Protein AF-A0A518CUM6-F1 (afdb_monomer_lite)

Secondary structure (DSSP, 8-state):
----------------------PPPPPP--PPPP---TTS---SSPPP--SB-TTT-SBP--GGG-EEEE-SS-EEEESSHHHHHHHHH-GGGTHHHHHHHHHHHHGGG---SB-TTT-PBTBBTBSPEEEEETTEEEEESSGGGHHHHHHSHHHHHHHHHHHHHHHHSTT---SB-TTT-PBTTSTT-S-EEEEETTEEEEESSHHHHHHHHHSHHHHHHHHHHTS-----------S---------SSPPP--SB-TTT-PBP--GGG-EEEE-SS-EEEESSHHHHHHHTT-HHHHHHHHHHHHHHHHHTT---SB-TTT-PBTTBTBS-EEEEETTEEEEESSHHHHHHHTTSHHHHHHHHHHHHHHHHHTT-S-SB-TTT-PBTTSTT-SPEEEEETTEEEEESSGGGHHHHHHSHHHHHHHHHHHHHHHTS------------------

Foldseek 3Di:
DDDDDDDDDDDDDDDDDDDDPDDPDDDDDDPDFDFDALPDDPQPAFAQQDQALQQQLAGAAFLNQWGWGDDPSATHIHNDPVSVVVCVVPVPVRVVVSQVVLCLVQVVLQQDQAQLQPRHGACPLHHWDFDQDRSETGTHNDPVRVVVCVVPVVVSVVSRFVSLCVRPVVQFLDQAALQQRHGACPPLHHWDWTDHSSHIHTHSDPVVVSVCSSPVLLSVLSRVVSHDDPPDDPDDDDDPDPPPPDPQPAFAQDDQAQLQPRHGADRLSQWDWDDDPSATHTHNDVVSVVVCVVPVPVSVVSSQVVLCVVLVVLQLDQAALQPRHGACPQHHWDWDQDRSEIHTHNDPVSVVVCVVPVPVSVVVRLVSLCVRCVVVQLDQAQLRNRHGACPSLHHWDWDAHSSDTHTHNDSSRVVVCRSPVPVSVVSSVVSSVVVPDDPDPPPPPDPPDDDDDDD

Structure (mmCIF, N/CA/C/O backbone):
data_AF-A0A518CUM6-F1
#
_entry.id   AF-A0A518CUM6-F1
#
loop_
_atom_site.group_PDB
_atom_site.id
_atom_site.type_symbol
_atom_site.label_atom_id
_atom_site.label_alt_id
_atom_site.label_comp_id
_atom_site.label_asym_id
_atom_site.label_entity_id
_atom_site.label_seq_id
_atom_site.pdbx_PDB_ins_code
_atom_site.Cartn_x
_atom_site.Cartn_y
_atom_site.Cartn_z
_atom_site.occupancy
_atom_site.B_iso_or_equiv
_atom_site.auth_seq_id
_atom_site.auth_comp_id
_atom_site.auth_asym_id
_atom_site.auth_atom_id
_atom_site.pdbx_PDB_model_num
ATOM 1 N N . MET A 1 1 ? 99.581 9.881 2.588 1.00 33.56 1 MET A N 1
ATOM 2 C CA . MET A 1 1 ? 100.756 10.270 1.779 1.00 33.56 1 MET A CA 1
ATOM 3 C C . MET A 1 1 ? 100.470 9.899 0.330 1.00 33.56 1 MET A C 1
ATOM 5 O O . MET A 1 1 ? 100.157 8.742 0.107 1.00 33.56 1 MET A O 1
ATOM 9 N N . ASN A 1 2 ? 100.574 10.889 -0.572 1.00 34.94 2 ASN A N 1
ATOM 10 C CA . ASN A 1 2 ? 100.560 10.837 -2.051 1.00 34.94 2 ASN A CA 1
ATOM 11 C C . ASN A 1 2 ? 99.260 10.374 -2.753 1.00 34.94 2 ASN A C 1
ATOM 13 O O . ASN A 1 2 ? 98.702 9.355 -2.388 1.00 34.94 2 ASN A O 1
ATOM 17 N N . THR A 1 3 ? 98.708 11.031 -3.783 1.00 35.94 3 THR A N 1
ATOM 18 C CA . THR A 1 3 ? 99.075 12.246 -4.546 1.00 35.94 3 THR A CA 1
ATOM 19 C C . THR A 1 3 ? 97.871 12.686 -5.399 1.00 35.94 3 THR A C 1
ATOM 21 O O . THR A 1 3 ? 97.056 11.859 -5.796 1.00 35.94 3 THR A O 1
ATOM 24 N N . LEU A 1 4 ? 97.795 13.989 -5.688 1.00 41.69 4 LEU A N 1
ATOM 25 C CA . LEU A 1 4 ? 96.841 14.663 -6.578 1.00 41.69 4 LEU A CA 1
ATOM 26 C C . LEU A 1 4 ? 96.954 14.230 -8.053 1.00 41.69 4 LEU A C 1
ATOM 28 O O . LEU A 1 4 ? 98.053 13.959 -8.531 1.00 41.69 4 LEU A O 1
ATOM 32 N N . THR A 1 5 ? 95.875 14.412 -8.826 1.00 43.34 5 THR A N 1
ATOM 33 C CA . THR A 1 5 ? 95.959 15.110 -10.130 1.00 43.34 5 THR A CA 1
ATOM 34 C C . THR A 1 5 ? 94.618 15.742 -10.536 1.00 43.34 5 THR A C 1
ATOM 36 O O . THR A 1 5 ? 93.559 15.133 -10.431 1.00 43.34 5 THR A O 1
ATOM 39 N N . ARG A 1 6 ? 94.693 17.013 -10.954 1.00 39.66 6 ARG A N 1
ATOM 40 C CA . ARG A 1 6 ? 93.638 17.901 -11.479 1.00 39.66 6 ARG A CA 1
ATOM 41 C C . ARG A 1 6 ? 93.691 17.906 -13.016 1.00 39.66 6 ARG A C 1
ATOM 43 O O . ARG A 1 6 ? 94.793 17.909 -13.555 1.00 39.66 6 ARG A O 1
ATOM 50 N N . SER A 1 7 ? 92.551 18.072 -13.692 1.00 35.91 7 SER A N 1
ATOM 51 C CA . SER A 1 7 ? 92.380 18.807 -14.974 1.00 35.91 7 SER A CA 1
ATOM 52 C C . SER A 1 7 ? 90.872 18.983 -15.223 1.00 35.91 7 SER A C 1
ATOM 54 O O . SER A 1 7 ? 90.158 17.993 -15.272 1.00 35.91 7 SER A O 1
ATOM 56 N N . VAL A 1 8 ? 90.288 20.158 -14.968 1.00 35.25 8 VAL A N 1
ATOM 57 C CA . VAL A 1 8 ? 90.122 21.364 -15.819 1.00 35.25 8 VAL A CA 1
ATOM 58 C C . VAL A 1 8 ? 89.070 21.204 -16.930 1.00 35.25 8 VAL A C 1
ATOM 60 O O . VAL A 1 8 ? 89.139 20.327 -17.779 1.00 35.25 8 VAL A O 1
ATOM 63 N N . ALA A 1 9 ? 88.104 22.121 -16.837 1.00 32.56 9 ALA A N 1
ATOM 64 C CA . ALA A 1 9 ? 86.878 22.343 -17.587 1.00 32.56 9 ALA A CA 1
ATOM 65 C C . ALA A 1 9 ? 87.000 22.473 -19.115 1.00 32.56 9 ALA A C 1
ATOM 67 O O . ALA A 1 9 ? 87.948 23.062 -19.628 1.00 32.56 9 ALA A O 1
ATOM 68 N N . ALA A 1 10 ? 85.916 22.098 -19.800 1.00 33.38 10 ALA A N 1
ATOM 69 C CA . ALA A 1 10 ? 85.483 22.731 -21.041 1.00 33.38 10 ALA A CA 1
ATOM 70 C C . ALA A 1 10 ? 83.974 23.019 -20.955 1.00 33.38 10 ALA A C 1
ATOM 72 O O . ALA A 1 10 ? 83.153 22.110 -20.849 1.00 33.38 10 ALA A O 1
ATOM 73 N N . PHE A 1 11 ? 83.640 24.309 -20.945 1.00 32.03 11 PHE A N 1
ATOM 74 C CA . PHE A 1 11 ? 82.291 24.846 -21.101 1.00 32.03 11 PHE A CA 1
ATOM 75 C C . PHE A 1 11 ? 81.843 24.670 -22.557 1.00 32.03 11 PHE A C 1
ATOM 77 O O . PHE A 1 11 ? 82.545 25.113 -23.464 1.00 32.03 11 PHE A O 1
ATOM 84 N N . LEU A 1 12 ? 80.650 24.116 -22.773 1.00 31.05 12 LEU A N 1
ATOM 85 C CA . LEU A 1 12 ? 79.896 24.318 -24.007 1.00 31.05 12 LEU A CA 1
ATOM 86 C C . LEU A 1 12 ? 78.444 24.630 -23.632 1.00 31.05 12 LEU A C 1
ATOM 88 O O . LEU A 1 12 ? 77.731 23.791 -23.085 1.00 31.05 12 LEU A O 1
ATOM 92 N N . SER A 1 13 ? 78.044 25.877 -23.868 1.00 36.25 13 SER A N 1
ATOM 93 C CA . SER A 1 13 ? 76.684 26.369 -23.670 1.00 36.25 13 SER A CA 1
ATOM 94 C C . SER A 1 13 ? 75.734 25.726 -24.676 1.00 36.25 13 SER A C 1
ATOM 96 O O . SER A 1 13 ? 75.938 25.859 -25.881 1.00 36.25 13 SER A O 1
ATOM 98 N N . LEU A 1 14 ? 74.660 25.107 -24.187 1.00 28.66 14 LEU A N 1
ATOM 99 C CA . LEU A 1 14 ? 73.474 24.818 -24.987 1.00 28.66 14 LEU A CA 1
ATOM 100 C C . LEU A 1 14 ? 72.227 25.086 -24.138 1.00 28.66 14 LEU A C 1
ATOM 102 O O . LEU A 1 14 ? 71.845 24.307 -23.270 1.00 28.66 14 LEU A O 1
ATOM 106 N N . THR A 1 15 ? 71.621 26.246 -24.365 1.00 36.28 15 THR A N 1
ATOM 107 C CA . THR A 1 15 ? 70.231 26.539 -24.017 1.00 36.28 15 THR A CA 1
ATOM 108 C C . THR A 1 15 ? 69.317 25.635 -24.840 1.00 36.28 15 THR A C 1
ATOM 110 O O . THR A 1 15 ? 69.527 25.568 -26.046 1.00 36.28 15 THR A O 1
ATOM 113 N N . ILE A 1 16 ? 68.319 24.986 -24.219 1.00 29.75 16 ILE A N 1
ATOM 114 C CA . ILE A 1 16 ? 66.934 24.803 -24.719 1.00 29.75 16 ILE A CA 1
ATOM 115 C C . ILE A 1 16 ? 66.117 23.873 -23.787 1.00 29.75 16 ILE A C 1
ATOM 117 O O . ILE A 1 16 ? 66.546 22.782 -23.430 1.00 29.75 16 ILE A O 1
ATOM 121 N N . ALA A 1 17 ? 64.908 24.359 -23.474 1.00 29.73 17 ALA A N 1
ATOM 122 C CA . ALA A 1 17 ? 63.667 23.683 -23.068 1.00 29.73 17 ALA A CA 1
ATOM 123 C C . ALA A 1 17 ? 63.620 22.842 -21.773 1.00 29.73 17 ALA A C 1
ATOM 125 O O . ALA A 1 17 ? 63.829 21.629 -21.772 1.00 29.73 17 ALA A O 1
ATOM 126 N N . LEU A 1 18 ? 63.129 23.482 -20.701 1.00 28.69 18 LEU A N 1
ATOM 127 C CA . LEU A 1 18 ? 62.376 22.809 -19.640 1.00 28.69 18 LEU A CA 1
ATOM 128 C C . LEU A 1 18 ? 61.160 22.099 -20.259 1.00 28.69 18 LEU A C 1
ATOM 130 O O . LEU A 1 18 ? 60.240 22.749 -20.754 1.00 28.69 18 LEU A O 1
ATOM 134 N N . HIS A 1 19 ? 61.176 20.768 -20.233 1.00 31.14 19 HIS A N 1
ATOM 135 C CA . HIS A 1 19 ? 60.011 19.944 -20.521 1.00 31.14 19 HIS A CA 1
ATOM 136 C C . HIS A 1 19 ? 59.064 19.976 -19.321 1.00 31.14 19 HIS A C 1
ATOM 138 O O . HIS A 1 19 ? 59.415 19.570 -18.214 1.00 31.14 19 HIS A O 1
ATOM 144 N N . SER A 1 20 ? 57.866 20.492 -19.582 1.00 30.02 20 SER A N 1
ATOM 145 C CA . SER A 1 20 ? 56.700 20.457 -18.709 1.00 30.02 20 SER A CA 1
ATOM 146 C C . SER A 1 20 ? 56.337 19.006 -18.376 1.00 30.02 20 SER A C 1
ATOM 148 O O . SER A 1 20 ? 56.121 18.196 -19.278 1.00 30.02 20 SER A O 1
ATOM 150 N N . HIS A 1 21 ? 56.266 18.672 -17.086 1.00 32.28 21 HIS A N 1
ATOM 151 C CA . HIS A 1 21 ? 55.616 17.450 -16.625 1.00 32.28 21 HIS A CA 1
ATOM 152 C C . HIS A 1 21 ? 54.105 17.629 -16.789 1.00 32.28 21 HIS A C 1
ATOM 154 O O . HIS A 1 21 ? 53.441 18.253 -15.964 1.00 32.28 21 HIS A O 1
ATOM 160 N N . GLN A 1 22 ? 53.579 17.097 -17.887 1.00 30.45 22 GLN A N 1
ATOM 161 C CA . GLN A 1 22 ? 52.153 17.047 -18.171 1.00 30.45 22 GLN A CA 1
ATOM 162 C C . GLN A 1 22 ? 51.511 15.991 -17.261 1.00 30.45 22 GLN A C 1
ATOM 164 O O . GLN A 1 22 ? 51.801 14.798 -17.369 1.00 30.45 22 GLN A O 1
ATOM 169 N N . GLN A 1 23 ? 50.686 16.446 -16.317 1.00 33.94 23 GLN A N 1
ATOM 170 C CA . GLN A 1 23 ? 49.747 15.593 -15.591 1.00 33.94 23 GLN A CA 1
ATOM 171 C C . GLN A 1 23 ? 48.727 15.018 -16.593 1.00 33.94 23 GLN A C 1
ATOM 173 O O . GLN A 1 23 ? 48.354 15.729 -17.528 1.00 33.94 23 GLN A O 1
ATOM 178 N N . PRO A 1 24 ? 48.274 13.762 -16.436 1.00 30.59 24 PRO A N 1
ATOM 179 C CA . PRO A 1 24 ? 47.204 13.230 -17.268 1.00 30.59 24 PRO A CA 1
ATOM 180 C C . PRO A 1 24 ? 45.914 14.003 -16.977 1.00 30.59 24 PRO A C 1
ATOM 182 O O . PRO A 1 24 ? 45.533 14.184 -15.819 1.00 30.59 24 PRO A O 1
ATOM 185 N N . GLU A 1 25 ? 45.295 14.499 -18.045 1.00 28.86 25 GLU A N 1
ATOM 186 C CA . GLU A 1 25 ? 44.104 15.335 -17.995 1.00 28.86 25 GLU A CA 1
ATOM 187 C C . GLU A 1 25 ? 42.932 14.601 -17.341 1.00 28.86 25 GLU A C 1
ATOM 189 O O . GLU A 1 25 ? 42.660 13.430 -17.615 1.00 28.86 25 GLU A O 1
ATOM 194 N N . ALA A 1 26 ? 42.252 15.322 -16.451 1.00 28.94 26 ALA A N 1
ATOM 195 C CA . ALA A 1 26 ? 40.986 14.925 -15.874 1.00 28.94 26 ALA A CA 1
ATOM 196 C C . ALA A 1 26 ? 39.970 14.680 -17.000 1.00 28.94 26 ALA A C 1
ATOM 198 O O . ALA A 1 26 ? 39.732 15.551 -17.837 1.00 28.94 26 ALA A O 1
ATOM 199 N N . GLY A 1 27 ? 39.382 13.481 -17.013 1.00 33.06 27 GLY A N 1
ATOM 200 C CA . GLY A 1 27 ? 38.214 13.169 -17.835 1.00 33.06 27 GLY A CA 1
ATOM 201 C C . GLY A 1 27 ? 37.030 14.081 -17.490 1.00 33.06 27 GLY A C 1
ATOM 202 O O . GLY A 1 27 ? 37.047 14.742 -16.448 1.00 33.06 27 GLY A O 1
ATOM 203 N N . PRO A 1 28 ? 36.010 14.150 -18.361 1.00 30.55 28 PRO A N 1
ATOM 204 C CA . PRO A 1 28 ? 34.969 15.160 -18.269 1.00 30.55 28 PRO A CA 1
ATOM 205 C C . PRO A 1 28 ? 34.254 15.050 -16.923 1.00 30.55 28 PRO A C 1
ATOM 207 O O . PRO A 1 28 ? 33.709 14.004 -16.570 1.00 30.55 28 PRO A O 1
ATOM 210 N N . HIS A 1 29 ? 34.279 16.148 -16.169 1.00 30.78 29 HIS A N 1
ATOM 211 C CA . HIS A 1 29 ? 33.391 16.348 -15.038 1.00 30.78 29 HIS A CA 1
ATOM 212 C C . HIS A 1 29 ? 31.957 16.168 -15.542 1.00 30.78 29 HIS A C 1
ATOM 214 O O . HIS A 1 29 ? 31.506 16.939 -16.387 1.00 30.78 29 HIS A O 1
ATOM 220 N N . LEU A 1 30 ? 31.272 15.130 -15.049 1.00 32.81 30 LEU A N 1
ATOM 221 C CA . LEU A 1 30 ? 29.829 14.986 -15.194 1.00 32.81 30 LEU A CA 1
ATOM 222 C C . LEU A 1 30 ? 29.184 16.282 -14.701 1.00 32.81 30 LEU A C 1
ATOM 224 O O . LEU A 1 30 ? 29.289 16.637 -13.525 1.00 32.81 30 LEU A O 1
ATOM 228 N N . GLU A 1 31 ? 28.584 17.011 -15.634 1.00 34.22 31 GLU A N 1
ATOM 229 C CA . GLU A 1 31 ? 27.822 18.212 -15.347 1.00 34.22 31 GLU A CA 1
ATOM 230 C C . GLU A 1 31 ? 26.678 17.869 -14.388 1.00 34.22 31 GLU A C 1
ATOM 232 O O . GLU A 1 31 ? 26.035 16.822 -14.488 1.00 34.22 31 GLU A O 1
ATOM 237 N N . ALA A 1 32 ? 26.454 18.761 -13.425 1.00 37.34 32 ALA A N 1
ATOM 238 C CA . ALA A 1 32 ? 25.375 18.664 -12.461 1.00 37.34 32 ALA A CA 1
ATOM 239 C C . ALA A 1 32 ? 24.030 18.516 -13.190 1.00 37.34 32 ALA A C 1
ATOM 241 O O . ALA A 1 32 ? 23.612 19.407 -13.929 1.00 37.34 32 ALA A O 1
ATOM 242 N N . THR A 1 33 ? 23.351 17.393 -12.962 1.00 38.41 33 THR A N 1
ATOM 243 C CA . THR A 1 33 ? 22.000 17.127 -13.465 1.00 38.41 33 THR A CA 1
ATOM 244 C C . THR A 1 33 ? 21.058 18.243 -13.014 1.00 38.41 33 THR A C 1
ATOM 246 O O . THR A 1 33 ? 20.891 18.472 -11.812 1.00 38.41 33 THR A O 1
ATOM 249 N N . ALA A 1 34 ? 20.473 18.950 -13.980 1.00 40.16 34 ALA A N 1
ATOM 250 C CA . ALA A 1 34 ? 19.552 20.054 -13.754 1.00 40.16 34 ALA A CA 1
ATOM 251 C C . ALA A 1 34 ? 18.313 19.614 -12.949 1.00 40.16 34 ALA A C 1
ATOM 253 O O . ALA A 1 34 ? 17.784 18.522 -13.145 1.00 40.16 34 ALA A O 1
ATOM 254 N N . ASN A 1 35 ? 17.823 20.493 -12.068 1.00 42.03 35 ASN A N 1
ATOM 255 C CA . ASN A 1 35 ? 16.491 20.367 -11.477 1.00 42.03 35 ASN A CA 1
ATOM 256 C C . ASN A 1 35 ? 15.451 20.558 -12.589 1.00 42.03 35 ASN A C 1
ATOM 258 O O . ASN A 1 35 ? 15.349 21.642 -13.163 1.00 42.03 35 ASN A O 1
ATOM 262 N N . LEU A 1 36 ? 14.682 19.515 -12.880 1.00 41.59 36 LEU A N 1
ATOM 263 C CA . LEU A 1 36 ? 13.611 19.535 -13.868 1.00 41.59 36 LEU A CA 1
ATOM 264 C C . LEU A 1 36 ? 12.267 19.388 -13.143 1.00 41.59 36 LEU A C 1
ATOM 266 O O . LEU A 1 36 ? 12.110 18.559 -12.248 1.00 41.59 36 LEU A O 1
ATOM 270 N N . THR A 1 37 ? 11.290 20.219 -13.505 1.00 39.72 37 THR A N 1
ATOM 271 C CA . THR A 1 37 ? 9.925 20.145 -12.968 1.00 39.72 37 THR A CA 1
ATOM 272 C C . THR A 1 37 ? 9.205 18.897 -13.501 1.00 39.72 37 THR A C 1
ATOM 274 O O . THR A 1 37 ? 9.513 18.397 -14.586 1.00 39.72 37 THR A O 1
ATOM 277 N N . SER A 1 38 ? 8.229 18.374 -12.747 1.00 47.16 38 SER A N 1
ATOM 278 C CA . SER A 1 38 ? 7.562 17.084 -13.019 1.00 47.16 38 SER A CA 1
ATOM 279 C C . SER A 1 38 ? 6.710 17.030 -14.302 1.00 47.16 38 SER A C 1
ATOM 281 O O . SER A 1 38 ? 6.136 15.988 -14.615 1.00 47.16 38 SER A O 1
ATOM 283 N N . ALA A 1 39 ? 6.613 18.128 -15.057 1.00 38.81 39 ALA A N 1
ATOM 284 C CA . ALA A 1 39 ? 5.683 18.266 -16.175 1.00 38.81 39 ALA A CA 1
ATOM 285 C C . ALA A 1 39 ? 6.262 17.912 -17.563 1.00 38.81 39 ALA A C 1
ATOM 287 O O . ALA A 1 39 ? 5.473 17.701 -18.481 1.00 38.81 39 ALA A O 1
ATOM 288 N N . GLU A 1 40 ? 7.589 17.819 -17.745 1.00 41.75 40 GLU A N 1
ATOM 289 C CA . GLU A 1 40 ? 8.190 17.750 -19.099 1.00 41.75 40 GLU A CA 1
ATOM 290 C C . GLU A 1 40 ? 9.200 16.614 -19.353 1.00 41.75 40 GLU A C 1
ATOM 292 O O . GLU A 1 40 ? 9.656 16.450 -20.483 1.00 41.75 40 GLU A O 1
ATOM 297 N N . GLN A 1 41 ? 9.536 15.774 -18.371 1.00 52.44 41 GLN A N 1
ATOM 298 C CA . GLN A 1 41 ? 10.514 14.700 -18.590 1.00 52.44 41 GLN A CA 1
ATOM 299 C C . GLN A 1 41 ? 9.872 13.471 -19.250 1.00 52.44 41 GLN A C 1
ATOM 301 O O . GLN A 1 41 ? 9.232 12.649 -18.593 1.00 52.44 41 GLN A O 1
ATOM 306 N N . THR A 1 42 ? 10.059 13.301 -20.563 1.00 55.72 42 THR A N 1
ATOM 307 C CA . THR A 1 42 ? 9.892 11.991 -21.206 1.00 55.72 42 THR A CA 1
ATOM 308 C C . THR A 1 42 ? 11.095 11.132 -20.847 1.00 55.72 42 THR A C 1
ATOM 310 O O . THR A 1 42 ? 12.084 11.088 -21.572 1.00 55.72 42 THR A O 1
ATOM 313 N N . PHE A 1 43 ? 11.015 10.483 -19.695 1.00 69.50 43 PHE A N 1
ATOM 314 C CA . PHE A 1 43 ? 12.027 9.543 -19.259 1.00 69.50 43 PHE A CA 1
ATOM 315 C C . PHE A 1 43 ? 11.996 8.276 -20.136 1.00 69.50 43 PHE A C 1
ATOM 317 O O . PHE A 1 43 ? 10.936 7.662 -20.352 1.00 69.50 43 PHE A O 1
ATOM 324 N N . ASP A 1 44 ? 13.159 7.925 -20.686 1.00 77.81 44 ASP A N 1
ATOM 325 C CA . ASP A 1 44 ? 13.360 6.755 -21.537 1.00 77.81 44 ASP A CA 1
ATOM 326 C C . ASP A 1 44 ? 13.625 5.524 -20.662 1.00 77.81 44 ASP A C 1
ATOM 328 O O . ASP A 1 44 ? 14.762 5.110 -20.475 1.00 77.81 44 ASP A O 1
ATOM 332 N N . GLY A 1 45 ? 12.564 4.990 -20.055 1.00 86.56 45 GLY A N 1
ATOM 333 C CA . GLY A 1 45 ? 12.577 3.821 -19.176 1.00 86.56 45 GLY A CA 1
ATOM 334 C C . GLY A 1 45 ? 11.264 3.681 -18.404 1.00 86.56 45 GLY A C 1
ATOM 335 O O . GLY A 1 45 ? 10.288 4.386 -18.691 1.00 86.56 45 GLY A O 1
ATOM 336 N N . ASP A 1 46 ? 11.236 2.785 -17.419 1.00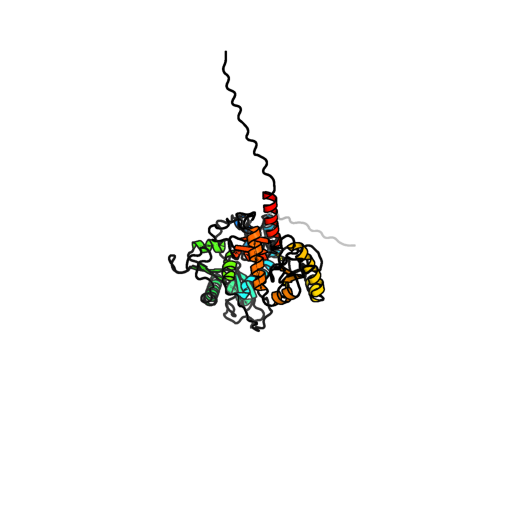 93.38 46 ASP A N 1
ATOM 337 C CA . ASP A 1 46 ? 10.094 2.665 -16.514 1.00 93.38 46 ASP A CA 1
ATOM 338 C C . ASP A 1 46 ? 10.112 3.781 -15.455 1.00 93.38 46 ASP A C 1
ATOM 340 O O . ASP A 1 46 ? 11.180 4.141 -14.942 1.00 93.38 46 ASP A O 1
ATOM 344 N N . PRO A 1 47 ? 8.940 4.324 -15.077 1.00 93.31 47 PRO A N 1
ATOM 345 C CA . PRO A 1 47 ? 8.869 5.320 -14.016 1.00 93.31 47 PRO A CA 1
ATOM 346 C C . PRO A 1 47 ? 9.305 4.714 -12.676 1.00 93.31 47 PRO A C 1
ATOM 348 O O . PRO A 1 47 ? 9.347 3.493 -12.502 1.00 93.31 47 PRO A O 1
ATOM 351 N N . TYR A 1 48 ? 9.606 5.566 -11.700 1.00 92.19 48 TYR A N 1
ATOM 352 C CA . TYR A 1 48 ? 9.916 5.100 -10.351 1.00 92.19 48 TYR A CA 1
ATOM 353 C C . TYR A 1 48 ? 8.682 4.429 -9.722 1.00 92.19 48 TYR A C 1
ATOM 355 O O . TYR A 1 48 ? 7.644 5.068 -9.544 1.00 92.19 48 TYR A O 1
ATOM 363 N N . LEU A 1 49 ? 8.782 3.130 -9.418 1.00 91.81 49 LEU A N 1
ATOM 364 C CA . LEU A 1 49 ? 7.641 2.318 -8.958 1.00 91.81 49 LEU A CA 1
ATOM 365 C C . LEU A 1 49 ? 7.506 2.224 -7.445 1.00 91.81 49 LEU A C 1
ATOM 367 O O . LEU A 1 49 ? 6.458 1.807 -6.955 1.00 91.81 49 LEU A O 1
ATOM 371 N N . LEU A 1 50 ? 8.555 2.582 -6.708 1.00 89.94 50 LEU A N 1
ATOM 372 C CA . LEU A 1 50 ? 8.492 2.580 -5.256 1.00 89.94 50 LEU A CA 1
ATOM 373 C C . LEU A 1 50 ? 7.666 3.781 -4.799 1.00 89.94 50 LEU A C 1
ATOM 375 O O . LEU A 1 50 ? 7.765 4.878 -5.345 1.00 89.94 50 LEU A O 1
ATOM 379 N N . ASP A 1 51 ? 6.872 3.585 -3.759 1.00 86.62 51 ASP A N 1
ATOM 380 C CA . ASP A 1 51 ? 6.089 4.645 -3.128 1.00 86.62 51 ASP A CA 1
ATOM 381 C C . ASP A 1 51 ? 6.756 5.193 -1.866 1.00 86.62 51 ASP A C 1
ATOM 383 O O . ASP A 1 51 ? 6.101 5.829 -1.043 1.00 86.62 51 ASP A O 1
ATOM 387 N N . ILE A 1 52 ? 8.067 4.986 -1.749 1.00 89.31 52 ILE A N 1
ATOM 388 C CA . ILE A 1 52 ? 8.922 5.538 -0.703 1.00 89.31 52 ILE A CA 1
ATOM 389 C C . ILE A 1 52 ? 10.017 6.413 -1.307 1.00 89.31 52 ILE A C 1
ATOM 391 O O . ILE A 1 52 ? 10.582 6.115 -2.364 1.00 89.31 52 ILE A O 1
ATOM 395 N N . ASP A 1 53 ? 10.354 7.475 -0.591 1.00 93.00 53 ASP A N 1
ATOM 396 C CA . ASP A 1 53 ? 11.617 8.180 -0.770 1.00 93.00 53 ASP A CA 1
ATOM 397 C C . ASP A 1 53 ? 12.711 7.328 -0.121 1.00 93.00 53 ASP A C 1
ATOM 399 O O . ASP A 1 53 ? 12.707 7.130 1.091 1.00 93.00 53 ASP A O 1
ATOM 403 N N . ILE A 1 54 ? 13.644 6.803 -0.915 1.00 90.94 54 ILE A N 1
ATOM 404 C CA . ILE A 1 54 ? 14.650 5.858 -0.411 1.00 90.94 54 ILE A CA 1
ATOM 405 C C . ILE A 1 54 ? 15.609 6.479 0.616 1.00 90.94 54 ILE A C 1
ATOM 407 O O . ILE A 1 54 ? 16.148 5.776 1.468 1.00 90.94 54 ILE A O 1
ATOM 411 N N . VAL A 1 55 ? 15.819 7.797 0.559 1.00 93.69 55 VAL A N 1
ATOM 412 C CA . VAL A 1 55 ? 16.715 8.496 1.483 1.00 93.69 55 VAL A CA 1
ATOM 413 C C . VAL A 1 55 ? 16.002 8.690 2.808 1.00 93.69 55 VAL A C 1
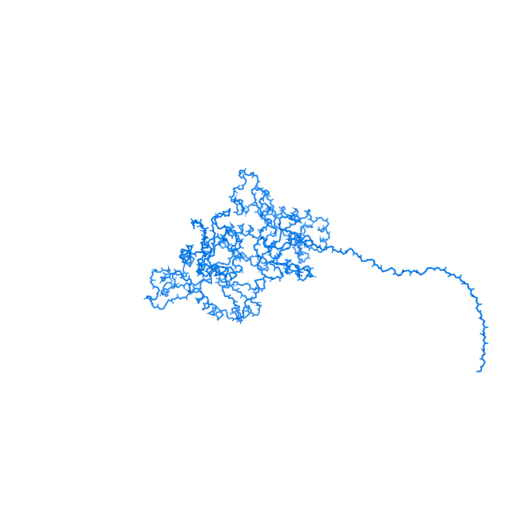ATOM 415 O O . VAL A 1 55 ? 16.505 8.294 3.862 1.00 93.69 55 VAL A O 1
ATOM 418 N N . SER A 1 56 ? 14.802 9.275 2.759 1.00 91.50 56 SER A N 1
ATOM 419 C CA . SER A 1 56 ? 14.041 9.548 3.975 1.00 91.50 56 SER A CA 1
ATOM 420 C C . SER A 1 56 ? 13.320 8.326 4.523 1.00 91.50 56 SER A C 1
ATOM 422 O O . SER A 1 56 ? 13.003 8.351 5.698 1.00 91.50 56 SER A O 1
ATOM 424 N N . GLY A 1 57 ? 13.136 7.239 3.771 1.00 88.25 57 GLY A N 1
ATOM 425 C CA . GLY A 1 57 ? 12.426 6.024 4.203 1.00 88.25 57 GLY A CA 1
ATOM 426 C C . GLY A 1 57 ? 10.923 6.226 4.439 1.00 88.25 57 GLY A C 1
ATOM 427 O O . GLY A 1 57 ? 10.239 5.316 4.911 1.00 88.25 57 GLY A O 1
ATOM 428 N N . GLU A 1 58 ? 10.421 7.420 4.127 1.00 88.56 58 GLU A N 1
ATOM 429 C CA . GLU A 1 58 ? 9.032 7.833 4.284 1.00 88.56 58 GLU A CA 1
ATOM 430 C C . GLU A 1 58 ? 8.260 7.629 2.977 1.00 88.56 58 GLU A C 1
ATOM 432 O O . GLU A 1 58 ? 8.831 7.677 1.883 1.00 88.56 58 GLU A O 1
ATOM 437 N N . LEU A 1 59 ? 6.937 7.464 3.077 1.00 87.06 59 LEU A N 1
ATOM 438 C CA . LEU A 1 59 ? 6.065 7.408 1.902 1.00 87.06 59 LEU A CA 1
ATOM 439 C C . LEU A 1 59 ? 6.174 8.673 1.055 1.00 87.06 59 LEU A C 1
ATOM 441 O O . LEU A 1 59 ? 6.220 9.781 1.603 1.00 87.06 59 LEU A O 1
ATOM 445 N N . LEU A 1 60 ? 6.107 8.502 -0.265 1.00 88.62 60 LEU A N 1
ATOM 446 C CA . LEU A 1 60 ? 6.091 9.609 -1.202 1.00 88.62 60 LEU A CA 1
ATOM 447 C C . LEU A 1 60 ? 4.922 10.577 -0.925 1.00 88.62 60 LEU A C 1
ATOM 449 O O . LEU A 1 60 ? 3.809 10.155 -0.596 1.00 88.62 60 LEU A O 1
ATOM 453 N N . VAL A 1 61 ? 5.184 11.879 -1.039 1.00 84.62 61 VAL A N 1
ATOM 454 C CA . VAL A 1 61 ? 4.190 12.967 -0.956 1.00 84.62 61 VAL A CA 1
ATOM 455 C C . VAL A 1 61 ? 3.269 12.979 -2.185 1.00 84.62 61 VAL A C 1
ATOM 457 O O . VAL A 1 61 ? 3.410 12.136 -3.076 1.00 84.62 61 VAL A O 1
ATOM 460 N N . SER A 1 62 ? 2.309 13.908 -2.253 1.00 82.50 62 SER A N 1
ATOM 461 C CA . SER A 1 62 ? 1.490 14.083 -3.461 1.00 82.50 62 SER A CA 1
ATOM 462 C C . SER A 1 62 ? 2.378 14.351 -4.678 1.00 82.50 62 SER A C 1
ATOM 464 O O . SER A 1 62 ? 3.478 14.894 -4.561 1.00 82.50 62 SER A O 1
ATOM 466 N N . ILE A 1 63 ? 1.939 13.917 -5.860 1.00 84.25 63 ILE A N 1
ATOM 467 C CA . ILE A 1 63 ? 2.799 13.865 -7.052 1.00 84.25 63 ILE A CA 1
ATOM 468 C C . ILE A 1 63 ? 3.333 15.256 -7.426 1.00 84.25 63 ILE A C 1
ATOM 470 O O . ILE A 1 63 ? 4.456 15.396 -7.900 1.00 84.25 63 ILE A O 1
ATOM 474 N N . GLU A 1 64 ? 2.546 16.295 -7.171 1.00 83.00 64 GLU A N 1
ATOM 475 C CA . GLU A 1 64 ? 2.859 17.702 -7.413 1.00 83.00 64 GLU A CA 1
ATOM 476 C C . GLU A 1 64 ? 3.997 18.214 -6.521 1.00 83.00 64 GLU A C 1
ATOM 478 O O . GLU A 1 64 ? 4.677 19.173 -6.882 1.00 83.00 64 GLU A O 1
ATOM 483 N N . GLN A 1 65 ? 4.205 17.580 -5.366 1.00 88.00 65 GLN A N 1
ATOM 484 C CA . GLN A 1 65 ? 5.238 17.924 -4.389 1.00 88.00 65 GLN A CA 1
ATOM 485 C C . GLN A 1 65 ? 6.497 17.058 -4.532 1.00 88.00 65 GLN A C 1
ATOM 487 O O . GLN A 1 65 ? 7.523 17.369 -3.927 1.00 88.00 65 GLN A O 1
ATOM 492 N N . GLN A 1 66 ? 6.434 15.974 -5.312 1.00 91.19 66 GLN A N 1
ATOM 493 C CA . GLN A 1 66 ? 7.569 15.078 -5.511 1.00 91.19 66 GLN A CA 1
ATOM 494 C C . GLN A 1 66 ? 8.658 15.747 -6.352 1.00 91.19 66 GLN A C 1
ATOM 496 O O . GLN A 1 66 ? 8.391 16.401 -7.362 1.00 91.19 66 GLN A O 1
ATOM 501 N N . ILE A 1 67 ? 9.910 15.513 -5.968 1.00 92.44 67 ILE A N 1
ATOM 502 C CA . ILE A 1 67 ? 11.079 15.889 -6.763 1.00 92.44 67 ILE A CA 1
ATOM 503 C C . ILE A 1 67 ? 11.502 14.684 -7.585 1.00 92.44 67 ILE A C 1
ATOM 505 O O . ILE A 1 67 ? 11.719 13.608 -7.032 1.00 92.44 67 ILE A O 1
ATOM 509 N N . VAL A 1 68 ? 11.633 14.882 -8.894 1.00 91.56 68 VAL A N 1
ATOM 510 C CA . VAL A 1 68 ? 12.040 13.852 -9.850 1.00 91.56 68 VAL A CA 1
ATOM 511 C C . VAL A 1 68 ? 13.474 14.125 -10.288 1.00 91.56 68 VAL A C 1
ATOM 513 O O . VAL A 1 68 ? 13.792 15.226 -10.739 1.00 91.56 68 VAL A O 1
ATOM 516 N N . LEU A 1 69 ? 14.337 13.125 -10.149 1.00 91.94 69 LEU A N 1
ATOM 517 C CA . LEU A 1 69 ? 15.736 13.155 -10.556 1.00 91.94 69 LEU A CA 1
ATOM 518 C C . LEU A 1 69 ? 16.006 12.014 -11.532 1.00 91.94 69 LEU A C 1
ATOM 520 O O . LEU A 1 69 ? 15.602 10.881 -11.283 1.00 91.94 69 LEU A O 1
ATOM 524 N N . GLU A 1 70 ? 16.752 12.297 -12.593 1.00 91.12 70 GLU A N 1
ATOM 525 C CA . GLU A 1 70 ? 17.331 11.258 -13.436 1.00 91.12 70 GLU A CA 1
ATOM 526 C C . GLU A 1 70 ? 18.728 10.872 -12.928 1.00 91.12 70 GLU A C 1
ATOM 528 O O . GLU A 1 70 ? 19.578 11.734 -12.698 1.00 91.12 70 GLU A O 1
ATOM 533 N N . HIS A 1 71 ? 18.979 9.573 -12.770 1.00 92.00 71 HIS A N 1
ATOM 534 C CA . HIS A 1 71 ? 20.294 9.033 -12.434 1.00 92.00 71 HIS A CA 1
ATOM 535 C C . HIS A 1 71 ? 20.559 7.743 -13.214 1.00 92.00 71 HIS A C 1
ATOM 537 O O . HIS A 1 71 ? 19.809 6.785 -13.079 1.00 92.00 71 HIS A O 1
ATOM 543 N N . GLU A 1 72 ? 21.613 7.717 -14.035 1.00 89.81 72 GLU A N 1
ATOM 544 C CA . GLU A 1 72 ? 21.989 6.551 -14.862 1.00 89.81 72 GLU A CA 1
ATOM 545 C C . GLU A 1 72 ? 20.843 6.027 -15.744 1.00 89.81 72 GLU A C 1
ATOM 547 O O . GLU A 1 72 ? 20.629 4.821 -15.880 1.00 89.81 72 GLU A O 1
ATOM 552 N N . GLY A 1 73 ? 20.068 6.948 -16.325 1.00 88.50 73 GLY A N 1
ATOM 553 C CA . GLY A 1 73 ? 18.881 6.590 -17.088 1.00 88.50 73 GLY A CA 1
ATOM 554 C C . GLY A 1 73 ? 17.860 5.863 -16.218 1.00 88.50 73 GLY A C 1
ATOM 555 O O . GLY A 1 73 ? 17.283 4.887 -16.675 1.00 88.50 73 GLY A O 1
ATOM 556 N N . ARG A 1 74 ? 17.674 6.288 -14.960 1.00 92.50 74 ARG A N 1
ATOM 557 C CA . ARG A 1 74 ? 16.603 5.883 -14.031 1.00 92.50 74 ARG A CA 1
ATOM 558 C C . ARG A 1 74 ? 15.900 7.118 -13.502 1.00 92.50 74 ARG A C 1
ATOM 560 O O . ARG A 1 74 ? 16.558 8.057 -13.065 1.00 92.50 74 ARG A O 1
ATOM 567 N N . GLU A 1 75 ? 14.578 7.084 -13.474 1.00 93.38 75 GLU A N 1
ATOM 568 C CA . GLU A 1 75 ? 13.784 8.052 -12.729 1.00 93.38 75 GLU A CA 1
ATOM 569 C C . GLU A 1 75 ? 13.825 7.686 -11.239 1.00 93.38 75 GLU A C 1
ATOM 571 O O . GLU A 1 75 ? 13.545 6.540 -10.879 1.00 93.38 75 GLU A O 1
ATOM 576 N N . ILE A 1 76 ? 14.164 8.642 -10.376 1.00 93.94 76 ILE A N 1
ATOM 577 C CA . ILE A 1 76 ? 14.151 8.503 -8.916 1.00 93.94 76 ILE A CA 1
ATOM 578 C C . ILE A 1 76 ? 13.337 9.650 -8.330 1.00 93.94 76 ILE A C 1
ATOM 580 O O . ILE A 1 76 ? 13.469 10.799 -8.757 1.00 93.94 76 ILE A O 1
ATOM 584 N N . ARG A 1 77 ? 12.476 9.340 -7.356 1.00 94.19 77 ARG A N 1
ATOM 585 C CA . ARG A 1 77 ? 11.578 10.322 -6.742 1.00 94.19 77 ARG A CA 1
ATOM 586 C C . ARG A 1 77 ? 11.851 10.519 -5.261 1.00 94.19 77 ARG A C 1
ATOM 588 O O . ARG A 1 77 ? 12.165 9.571 -4.545 1.00 94.19 77 ARG A O 1
ATOM 595 N N . PHE A 1 78 ? 11.671 11.756 -4.811 1.00 94.88 78 PHE A N 1
ATOM 596 C CA . PHE A 1 78 ? 11.932 12.179 -3.439 1.00 94.88 78 PHE A CA 1
ATOM 597 C C . PHE A 1 78 ? 10.806 13.037 -2.874 1.00 94.88 78 PHE A C 1
ATOM 599 O O . PHE A 1 78 ? 10.098 13.728 -3.608 1.00 94.88 78 PHE A O 1
ATOM 606 N N . ASN A 1 79 ? 10.722 13.062 -1.544 1.00 91.75 79 ASN A N 1
ATOM 607 C CA . ASN A 1 79 ? 9.785 13.907 -0.804 1.00 91.75 79 ASN A CA 1
ATOM 608 C C . ASN A 1 79 ? 10.252 15.342 -0.616 1.00 91.75 79 ASN A C 1
ATOM 610 O O . ASN A 1 79 ? 9.460 16.209 -0.254 1.00 91.75 79 ASN A O 1
ATOM 614 N N . SER A 1 80 ? 11.553 15.583 -0.757 1.00 93.75 80 SER A N 1
ATOM 615 C CA . SER A 1 80 ? 12.144 16.867 -0.411 1.00 93.75 80 SER A CA 1
ATOM 616 C C . SER A 1 80 ? 13.448 17.112 -1.154 1.00 93.75 80 SER A C 1
ATOM 618 O O . SER A 1 80 ? 14.143 16.175 -1.557 1.00 93.75 80 SER A O 1
ATOM 620 N N . GLU A 1 81 ? 13.810 18.390 -1.293 1.00 94.69 81 GLU A N 1
ATOM 621 C CA . GLU A 1 81 ? 15.090 18.775 -1.898 1.00 94.69 81 GLU A CA 1
ATOM 622 C C . GLU A 1 81 ? 16.258 18.290 -1.036 1.00 94.69 81 GLU A C 1
ATOM 624 O O . GLU A 1 81 ? 17.300 17.936 -1.569 1.00 94.69 81 GLU A O 1
ATOM 629 N N . ALA A 1 82 ? 16.071 18.192 0.284 1.00 95.62 82 ALA A N 1
ATOM 630 C CA . ALA A 1 82 ? 17.072 17.629 1.181 1.00 95.62 82 ALA A CA 1
ATOM 631 C C . ALA A 1 82 ? 17.380 16.166 0.828 1.00 95.62 82 ALA A C 1
ATOM 633 O O . ALA A 1 82 ? 18.546 15.822 0.658 1.00 95.62 82 ALA A O 1
ATOM 634 N N . SER A 1 83 ? 16.351 15.332 0.644 1.00 95.94 83 SER A N 1
ATOM 635 C CA . SER A 1 83 ? 16.524 13.935 0.227 1.00 95.94 83 SER A CA 1
ATOM 636 C C . SER A 1 83 ? 17.227 13.836 -1.128 1.00 95.94 83 SER A C 1
ATOM 638 O O . SER A 1 83 ? 18.202 13.101 -1.267 1.00 95.94 83 SER A O 1
ATOM 640 N N . SER A 1 84 ? 16.780 14.625 -2.110 1.00 96.06 84 SER A N 1
ATOM 641 C CA . SER A 1 84 ? 17.387 14.646 -3.445 1.00 96.06 84 SER A CA 1
ATOM 642 C C . SER A 1 84 ? 18.855 15.094 -3.400 1.00 96.06 84 SER A C 1
ATOM 644 O O . SER A 1 84 ? 19.727 14.473 -4.007 1.00 96.06 84 SER A O 1
ATOM 646 N N . ALA A 1 85 ? 19.170 16.132 -2.621 1.00 96.12 85 ALA A N 1
ATOM 647 C CA . ALA A 1 85 ? 20.535 16.608 -2.420 1.00 96.12 85 ALA A CA 1
ATOM 648 C C . ALA A 1 85 ? 21.423 15.554 -1.742 1.00 96.12 85 ALA A C 1
ATOM 650 O O . ALA A 1 85 ? 22.550 15.343 -2.184 1.00 96.12 85 ALA A O 1
ATOM 651 N N . THR A 1 86 ? 20.920 14.858 -0.719 1.00 96.75 86 THR A N 1
ATOM 652 C CA . THR A 1 86 ? 21.634 13.745 -0.080 1.00 96.75 86 THR A CA 1
ATOM 653 C C . THR A 1 86 ? 21.907 12.615 -1.069 1.00 96.75 86 THR A C 1
ATOM 655 O O . THR A 1 86 ? 23.040 12.143 -1.139 1.00 96.75 86 THR A O 1
ATOM 658 N N . PHE A 1 87 ? 20.919 12.228 -1.881 1.00 96.81 87 PHE A N 1
ATOM 659 C CA . PHE A 1 87 ? 21.111 11.208 -2.909 1.00 96.81 87 PHE A CA 1
ATOM 660 C C . PHE A 1 87 ? 22.193 11.612 -3.915 1.00 96.81 87 PHE A C 1
ATOM 662 O O . PHE A 1 87 ? 23.066 10.810 -4.216 1.00 96.81 87 PHE A O 1
ATOM 669 N N . ARG A 1 88 ? 22.196 12.863 -4.397 1.00 95.12 88 ARG A N 1
ATOM 670 C CA . ARG A 1 88 ? 23.200 13.352 -5.364 1.00 95.12 88 ARG A CA 1
ATOM 671 C C . ARG A 1 88 ? 24.637 13.303 -4.840 1.00 95.12 88 ARG A C 1
ATOM 673 O O . ARG A 1 88 ? 25.557 13.201 -5.647 1.00 95.12 88 ARG A O 1
ATOM 680 N N . VAL A 1 89 ? 24.839 13.398 -3.525 1.00 96.94 89 VAL A N 1
ATOM 681 C CA . VAL A 1 89 ? 26.174 13.328 -2.910 1.00 96.94 89 VAL A CA 1
ATOM 682 C C . VAL A 1 89 ? 26.712 11.899 -2.903 1.00 96.94 89 VAL A C 1
ATOM 684 O O . VAL A 1 89 ? 27.895 11.699 -3.167 1.00 96.94 89 VAL A O 1
ATOM 687 N N . GLU A 1 90 ? 25.864 10.912 -2.617 1.00 94.44 90 GLU A N 1
ATOM 688 C CA . GLU A 1 90 ? 26.284 9.512 -2.510 1.00 94.44 90 GLU A CA 1
ATOM 689 C C . GLU A 1 90 ? 25.218 8.543 -3.065 1.00 94.44 90 GLU A C 1
ATOM 691 O O . GLU A 1 90 ? 24.614 7.787 -2.308 1.00 94.44 90 GLU A O 1
ATOM 696 N N . PRO A 1 91 ? 24.976 8.503 -4.391 1.00 95.31 91 PRO A N 1
ATOM 697 C CA . PRO A 1 91 ? 23.946 7.627 -4.963 1.00 95.31 91 PRO A CA 1
ATOM 698 C C . PRO A 1 91 ? 24.182 6.145 -4.642 1.00 95.31 91 PRO A C 1
ATOM 700 O O . PRO A 1 91 ? 23.249 5.394 -4.351 1.00 95.31 91 PRO A O 1
ATOM 703 N N . SER A 1 92 ? 25.450 5.724 -4.636 1.00 95.00 92 SER A N 1
ATOM 704 C CA . SER A 1 92 ? 25.863 4.334 -4.434 1.00 95.00 92 SER A CA 1
ATOM 705 C C . SER A 1 92 ? 25.458 3.744 -3.083 1.00 95.00 92 SER A C 1
ATOM 707 O O . SER A 1 92 ? 25.362 2.523 -2.982 1.00 95.00 92 SER A O 1
ATOM 709 N N . SER A 1 93 ? 25.218 4.564 -2.052 1.00 94.56 93 SER A N 1
ATOM 710 C CA . SER A 1 93 ? 24.744 4.063 -0.754 1.00 94.56 93 SER A CA 1
ATOM 711 C C . SER A 1 93 ? 23.246 3.736 -0.755 1.00 94.56 93 SER A C 1
ATOM 713 O O . SER A 1 93 ? 22.801 2.945 0.076 1.00 94.56 93 SER A O 1
ATOM 715 N N . PHE A 1 94 ? 22.481 4.255 -1.724 1.00 95.31 94 PHE A N 1
ATOM 716 C CA . PHE A 1 94 ? 21.035 4.041 -1.839 1.00 95.31 94 PHE A CA 1
ATOM 717 C C . PHE A 1 94 ? 20.647 3.064 -2.956 1.00 95.31 94 PHE A C 1
ATOM 719 O O . PHE A 1 94 ? 19.694 2.304 -2.784 1.00 95.31 94 PHE A O 1
ATOM 726 N N . LEU A 1 95 ? 21.379 3.040 -4.079 1.00 94.94 95 LEU A N 1
ATOM 727 C CA . LEU A 1 95 ? 21.043 2.214 -5.251 1.00 94.94 95 LEU A CA 1
ATOM 728 C C . LEU A 1 95 ? 20.804 0.722 -4.932 1.00 94.94 95 LEU A C 1
ATOM 730 O O . LEU A 1 95 ? 19.789 0.204 -5.395 1.00 94.94 95 LEU A O 1
ATOM 734 N N . PRO A 1 96 ? 21.615 0.032 -4.100 1.00 94.50 96 PRO A N 1
ATOM 735 C CA . PRO A 1 96 ? 21.360 -1.374 -3.775 1.00 94.50 96 PRO A CA 1
ATOM 736 C C . PRO A 1 96 ? 20.009 -1.611 -3.085 1.00 94.50 96 PRO A C 1
ATOM 738 O O . PRO A 1 96 ? 19.356 -2.624 -3.331 1.00 94.50 96 PRO A O 1
ATOM 741 N N . ALA A 1 97 ? 19.572 -0.675 -2.236 1.00 91.25 97 ALA A N 1
ATOM 742 C CA . ALA A 1 97 ? 18.280 -0.763 -1.562 1.00 91.25 97 ALA A CA 1
ATOM 743 C C . ALA A 1 97 ? 17.119 -0.511 -2.537 1.00 91.25 97 ALA A C 1
ATOM 745 O O . ALA A 1 97 ? 16.110 -1.214 -2.474 1.00 91.25 97 ALA A O 1
ATOM 746 N N . ILE A 1 98 ? 17.278 0.437 -3.473 1.00 94.50 98 ILE A N 1
ATOM 747 C CA . ILE A 1 98 ? 16.305 0.649 -4.557 1.00 94.50 98 ILE A CA 1
ATOM 748 C C . ILE A 1 98 ? 16.192 -0.618 -5.406 1.00 94.50 98 ILE A C 1
ATOM 750 O O . ILE A 1 98 ? 15.084 -1.062 -5.700 1.00 94.50 98 ILE A O 1
ATOM 754 N N . ASP A 1 99 ? 17.322 -1.212 -5.787 1.00 96.00 99 ASP A N 1
ATOM 755 C CA . ASP A 1 99 ? 17.341 -2.380 -6.663 1.00 96.00 99 ASP A CA 1
ATOM 756 C C . ASP A 1 99 ? 16.683 -3.583 -5.999 1.00 96.00 99 ASP A C 1
ATOM 758 O O . ASP A 1 99 ? 15.790 -4.181 -6.590 1.00 96.00 99 ASP A O 1
ATOM 762 N N . ALA A 1 100 ? 17.024 -3.875 -4.742 1.00 93.25 100 ALA A N 1
ATOM 763 C CA . ALA A 1 100 ? 16.377 -4.939 -3.978 1.00 93.25 100 ALA A CA 1
ATOM 764 C C . ALA A 1 100 ? 14.855 -4.728 -3.852 1.00 93.25 100 ALA A C 1
ATOM 766 O O . ALA A 1 100 ? 14.079 -5.676 -3.986 1.00 93.25 100 ALA A O 1
ATOM 767 N N . ALA A 1 101 ? 14.409 -3.486 -3.635 1.00 91.44 101 ALA A N 1
ATOM 768 C CA . ALA A 1 101 ? 12.987 -3.162 -3.558 1.00 91.44 101 ALA A CA 1
ATOM 769 C C . ALA A 1 101 ? 12.275 -3.325 -4.914 1.00 91.44 101 ALA A C 1
ATOM 771 O O . ALA A 1 101 ? 11.177 -3.879 -4.968 1.00 91.44 101 ALA A O 1
ATOM 772 N N . LEU A 1 102 ? 12.899 -2.898 -6.017 1.00 95.06 102 LEU A N 1
ATOM 773 C CA . LEU A 1 102 ? 12.355 -3.066 -7.368 1.00 95.06 102 LEU A CA 1
ATOM 774 C C . LEU A 1 102 ? 12.335 -4.533 -7.806 1.00 95.06 102 LEU A C 1
ATOM 776 O O . LEU A 1 102 ? 11.355 -4.954 -8.416 1.00 95.06 102 LEU A O 1
ATOM 780 N N . VAL A 1 103 ? 13.364 -5.317 -7.465 1.00 95.94 103 VAL A N 1
ATOM 781 C CA . VAL A 1 103 ? 13.377 -6.773 -7.662 1.00 95.94 103 VAL A CA 1
ATOM 782 C C . VAL A 1 103 ? 12.174 -7.382 -6.958 1.00 95.94 103 VAL A C 1
ATOM 784 O O . VAL A 1 103 ? 11.350 -8.017 -7.609 1.00 95.94 103 VAL A O 1
ATOM 787 N N . ARG A 1 104 ? 12.017 -7.131 -5.652 1.00 90.69 104 ARG A N 1
ATOM 788 C CA . ARG A 1 104 ? 10.903 -7.674 -4.862 1.00 90.69 104 ARG A CA 1
ATOM 789 C C . ARG A 1 104 ? 9.543 -7.303 -5.454 1.00 90.69 104 ARG A C 1
ATOM 791 O O . ARG A 1 104 ? 8.643 -8.135 -5.469 1.00 90.69 104 ARG A O 1
ATOM 798 N N . LEU A 1 105 ? 9.395 -6.069 -5.934 1.00 90.31 105 LEU A N 1
ATOM 799 C CA . LEU A 1 105 ? 8.148 -5.583 -6.522 1.00 90.31 105 LEU A CA 1
ATOM 800 C C . LEU A 1 105 ? 7.819 -6.254 -7.866 1.00 90.31 105 LEU A C 1
ATOM 802 O O . LEU A 1 105 ? 6.649 -6.462 -8.174 1.00 90.31 105 LEU A O 1
ATOM 806 N N . GLN A 1 106 ? 8.832 -6.556 -8.681 1.00 96.00 106 GLN A N 1
ATOM 807 C CA . GLN A 1 106 ? 8.644 -6.987 -10.071 1.00 96.00 106 GLN A CA 1
ATOM 808 C C . GLN A 1 106 ? 8.808 -8.493 -10.285 1.00 96.00 106 GLN A C 1
ATOM 810 O O . GLN A 1 106 ? 8.307 -9.014 -11.280 1.00 96.00 106 GLN A O 1
ATOM 815 N N . LEU A 1 107 ? 9.512 -9.195 -9.393 1.00 94.69 107 LEU A N 1
ATOM 816 C CA . LEU A 1 107 ? 9.821 -10.618 -9.533 1.00 94.69 107 LEU A CA 1
ATOM 817 C C . LEU A 1 107 ? 8.570 -11.515 -9.624 1.00 94.69 107 LEU A C 1
ATOM 819 O O . LEU A 1 107 ? 8.574 -12.377 -10.504 1.00 94.69 107 LEU A O 1
ATOM 823 N N . PRO A 1 108 ? 7.486 -11.302 -8.842 1.00 92.88 108 PRO A N 1
ATOM 824 C CA . PRO A 1 108 ? 6.253 -12.091 -8.978 1.00 92.88 108 PRO A CA 1
ATOM 825 C C . PRO A 1 108 ? 5.596 -11.982 -10.361 1.00 92.88 108 PRO A C 1
ATOM 827 O O . PRO A 1 108 ? 4.905 -12.891 -10.806 1.00 92.88 108 PRO A O 1
ATOM 830 N N . TYR A 1 109 ? 5.850 -10.879 -11.070 1.00 93.25 109 TYR A N 1
ATOM 831 C CA . TYR A 1 109 ? 5.288 -10.598 -12.390 1.00 93.25 109 TYR A CA 1
ATOM 832 C C . TYR A 1 109 ? 6.255 -10.923 -13.537 1.00 93.25 109 TYR A C 1
ATOM 834 O O . TYR A 1 109 ? 5.969 -10.611 -14.694 1.00 93.25 109 TYR A O 1
ATOM 842 N N . TYR A 1 110 ? 7.413 -11.527 -13.246 1.00 95.75 110 TYR A N 1
ATOM 843 C CA . TYR A 1 110 ? 8.410 -11.834 -14.266 1.00 95.75 110 TYR A CA 1
ATOM 844 C C . TYR A 1 110 ? 7.909 -12.963 -15.191 1.00 95.75 110 TYR A C 1
ATOM 846 O O . TYR A 1 110 ? 7.646 -14.066 -14.715 1.00 95.75 110 TYR A O 1
ATOM 854 N N . PRO A 1 111 ? 7.778 -12.738 -16.513 1.00 95.88 111 PRO A N 1
ATOM 855 C CA . PRO A 1 111 ? 6.928 -13.576 -17.369 1.00 95.88 111 PRO A CA 1
ATOM 856 C C . PRO A 1 111 ? 7.577 -14.873 -17.870 1.00 95.88 111 PRO A C 1
ATOM 858 O O . PRO A 1 111 ? 6.890 -15.699 -18.466 1.00 95.88 111 PRO A O 1
ATOM 861 N N . ILE A 1 112 ? 8.895 -15.034 -17.717 1.00 95.44 112 ILE A N 1
ATOM 862 C CA . ILE A 1 112 ? 9.660 -16.142 -18.308 1.00 95.44 112 ILE A CA 1
ATOM 863 C C . ILE A 1 112 ? 10.650 -16.739 -17.308 1.00 95.44 112 ILE A C 1
ATOM 865 O O . ILE A 1 112 ? 11.295 -16.023 -16.544 1.00 95.44 112 ILE A O 1
ATOM 869 N N . ASP A 1 113 ? 10.830 -18.058 -17.358 1.00 96.00 113 ASP A N 1
ATOM 870 C CA . ASP A 1 113 ? 11.839 -18.800 -16.590 1.00 96.00 113 ASP A CA 1
ATOM 871 C C . ASP A 1 113 ? 13.160 -18.980 -17.366 1.00 96.00 113 ASP A C 1
ATOM 873 O O . ASP A 1 113 ? 14.061 -19.704 -16.939 1.00 96.00 113 ASP A O 1
ATOM 877 N N . SER A 1 114 ? 13.299 -18.290 -18.499 1.00 96.75 114 SER A N 1
ATOM 878 C CA . SER A 1 114 ? 14.484 -18.273 -19.355 1.00 96.75 114 SER A CA 1
ATOM 879 C C . SER A 1 114 ? 15.182 -16.913 -19.341 1.00 96.75 114 SER A C 1
ATOM 881 O O . SER A 1 114 ? 14.542 -15.867 -19.268 1.00 96.75 114 SER A O 1
ATOM 883 N N . CYS A 1 115 ? 16.504 -16.915 -19.489 1.00 97.25 115 CYS A N 1
ATOM 884 C CA . CYS A 1 115 ? 17.311 -15.717 -19.690 1.00 97.25 115 CYS A CA 1
ATOM 885 C C . CYS A 1 115 ? 16.853 -14.964 -20.941 1.00 97.25 115 CYS A C 1
ATOM 887 O O . CYS A 1 115 ? 16.901 -15.520 -22.038 1.00 97.25 115 CYS A O 1
ATOM 889 N N . VAL A 1 116 ? 16.510 -13.680 -20.799 1.00 96.62 116 VAL A N 1
ATOM 890 C CA . VAL A 1 116 ? 16.034 -12.857 -21.928 1.00 96.62 116 VAL A CA 1
ATOM 891 C C . VAL A 1 116 ? 17.064 -12.744 -23.062 1.00 96.62 116 VAL A C 1
ATOM 893 O O . VAL A 1 116 ? 16.702 -12.546 -24.215 1.00 96.62 116 VAL A O 1
ATOM 896 N N . VAL A 1 117 ? 18.357 -12.896 -22.745 1.00 97.31 117 VAL A N 1
ATOM 897 C CA . VAL A 1 117 ? 19.455 -12.751 -23.712 1.00 97.31 117 VAL A CA 1
ATOM 898 C C . VAL A 1 117 ? 19.777 -14.050 -24.440 1.00 97.31 117 VAL A C 1
ATOM 900 O O . VAL A 1 117 ? 19.984 -14.051 -25.650 1.00 97.31 117 VAL A O 1
ATOM 903 N N . SER A 1 118 ? 19.924 -15.152 -23.703 1.00 95.62 118 SER A N 1
ATOM 904 C CA . SER A 1 118 ? 20.404 -16.422 -24.262 1.00 95.62 118 SER A CA 1
ATOM 905 C C . SER A 1 118 ? 19.291 -17.426 -24.547 1.00 95.62 118 SER A C 1
ATOM 907 O O . SER A 1 118 ? 19.551 -18.408 -25.237 1.00 95.62 118 SER A O 1
ATOM 909 N N . GLY A 1 119 ? 18.095 -17.232 -23.982 1.00 94.81 119 GLY A N 1
ATOM 910 C CA . GLY A 1 119 ? 17.013 -18.220 -23.971 1.00 94.81 119 GLY A CA 1
ATOM 911 C C . GLY A 1 119 ? 17.283 -19.443 -23.084 1.00 94.81 119 GLY A C 1
ATOM 912 O O . GLY A 1 119 ? 16.427 -20.314 -22.976 1.00 94.81 119 GLY A O 1
ATOM 913 N N . GLY A 1 120 ? 18.456 -19.532 -22.445 1.00 94.00 120 GLY A N 1
ATOM 914 C CA . GLY A 1 120 ? 18.787 -20.620 -21.525 1.00 94.00 120 GLY A CA 1
ATOM 915 C C . GLY A 1 120 ? 17.976 -20.528 -20.235 1.00 94.00 120 GLY A C 1
ATOM 916 O O . GLY A 1 120 ? 17.661 -19.426 -19.781 1.00 94.00 120 GLY A O 1
ATOM 917 N N . ARG A 1 121 ? 17.654 -21.670 -19.631 1.00 95.81 121 ARG A N 1
ATOM 918 C CA . ARG A 1 121 ? 16.830 -21.726 -18.422 1.00 95.81 121 ARG A CA 1
ATOM 919 C C . ARG A 1 121 ? 17.531 -21.053 -17.237 1.00 95.81 121 ARG A C 1
ATOM 921 O O . ARG A 1 121 ? 18.728 -21.242 -17.009 1.00 95.81 121 ARG A O 1
ATOM 928 N N . LEU A 1 122 ? 16.791 -20.241 -16.488 1.00 94.94 122 LEU A N 1
ATOM 929 C CA . LEU A 1 122 ? 17.279 -19.598 -15.270 1.00 94.94 122 LEU A CA 1
ATOM 930 C C . LEU A 1 122 ? 17.489 -20.658 -14.176 1.00 94.94 122 LEU A C 1
ATOM 932 O O . LEU A 1 122 ? 16.697 -21.586 -14.045 1.00 94.94 122 LEU A O 1
ATOM 936 N N . GLY A 1 123 ? 18.575 -20.534 -13.407 1.00 92.00 123 GLY A N 1
ATOM 937 C CA . GLY A 1 123 ? 18.956 -21.494 -12.362 1.00 92.00 123 GLY A CA 1
ATOM 938 C C . GLY A 1 123 ? 19.922 -22.599 -12.815 1.00 92.00 123 GLY A C 1
ATOM 939 O O . GLY A 1 123 ? 20.654 -23.139 -11.992 1.00 92.00 123 GLY A O 1
ATOM 940 N N . GLU A 1 124 ? 20.012 -22.910 -14.115 1.00 92.69 124 GLU A N 1
ATOM 941 C CA . GLU A 1 124 ? 20.934 -23.956 -14.608 1.00 92.69 124 GLU A CA 1
ATOM 942 C C . GLU A 1 124 ? 22.415 -23.549 -14.531 1.00 92.69 124 GLU A C 1
ATOM 944 O O . GLU A 1 124 ? 23.300 -24.399 -14.463 1.00 92.69 124 GLU A O 1
ATOM 949 N N . MET A 1 125 ? 22.688 -22.244 -14.517 1.00 90.12 125 MET A N 1
ATOM 950 C CA . MET A 1 125 ? 24.035 -21.664 -14.462 1.00 90.12 125 MET A CA 1
ATOM 951 C C . MET A 1 125 ? 24.344 -21.051 -13.084 1.00 90.12 125 MET A C 1
ATOM 953 O O . MET A 1 125 ? 25.216 -20.188 -12.976 1.00 90.12 125 MET A O 1
ATOM 957 N N . GLY A 1 126 ? 23.634 -21.503 -12.043 1.00 91.56 126 GLY A N 1
ATOM 958 C CA . GLY A 1 126 ? 23.624 -20.904 -10.708 1.00 91.56 126 GLY A CA 1
ATOM 959 C C . GLY A 1 126 ? 22.507 -19.875 -10.541 1.00 91.56 126 GLY A C 1
ATOM 960 O O . GLY A 1 126 ? 21.593 -19.796 -11.370 1.00 91.56 126 GLY A O 1
ATOM 961 N N . ASP A 1 127 ? 22.592 -19.091 -9.466 1.00 93.25 127 ASP A N 1
ATOM 962 C CA . ASP A 1 127 ? 21.596 -18.069 -9.152 1.00 93.25 127 ASP A CA 1
ATOM 963 C C . ASP A 1 127 ? 21.491 -17.044 -10.296 1.00 93.25 127 ASP A C 1
ATOM 965 O O . ASP A 1 127 ? 22.514 -16.509 -10.748 1.00 93.25 127 ASP A O 1
ATOM 969 N N . PRO A 1 128 ? 20.274 -16.769 -10.803 1.00 95.69 128 PRO A N 1
ATOM 970 C CA . PRO A 1 128 ? 20.070 -15.765 -11.834 1.00 95.69 128 PRO A CA 1
ATOM 971 C C . PRO A 1 128 ? 20.589 -14.396 -11.407 1.00 95.69 128 PRO A C 1
ATOM 973 O O . PRO A 1 128 ? 20.383 -13.958 -10.279 1.00 95.69 128 PRO A O 1
ATOM 976 N N . ILE A 1 129 ? 21.203 -13.680 -12.344 1.00 96.06 129 ILE A N 1
ATOM 977 C CA . ILE A 1 129 ? 21.549 -12.277 -12.136 1.00 96.06 129 ILE A CA 1
ATOM 978 C C . ILE A 1 129 ? 20.279 -11.454 -12.314 1.00 96.06 129 ILE A C 1
ATOM 980 O O . ILE A 1 129 ? 19.711 -11.417 -13.408 1.00 96.06 129 ILE A O 1
ATOM 984 N N . GLU A 1 130 ? 19.870 -10.779 -11.249 1.00 97.19 130 GLU A N 1
ATOM 985 C CA . GLU A 1 130 ? 18.757 -9.836 -11.229 1.00 97.19 130 GLU A CA 1
ATOM 986 C C . GLU A 1 130 ? 19.300 -8.425 -11.471 1.00 97.19 130 GLU A C 1
ATOM 988 O O . GLU A 1 130 ? 19.975 -7.838 -10.628 1.00 97.19 130 GLU A O 1
ATOM 993 N N . LEU A 1 131 ? 19.059 -7.904 -12.673 1.00 96.06 131 LEU A N 1
ATOM 994 C CA . LEU A 1 131 ? 19.529 -6.604 -13.136 1.00 96.06 131 LEU A CA 1
ATOM 995 C C . LEU A 1 131 ? 18.358 -5.623 -13.181 1.00 96.06 131 LEU A C 1
ATOM 997 O O . LEU A 1 131 ? 17.371 -5.876 -13.869 1.00 96.06 131 LEU A O 1
ATOM 1001 N N . ILE A 1 132 ? 18.498 -4.468 -12.534 1.00 96.56 132 ILE A N 1
ATOM 1002 C CA . ILE A 1 132 ? 17.585 -3.342 -12.736 1.00 96.56 132 ILE A CA 1
ATOM 1003 C C . ILE A 1 132 ? 18.131 -2.445 -13.847 1.00 96.56 132 ILE A C 1
ATOM 1005 O O . ILE A 1 132 ? 19.108 -1.724 -13.665 1.00 96.56 132 ILE A O 1
ATOM 1009 N N . HIS A 1 133 ? 17.484 -2.470 -15.009 1.00 95.88 133 HIS A N 1
ATOM 1010 C CA . HIS A 1 133 ? 17.799 -1.609 -16.144 1.00 95.88 133 HIS A CA 1
ATOM 1011 C C . HIS A 1 133 ? 16.694 -0.567 -16.316 1.00 95.88 133 HIS A C 1
ATOM 1013 O O . HIS A 1 133 ? 15.571 -0.916 -16.666 1.00 95.88 133 HIS A O 1
ATOM 1019 N N . ARG A 1 134 ? 16.996 0.714 -16.064 1.00 94.44 134 ARG A N 1
ATOM 1020 C CA . ARG A 1 134 ? 16.038 1.830 -16.220 1.00 94.44 134 ARG A CA 1
ATOM 1021 C C . ARG A 1 134 ? 14.712 1.582 -15.483 1.00 94.44 134 ARG A C 1
ATOM 1023 O O . ARG A 1 134 ? 13.630 1.706 -16.049 1.00 94.44 134 ARG A O 1
ATOM 1030 N N . ASN A 1 135 ? 14.841 1.164 -14.219 1.00 95.94 135 ASN A N 1
ATOM 1031 C CA . ASN A 1 135 ? 13.779 0.720 -13.303 1.00 95.94 135 ASN A CA 1
ATOM 1032 C C . ASN A 1 135 ? 13.028 -0.567 -13.688 1.00 95.94 135 ASN A C 1
ATOM 1034 O O . ASN A 1 135 ? 12.126 -0.969 -12.956 1.00 95.94 135 ASN A O 1
ATOM 1038 N N . ARG A 1 136 ? 13.424 -1.268 -14.754 1.00 96.75 136 ARG A N 1
ATOM 1039 C CA . ARG A 1 136 ? 12.872 -2.571 -15.140 1.00 96.75 136 ARG A CA 1
ATOM 1040 C C . ARG A 1 136 ? 13.759 -3.718 -14.656 1.00 96.75 136 ARG A C 1
ATOM 1042 O O . ARG A 1 136 ? 14.955 -3.738 -14.936 1.00 96.75 136 ARG A O 1
ATOM 1049 N N . LEU A 1 137 ? 13.165 -4.703 -13.986 1.00 97.81 137 LEU A N 1
ATOM 1050 C CA . LEU A 1 137 ? 13.825 -5.963 -13.652 1.00 97.81 137 LEU A CA 1
ATOM 1051 C C . LEU A 1 137 ? 14.029 -6.815 -14.907 1.00 97.81 137 LEU A C 1
ATOM 1053 O O . LEU A 1 137 ? 13.072 -7.134 -15.614 1.00 97.81 137 LEU A O 1
ATOM 1057 N N . VAL A 1 138 ? 15.271 -7.243 -15.116 1.00 97.81 138 VAL A N 1
ATOM 1058 C CA . VAL A 1 138 ? 15.722 -8.186 -16.139 1.00 97.81 138 VAL A CA 1
ATOM 1059 C C . VAL A 1 138 ? 16.503 -9.310 -15.465 1.00 97.81 138 VAL A C 1
ATOM 1061 O O . VAL A 1 138 ? 17.362 -9.053 -14.625 1.00 97.81 138 VAL A O 1
ATOM 1064 N N . ARG A 1 139 ? 16.244 -10.566 -15.843 1.00 97.81 139 ARG A N 1
ATOM 1065 C CA . ARG A 1 139 ? 16.947 -11.732 -15.296 1.00 97.81 139 ARG A CA 1
ATOM 1066 C C . ARG A 1 139 ? 17.836 -12.372 -16.351 1.00 97.81 139 ARG A C 1
ATOM 1068 O O . ARG A 1 139 ? 17.403 -12.660 -17.469 1.00 97.81 139 ARG A O 1
ATOM 1075 N N . LEU A 1 140 ? 19.093 -12.601 -15.985 1.00 97.69 140 LEU A N 1
ATOM 1076 C CA . LEU A 1 140 ? 20.111 -13.194 -16.847 1.00 97.69 140 LEU A CA 1
ATOM 1077 C C . LEU A 1 140 ? 20.639 -14.489 -16.228 1.00 97.69 140 LEU A C 1
ATOM 1079 O O . LEU A 1 140 ? 20.805 -14.583 -15.017 1.00 97.69 140 LEU A O 1
ATOM 1083 N N . CYS A 1 141 ? 20.972 -15.479 -17.056 1.00 96.00 141 CYS A N 1
ATOM 1084 C CA . CYS A 1 141 ? 21.508 -16.746 -16.551 1.00 96.00 141 CYS A CA 1
ATOM 1085 C C . CYS A 1 141 ? 22.954 -16.639 -16.040 1.00 96.00 141 CYS A C 1
ATOM 1087 O O . CYS A 1 141 ? 23.368 -17.466 -15.241 1.00 96.00 141 CYS A O 1
ATOM 1089 N N . CYS A 1 142 ? 23.762 -15.693 -16.537 1.00 95.12 142 CYS A N 1
ATOM 1090 C CA . CYS A 1 142 ? 25.171 -15.566 -16.150 1.00 95.12 142 CYS A CA 1
ATOM 1091 C C . CYS A 1 142 ? 25.778 -14.207 -16.535 1.00 95.12 142 CYS A C 1
ATOM 1093 O O . CYS A 1 142 ? 25.251 -13.487 -17.388 1.00 95.12 142 CYS A O 1
ATOM 1095 N N . ALA A 1 143 ? 26.956 -13.897 -15.978 1.00 95.75 143 ALA A N 1
ATOM 1096 C CA . ALA A 1 143 ? 27.674 -12.641 -16.223 1.00 95.75 143 ALA A CA 1
ATOM 1097 C C . ALA A 1 143 ? 28.047 -12.425 -17.703 1.00 95.75 143 ALA A C 1
ATOM 1099 O O . ALA A 1 143 ? 28.145 -11.290 -18.160 1.00 95.75 143 ALA A O 1
ATOM 1100 N N . GLY A 1 144 ? 28.193 -13.500 -18.487 1.00 95.50 144 GLY A N 1
ATOM 1101 C CA . GLY A 1 144 ? 28.462 -13.413 -19.926 1.00 95.50 144 GLY A CA 1
ATOM 1102 C C . GLY A 1 144 ? 27.299 -12.846 -20.753 1.00 95.50 144 GLY A C 1
ATOM 1103 O O . GLY A 1 144 ? 27.512 -12.410 -21.885 1.00 95.50 144 GLY A O 1
ATOM 1104 N N . CYS A 1 145 ? 26.077 -12.829 -20.209 1.00 97.00 145 CYS A N 1
ATOM 1105 C CA . CYS A 1 145 ? 24.920 -12.221 -20.866 1.00 97.00 145 CYS A CA 1
ATOM 1106 C C . CYS A 1 145 ? 24.840 -10.705 -20.646 1.00 97.00 145 CYS A C 1
ATOM 1108 O O . CYS A 1 145 ? 24.253 -10.019 -21.477 1.00 97.00 145 CYS A O 1
ATOM 1110 N N . LEU A 1 146 ? 25.469 -10.167 -19.596 1.00 96.50 146 LEU A N 1
ATOM 1111 C CA . LEU A 1 146 ? 25.389 -8.743 -19.259 1.00 96.50 146 LEU A CA 1
ATOM 1112 C C . LEU A 1 146 ? 25.972 -7.827 -20.359 1.00 96.50 146 LEU A C 1
ATOM 1114 O O . LEU A 1 146 ? 25.278 -6.902 -20.774 1.00 96.50 146 LEU A O 1
ATOM 1118 N N . PRO A 1 147 ? 27.168 -8.085 -20.935 1.00 97.62 147 PRO A N 1
ATOM 1119 C CA . PRO A 1 147 ? 27.680 -7.257 -22.031 1.00 97.62 147 PRO A CA 1
ATOM 1120 C C . PRO A 1 147 ? 26.815 -7.316 -23.294 1.00 97.62 147 PRO A C 1
ATOM 1122 O O . PRO A 1 147 ? 26.736 -6.339 -24.033 1.00 97.62 147 PRO A O 1
ATOM 1125 N N . LYS A 1 148 ? 26.174 -8.464 -23.556 1.00 97.25 148 LYS A N 1
ATOM 1126 C CA . LYS A 1 148 ? 25.255 -8.623 -24.692 1.00 97.25 148 LYS A CA 1
ATOM 1127 C C . LYS A 1 148 ? 23.978 -7.823 -24.467 1.00 97.25 148 LYS A C 1
ATOM 1129 O O . LYS A 1 148 ? 23.563 -7.123 -25.380 1.00 97.25 148 LYS A O 1
ATOM 1134 N N . PHE A 1 149 ? 23.419 -7.892 -23.257 1.00 97.50 149 PHE A N 1
ATOM 1135 C CA . PHE A 1 149 ? 22.273 -7.084 -22.862 1.00 97.50 149 PHE A CA 1
ATOM 1136 C C . PHE A 1 149 ? 22.573 -5.592 -23.020 1.00 97.50 149 PHE A C 1
ATOM 1138 O O . PHE A 1 149 ? 21.869 -4.912 -23.747 1.00 97.50 149 PHE A O 1
ATOM 1145 N N . ASN A 1 150 ? 23.671 -5.100 -22.441 1.00 94.94 150 ASN A N 1
ATOM 1146 C CA . ASN A 1 150 ? 24.025 -3.677 -22.499 1.00 94.94 150 ASN A CA 1
ATOM 1147 C C . ASN A 1 150 ? 24.263 -3.158 -23.927 1.00 94.94 150 ASN A C 1
ATOM 1149 O O . ASN A 1 150 ? 24.146 -1.962 -24.169 1.00 94.94 150 ASN A O 1
ATOM 1153 N N . LYS A 1 151 ? 24.622 -4.035 -24.871 1.00 97.31 151 LYS A N 1
ATOM 1154 C CA . LYS A 1 151 ? 24.837 -3.660 -26.273 1.00 97.31 151 LYS A CA 1
ATOM 1155 C C . LYS A 1 151 ? 23.528 -3.460 -27.049 1.00 97.31 151 LYS A C 1
ATOM 1157 O O . LYS A 1 151 ? 23.536 -2.716 -28.024 1.00 97.31 151 LYS A O 1
ATOM 1162 N N . ASP A 1 152 ? 22.457 -4.149 -26.663 1.00 96.44 152 ASP A N 1
ATOM 1163 C CA . ASP A 1 152 ? 21.182 -4.184 -27.395 1.00 96.44 152 ASP A CA 1
ATOM 1164 C C . ASP A 1 152 ? 19.989 -4.273 -26.426 1.00 96.44 152 ASP A C 1
ATOM 1166 O O . ASP A 1 152 ? 19.102 -5.119 -26.554 1.00 96.44 152 ASP A O 1
ATOM 1170 N N . SER A 1 153 ? 20.007 -3.439 -25.382 1.00 95.75 153 SER A N 1
ATOM 1171 C CA . SER A 1 153 ? 19.059 -3.539 -24.269 1.00 95.75 153 SER A CA 1
ATOM 1172 C C . SER A 1 153 ? 17.619 -3.352 -24.732 1.00 95.75 153 SER A C 1
ATOM 1174 O O . SER A 1 153 ? 16.749 -4.094 -24.290 1.00 95.75 153 SER A O 1
ATOM 1176 N N . ASP A 1 154 ? 17.365 -2.434 -25.666 1.00 95.44 154 ASP A N 1
ATOM 1177 C CA . ASP A 1 154 ? 16.016 -2.134 -26.164 1.00 95.44 154 ASP A CA 1
ATOM 1178 C C . ASP A 1 154 ? 15.356 -3.344 -26.839 1.00 95.44 154 ASP A C 1
ATOM 1180 O O . ASP A 1 154 ? 14.175 -3.611 -26.623 1.00 95.44 154 ASP A O 1
ATOM 1184 N N . SER A 1 155 ? 16.123 -4.124 -27.603 1.00 97.25 155 SER A N 1
ATOM 1185 C CA . SER A 1 155 ? 15.649 -5.351 -28.254 1.00 97.25 155 SER A CA 1
ATOM 1186 C C . SER A 1 155 ? 15.259 -6.426 -27.232 1.00 97.25 155 SER A C 1
ATOM 1188 O O . SER A 1 155 ? 14.201 -7.061 -27.335 1.00 97.25 155 SER A O 1
ATOM 1190 N N . PHE A 1 156 ? 16.070 -6.598 -26.183 1.00 97.75 156 PHE A N 1
ATOM 1191 C CA . PHE A 1 156 ? 15.760 -7.535 -25.102 1.00 97.75 156 PHE A CA 1
ATOM 1192 C C . PHE A 1 156 ? 14.594 -7.058 -24.232 1.00 97.75 156 PHE A C 1
ATOM 1194 O O . PHE A 1 156 ? 13.781 -7.882 -23.820 1.00 97.75 156 PHE A O 1
ATOM 1201 N N . ILE A 1 157 ? 14.458 -5.750 -24.000 1.00 96.94 157 ILE A N 1
ATOM 1202 C CA . ILE A 1 157 ? 13.286 -5.178 -23.326 1.00 96.94 157 ILE A CA 1
ATOM 1203 C C . ILE A 1 157 ? 12.020 -5.401 -24.163 1.00 96.94 157 ILE A C 1
ATOM 1205 O O . ILE A 1 157 ? 11.032 -5.883 -23.622 1.00 96.94 157 ILE A O 1
ATOM 1209 N N . ALA A 1 158 ? 12.051 -5.184 -25.481 1.00 96.81 158 ALA A N 1
ATOM 1210 C CA . ALA A 1 158 ? 10.906 -5.462 -26.355 1.00 96.81 158 ALA A CA 1
ATOM 1211 C C . ALA A 1 158 ? 10.515 -6.954 -26.370 1.00 96.81 158 ALA A C 1
ATOM 1213 O O . ALA A 1 158 ? 9.331 -7.307 -26.403 1.00 96.81 158 ALA A O 1
ATOM 1214 N N . THR A 1 159 ? 11.510 -7.845 -26.308 1.00 97.19 159 THR A N 1
ATOM 1215 C CA . THR A 1 159 ? 11.291 -9.293 -26.166 1.00 97.19 159 THR A CA 1
ATOM 1216 C C . THR A 1 159 ? 10.616 -9.615 -24.832 1.00 97.19 159 THR A C 1
ATOM 1218 O O . THR A 1 159 ? 9.642 -10.368 -24.798 1.00 97.19 159 THR A O 1
ATOM 1221 N N . LEU A 1 160 ? 11.094 -9.013 -23.739 1.00 97.50 160 LEU A N 1
ATOM 1222 C CA . LEU A 1 160 ? 10.509 -9.172 -22.411 1.00 97.50 160 LEU A CA 1
ATOM 1223 C C . LEU A 1 160 ? 9.072 -8.640 -22.358 1.00 97.50 160 LEU A C 1
ATOM 1225 O O . LEU A 1 160 ? 8.191 -9.338 -21.868 1.00 97.50 160 LEU A O 1
ATOM 1229 N N . ASP A 1 161 ? 8.809 -7.460 -22.919 1.00 97.62 161 ASP A N 1
ATOM 1230 C CA . ASP A 1 161 ? 7.471 -6.865 -22.968 1.00 97.62 161 ASP A CA 1
ATOM 1231 C C . ASP A 1 161 ? 6.491 -7.738 -23.762 1.00 97.62 161 ASP A C 1
ATOM 1233 O O . ASP A 1 161 ? 5.353 -7.936 -23.337 1.00 97.62 161 ASP A O 1
ATOM 1237 N N . THR A 1 162 ? 6.943 -8.340 -24.868 1.00 97.75 162 THR A N 1
ATOM 1238 C CA . THR A 1 162 ? 6.143 -9.315 -25.629 1.00 97.75 162 THR A CA 1
ATOM 1239 C C . THR A 1 162 ? 5.755 -10.513 -24.760 1.00 97.75 162 THR A C 1
ATOM 1241 O O . THR A 1 162 ? 4.605 -10.955 -24.795 1.00 97.75 162 THR A O 1
ATOM 1244 N N . ALA A 1 163 ? 6.689 -11.019 -23.950 1.00 97.88 163 ALA A N 1
ATOM 1245 C CA . ALA A 1 163 ? 6.415 -12.115 -23.029 1.00 97.88 163 ALA A CA 1
ATOM 1246 C C . ALA A 1 163 ? 5.457 -11.704 -21.897 1.00 97.88 163 ALA A C 1
ATOM 1248 O O . ALA A 1 163 ? 4.556 -12.471 -21.564 1.00 97.88 163 ALA A O 1
ATOM 1249 N N . VAL A 1 164 ? 5.587 -10.486 -21.354 1.00 98.06 164 VAL A N 1
ATOM 1250 C CA . VAL A 1 164 ? 4.644 -9.948 -20.357 1.00 98.06 164 VAL A CA 1
ATOM 1251 C C . VAL A 1 164 ? 3.231 -9.868 -20.925 1.00 98.06 164 VAL A C 1
ATOM 1253 O O . VAL A 1 164 ? 2.290 -10.354 -20.299 1.00 98.06 164 VAL A O 1
ATOM 1256 N N . VAL A 1 165 ? 3.068 -9.283 -22.116 1.00 97.25 165 VAL A N 1
ATOM 1257 C CA . VAL A 1 165 ? 1.758 -9.169 -22.775 1.00 97.25 165 VAL A CA 1
ATOM 1258 C C . VAL A 1 165 ? 1.159 -10.557 -22.996 1.00 97.25 165 VAL A C 1
ATOM 1260 O O . VAL A 1 165 ? -0.002 -10.777 -22.659 1.00 97.25 165 VAL A O 1
ATOM 1263 N N . ALA A 1 166 ? 1.946 -11.506 -23.506 1.00 96.69 166 ALA A N 1
ATOM 1264 C CA . ALA A 1 166 ? 1.485 -12.873 -23.732 1.00 96.69 166 ALA A CA 1
ATOM 1265 C C . ALA A 1 166 ? 1.036 -13.569 -22.436 1.00 96.69 166 ALA A C 1
ATOM 1267 O O . ALA A 1 166 ? 0.029 -14.270 -22.449 1.00 96.69 166 ALA A O 1
ATOM 1268 N N . ALA A 1 167 ? 1.747 -13.355 -21.326 1.00 95.19 167 ALA A N 1
ATOM 1269 C CA . ALA A 1 167 ? 1.425 -13.967 -20.040 1.00 95.19 167 ALA A CA 1
ATOM 1270 C C . ALA A 1 167 ? 0.206 -13.331 -19.349 1.00 95.19 167 ALA A C 1
ATOM 1272 O O . ALA A 1 167 ? -0.536 -14.022 -18.659 1.00 95.19 167 ALA A O 1
ATOM 1273 N N . GLN A 1 168 ? 0.000 -12.017 -19.500 1.00 96.00 168 GLN A N 1
ATOM 1274 C CA . GLN A 1 168 ? -0.942 -11.267 -18.658 1.00 96.00 168 GLN A CA 1
ATOM 1275 C C . GLN A 1 168 ? -2.215 -10.801 -19.371 1.00 96.00 168 GLN A C 1
ATOM 1277 O O . GLN A 1 168 ? -3.185 -10.469 -18.691 1.00 96.00 168 GLN A O 1
ATOM 1282 N N . ARG A 1 169 ? -2.247 -10.740 -20.710 1.00 94.56 169 ARG A N 1
ATOM 1283 C CA . ARG A 1 169 ? -3.364 -10.124 -21.453 1.00 94.56 169 ARG A CA 1
ATOM 1284 C C . ARG A 1 169 ? -4.697 -10.830 -21.235 1.00 94.56 169 ARG A C 1
ATOM 1286 O O . ARG A 1 169 ? -5.703 -10.155 -21.034 1.00 94.56 169 ARG A O 1
ATOM 1293 N N . ASP A 1 170 ? -4.697 -12.156 -21.266 1.00 92.69 170 ASP A N 1
ATOM 1294 C CA . ASP A 1 170 ? -5.935 -12.939 -21.197 1.00 92.69 170 ASP A CA 1
ATOM 1295 C C . ASP A 1 170 ? -6.507 -12.976 -19.765 1.00 92.69 170 ASP A C 1
ATOM 1297 O O . ASP A 1 170 ? -7.716 -13.088 -19.589 1.00 92.69 170 ASP A O 1
ATOM 1301 N N . ALA A 1 171 ? -5.652 -12.798 -18.749 1.00 91.94 171 ALA A N 1
ATOM 1302 C CA . ALA A 1 171 ? -6.013 -12.712 -17.330 1.00 91.94 171 ALA A CA 1
ATOM 1303 C C . ALA A 1 171 ? -6.075 -11.259 -16.808 1.00 91.94 171 ALA A C 1
ATOM 1305 O O . ALA A 1 171 ? -5.960 -11.013 -15.603 1.00 91.94 171 ALA A O 1
ATOM 1306 N N . TYR A 1 172 ? -6.187 -10.271 -17.703 1.00 93.69 172 TYR A N 1
ATOM 1307 C CA . TYR A 1 172 ? -6.234 -8.868 -17.305 1.00 93.69 172 TYR A CA 1
ATOM 1308 C C . TYR A 1 172 ? -7.571 -8.551 -16.607 1.00 93.69 172 TYR A C 1
ATOM 1310 O O . TYR A 1 172 ? -8.622 -8.813 -17.191 1.00 93.69 172 TYR A O 1
ATOM 1318 N N . PRO A 1 173 ? -7.566 -7.972 -15.392 1.00 93.38 173 PRO A N 1
ATOM 1319 C CA . PRO A 1 173 ? -8.760 -7.922 -14.541 1.00 93.38 173 PRO A CA 1
ATOM 1320 C C . PRO A 1 173 ? -9.788 -6.851 -14.929 1.00 93.38 173 PRO A C 1
ATOM 1322 O O . PRO A 1 173 ? -10.912 -6.877 -14.439 1.00 93.38 173 PRO A O 1
ATOM 1325 N N . LEU A 1 174 ? -9.418 -5.893 -15.782 1.00 93.62 174 LEU A N 1
ATOM 1326 C CA . LEU A 1 174 ? -10.266 -4.753 -16.128 1.00 93.62 174 LEU A CA 1
ATOM 1327 C C . LEU A 1 174 ? -10.760 -4.828 -17.576 1.00 93.62 174 LEU A C 1
ATOM 1329 O O . LEU A 1 174 ? -9.975 -5.029 -18.506 1.00 93.62 174 LEU A O 1
ATOM 1333 N N . THR A 1 175 ? -12.053 -4.578 -17.767 1.00 94.12 175 THR A N 1
ATOM 1334 C CA . THR A 1 175 ? -12.668 -4.299 -19.077 1.00 94.12 175 THR A CA 1
ATOM 1335 C C . THR A 1 175 ? -12.636 -2.813 -19.427 1.00 94.12 175 THR A C 1
ATOM 1337 O O . THR A 1 175 ? -12.697 -2.460 -20.602 1.00 94.12 175 THR A O 1
ATOM 1340 N N . ASP A 1 176 ? -12.469 -1.955 -18.422 1.00 93.25 176 ASP A N 1
ATOM 1341 C CA . ASP A 1 176 ? -12.461 -0.503 -18.558 1.00 93.25 176 ASP A CA 1
ATOM 1342 C C . ASP A 1 176 ? -11.057 0.076 -18.345 1.00 93.25 176 ASP A C 1
ATOM 1344 O O . ASP A 1 176 ? -10.188 -0.490 -17.676 1.00 93.25 176 ASP A O 1
ATOM 1348 N N . CYS A 1 177 ? -10.810 1.239 -18.933 1.00 93.88 177 CYS A N 1
ATOM 1349 C CA . CYS A 1 177 ? -9.565 1.970 -18.804 1.00 93.88 177 CYS A CA 1
ATOM 1350 C C . CYS A 1 177 ? -9.386 2.439 -17.358 1.00 93.88 177 CYS A C 1
ATOM 1352 O O . CYS A 1 177 ? -10.089 3.344 -16.914 1.00 93.88 177 CYS A O 1
ATOM 1354 N N . VAL A 1 178 ? -8.365 1.927 -16.664 1.00 92.38 178 VAL A N 1
ATOM 1355 C CA . VAL A 1 178 ? -8.071 2.246 -15.249 1.00 92.38 178 VAL A CA 1
ATOM 1356 C C . VAL A 1 178 ? -7.920 3.749 -14.948 1.00 92.38 178 VAL A C 1
ATOM 1358 O O . VAL A 1 178 ? -8.019 4.179 -13.805 1.00 92.38 178 VAL A O 1
ATOM 1361 N N . VAL A 1 179 ? -7.669 4.567 -15.972 1.00 91.75 179 VAL A N 1
ATOM 1362 C CA . VAL A 1 179 ? -7.497 6.019 -15.838 1.00 91.75 179 VAL A CA 1
ATOM 1363 C C . VAL A 1 179 ? -8.806 6.796 -15.980 1.00 91.75 179 VAL A C 1
ATOM 1365 O O . VAL A 1 179 ? -8.930 7.862 -15.389 1.00 91.75 179 VAL A O 1
ATOM 1368 N N . THR A 1 180 ? -9.743 6.315 -16.798 1.00 89.62 180 THR A N 1
ATOM 1369 C CA . THR A 1 180 ? -10.941 7.087 -17.206 1.00 89.62 180 THR A CA 1
ATOM 1370 C C . THR A 1 180 ? -12.258 6.398 -16.871 1.00 89.62 180 THR A C 1
ATOM 1372 O O . THR A 1 180 ? -13.290 7.053 -16.886 1.00 89.62 180 THR A O 1
ATOM 1375 N N . GLY A 1 181 ? -12.241 5.089 -16.614 1.00 88.62 181 GLY A N 1
ATOM 1376 C CA . GLY A 1 181 ? -13.441 4.264 -16.487 1.00 88.62 181 GLY A CA 1
ATOM 1377 C C . GLY A 1 181 ? -14.142 3.948 -17.814 1.00 88.62 181 GLY A C 1
ATOM 1378 O O . GLY A 1 181 ? -15.177 3.299 -17.798 1.00 88.62 181 GLY A O 1
ATOM 1379 N N . GLU A 1 182 ? -13.615 4.385 -18.964 1.00 88.94 182 GLU A N 1
ATOM 1380 C CA . GLU A 1 182 ? -14.207 4.089 -20.276 1.00 88.94 182 GLU A CA 1
ATOM 1381 C C . GLU A 1 182 ? -13.866 2.676 -20.771 1.00 88.94 182 GLU A C 1
ATOM 1383 O O . GLU A 1 182 ? -12.727 2.229 -20.628 1.0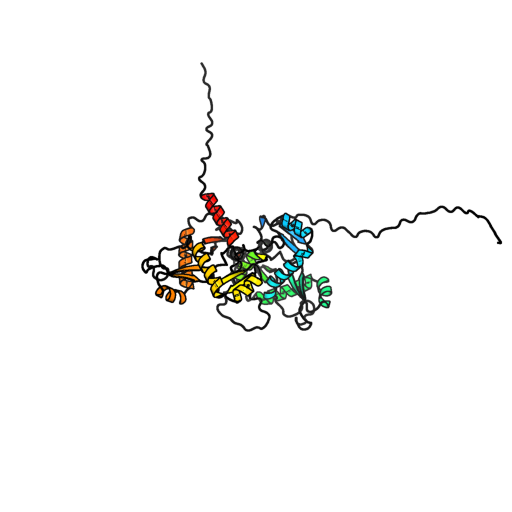0 88.94 182 GLU A O 1
ATOM 1388 N N . GLU A 1 183 ? -14.810 2.024 -21.450 1.00 91.94 183 GLU A N 1
ATOM 1389 C CA . GLU A 1 183 ? -14.655 0.671 -22.001 1.00 91.94 183 GLU A CA 1
ATOM 1390 C C . GLU A 1 183 ? -13.457 0.545 -22.965 1.00 91.94 183 GLU A C 1
ATOM 1392 O O . GLU A 1 183 ? -13.305 1.296 -23.941 1.00 91.94 183 GLU A O 1
ATOM 1397 N N . LEU A 1 184 ? -12.598 -0.449 -22.719 1.00 92.44 184 LEU A N 1
ATOM 1398 C CA . LEU A 1 184 ? -11.456 -0.761 -23.575 1.00 92.44 184 LEU A CA 1
ATOM 1399 C C . LEU A 1 184 ? -11.926 -1.409 -24.883 1.00 92.44 184 LEU A C 1
ATOM 1401 O O . LEU A 1 184 ? -12.593 -2.437 -24.876 1.00 92.44 184 LEU A O 1
ATOM 1405 N N . GLY A 1 185 ? -11.515 -0.860 -26.030 1.00 85.62 185 GLY A N 1
ATOM 1406 C CA . GLY A 1 185 ? -11.968 -1.359 -27.335 1.00 85.62 185 GLY A CA 1
ATOM 1407 C C . GLY A 1 185 ? -13.288 -0.749 -27.816 1.00 85.62 185 GLY A C 1
ATOM 1408 O O . GLY A 1 185 ? -13.748 -1.111 -28.898 1.00 85.62 185 GLY A O 1
ATOM 1409 N N . GLY A 1 186 ? -13.875 0.172 -27.042 1.00 85.50 186 GLY A N 1
ATOM 1410 C CA . GLY A 1 186 ? -15.097 0.895 -27.388 1.00 85.50 186 GLY A CA 1
ATOM 1411 C C . GLY A 1 186 ? -14.856 2.099 -28.309 1.00 85.50 186 GLY A C 1
ATOM 1412 O O . GLY A 1 186 ? -14.108 2.039 -29.287 1.00 85.50 186 GLY A O 1
ATOM 1413 N N . ALA A 1 187 ? -15.486 3.235 -27.989 1.00 80.94 187 ALA A N 1
ATOM 1414 C CA . ALA A 1 187 ? -15.485 4.442 -28.830 1.00 80.94 187 ALA A CA 1
ATOM 1415 C C . ALA A 1 187 ? -14.084 5.021 -29.119 1.00 80.94 187 ALA A C 1
ATOM 1417 O O . ALA A 1 187 ? -13.887 5.683 -30.139 1.00 80.94 187 ALA A O 1
ATOM 1418 N N . MET A 1 188 ? -13.108 4.747 -28.249 1.00 82.06 188 MET A N 1
ATOM 1419 C CA . MET A 1 188 ? -11.724 5.224 -28.364 1.00 82.06 188 MET A CA 1
ATOM 1420 C C . MET A 1 188 ? -10.823 4.312 -29.219 1.00 82.06 188 MET A C 1
ATOM 1422 O O . MET A 1 188 ? -9.656 4.636 -29.444 1.00 82.06 188 MET A O 1
ATOM 1426 N N . GLY A 1 189 ? -11.361 3.206 -29.745 1.00 85.00 189 GLY A N 1
ATOM 1427 C CA . GLY A 1 189 ? -10.645 2.262 -30.599 1.00 85.00 189 GLY A CA 1
ATOM 1428 C C . GLY A 1 189 ? -9.884 1.186 -29.823 1.00 85.00 189 GLY A C 1
ATOM 1429 O O . GLY A 1 189 ? -10.160 0.918 -28.655 1.00 85.00 189 GLY A O 1
ATOM 1430 N N . ALA A 1 190 ? -8.937 0.528 -30.502 1.00 90.38 190 ALA A N 1
ATOM 1431 C CA . ALA A 1 190 ? -8.175 -0.576 -29.924 1.00 90.38 190 ALA A 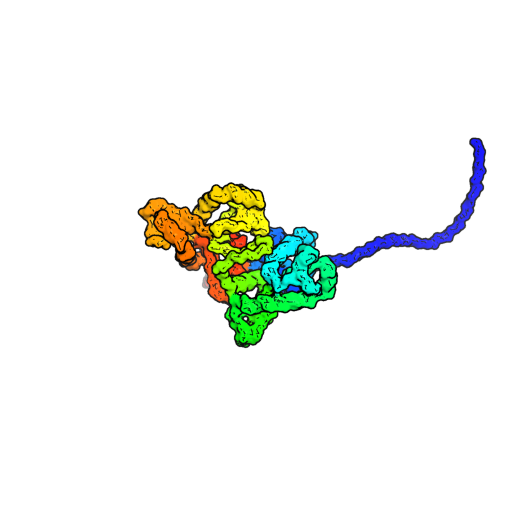CA 1
ATOM 1432 C C . ALA A 1 190 ? -7.389 -0.130 -28.671 1.00 90.38 190 ALA A C 1
ATOM 1434 O O . ALA A 1 190 ? -6.782 0.947 -28.694 1.00 90.38 190 ALA A O 1
ATOM 1435 N N . PRO A 1 191 ? -7.348 -0.950 -27.601 1.00 93.38 191 PRO A N 1
ATOM 1436 C CA . PRO A 1 191 ? -6.638 -0.602 -26.377 1.00 93.38 191 PRO A CA 1
ATOM 1437 C C . PRO A 1 191 ? -5.162 -0.298 -26.633 1.00 93.38 191 PRO A C 1
ATOM 1439 O O . PRO A 1 191 ? -4.467 -1.015 -27.351 1.00 93.38 191 PRO A O 1
ATOM 1442 N N . THR A 1 192 ? -4.671 0.765 -26.005 1.00 93.88 192 THR A N 1
ATOM 1443 C CA . THR A 1 192 ? -3.239 1.031 -25.889 1.00 93.88 192 THR A CA 1
ATOM 1444 C C . THR A 1 192 ? -2.666 0.119 -24.810 1.00 93.88 192 THR A C 1
ATOM 1446 O O . THR A 1 192 ? -2.964 0.299 -23.630 1.00 93.88 192 THR A O 1
ATOM 1449 N N . GLU A 1 193 ? -1.848 -0.846 -25.216 1.00 94.88 193 GLU A N 1
ATOM 1450 C CA . GLU A 1 193 ? -1.153 -1.772 -24.321 1.00 94.88 193 GLU A CA 1
ATOM 1451 C C . GLU A 1 193 ? 0.311 -1.357 -24.175 1.00 94.88 193 GLU A C 1
ATOM 1453 O O . GLU A 1 193 ? 0.969 -0.998 -25.153 1.00 94.88 193 GLU A O 1
ATOM 1458 N N . PHE A 1 194 ? 0.817 -1.379 -22.949 1.00 94.12 194 PHE A N 1
ATOM 1459 C CA . PHE A 1 194 ? 2.228 -1.154 -22.653 1.00 94.12 194 PHE A CA 1
ATOM 1460 C C . PHE A 1 194 ? 2.588 -1.805 -21.318 1.00 94.12 194 PHE A C 1
ATOM 1462 O O . PHE A 1 194 ? 1.705 -2.215 -20.562 1.00 94.12 194 PHE A O 1
ATOM 1469 N N . VAL A 1 195 ? 3.882 -1.913 -21.033 1.00 95.75 195 VAL A N 1
ATOM 1470 C CA . VAL A 1 195 ? 4.378 -2.612 -19.848 1.00 95.75 195 VAL A CA 1
ATOM 1471 C C . VAL A 1 195 ? 5.126 -1.643 -18.939 1.00 95.75 195 VAL A C 1
ATOM 1473 O O . VAL A 1 195 ? 5.952 -0.869 -19.416 1.00 95.75 195 VAL A O 1
ATOM 1476 N N . ILE A 1 196 ? 4.857 -1.708 -17.634 1.00 94.56 196 ILE A N 1
ATOM 1477 C CA . ILE A 1 196 ? 5.634 -1.048 -16.575 1.00 94.56 196 ILE A CA 1
ATOM 1478 C C . ILE A 1 196 ? 5.935 -2.086 -15.494 1.00 94.56 196 ILE A C 1
ATOM 1480 O O . ILE A 1 196 ? 5.023 -2.745 -15.008 1.00 94.56 196 ILE A O 1
ATOM 1484 N N . GLY A 1 197 ? 7.191 -2.219 -15.075 1.00 94.38 197 GLY A N 1
ATOM 1485 C CA . GLY A 1 197 ? 7.582 -3.074 -13.957 1.00 94.38 197 GLY A CA 1
ATOM 1486 C C . GLY A 1 197 ? 7.232 -4.547 -14.154 1.00 94.38 197 GLY A C 1
ATOM 1487 O O . GLY A 1 197 ? 6.765 -5.191 -13.221 1.00 94.38 197 GLY A O 1
ATOM 1488 N N . ASN A 1 198 ? 7.376 -5.055 -15.381 1.00 96.81 198 ASN A N 1
ATOM 1489 C CA . ASN A 1 198 ? 6.902 -6.378 -15.808 1.00 96.81 198 ASN A CA 1
ATOM 1490 C C . ASN A 1 198 ? 5.386 -6.596 -15.679 1.00 96.81 198 ASN A C 1
ATOM 1492 O O . ASN A 1 198 ? 4.921 -7.731 -15.645 1.00 96.81 198 ASN A O 1
ATOM 1496 N N . ARG A 1 199 ? 4.591 -5.524 -15.652 1.00 96.50 199 ARG A N 1
ATOM 1497 C CA . ARG A 1 199 ? 3.131 -5.592 -15.581 1.00 96.50 199 ARG A CA 1
ATOM 1498 C C . ARG A 1 199 ? 2.490 -4.933 -16.788 1.00 96.50 199 ARG A C 1
ATOM 1500 O O . ARG A 1 199 ? 2.826 -3.804 -17.148 1.00 96.50 199 ARG A O 1
ATOM 1507 N N . LEU A 1 200 ? 1.555 -5.645 -17.404 1.00 96.62 200 LEU A N 1
ATOM 1508 C CA . LEU A 1 200 ? 0.736 -5.138 -18.493 1.00 96.62 200 LEU A CA 1
ATOM 1509 C C . LEU A 1 200 ? -0.215 -4.054 -17.974 1.00 96.62 200 LEU A C 1
ATOM 1511 O O . LEU A 1 200 ? -0.889 -4.236 -16.962 1.00 96.62 200 LEU A O 1
ATOM 1515 N N . VAL A 1 201 ? -0.318 -2.951 -18.709 1.00 96.88 201 VAL A N 1
ATOM 1516 C CA . VAL A 1 201 ? -1.316 -1.900 -18.507 1.00 96.88 201 VAL A CA 1
ATOM 1517 C C . VAL A 1 201 ? -2.056 -1.673 -19.824 1.00 96.88 201 VAL A C 1
ATOM 1519 O O . VAL A 1 201 ? -1.433 -1.484 -20.871 1.00 96.88 201 VAL A O 1
ATOM 1522 N N . ARG A 1 202 ? -3.394 -1.682 -19.773 1.00 96.06 202 ARG A N 1
ATOM 1523 C CA . ARG A 1 202 ? -4.272 -1.490 -20.937 1.00 96.06 202 ARG A CA 1
ATOM 1524 C C . ARG A 1 202 ? -5.108 -0.231 -20.739 1.00 96.06 202 ARG A C 1
ATOM 1526 O O . ARG A 1 202 ? -5.735 -0.053 -19.699 1.00 96.06 202 ARG A O 1
ATOM 1533 N N . LEU A 1 203 ? -5.088 0.665 -21.722 1.00 95.50 203 LEU A N 1
ATOM 1534 C CA . LEU A 1 203 ? -5.701 1.993 -21.639 1.00 95.50 203 LEU A CA 1
ATOM 1535 C C . LEU A 1 203 ? -6.506 2.322 -22.894 1.00 95.50 203 LEU A C 1
ATOM 1537 O O . LEU A 1 203 ? -6.225 1.806 -23.971 1.00 95.50 203 LEU A O 1
ATOM 1541 N N . CYS A 1 204 ? -7.452 3.255 -22.788 1.00 91.88 204 CYS A N 1
ATOM 1542 C CA . CYS A 1 204 ? -8.231 3.712 -23.941 1.00 91.88 204 CYS A CA 1
ATOM 1543 C C . CYS A 1 204 ? -7.411 4.565 -24.929 1.00 91.88 204 CYS A C 1
ATOM 1545 O O . CYS A 1 204 ? -7.720 4.593 -26.115 1.00 91.88 204 CYS A O 1
ATOM 1547 N N . CYS A 1 205 ? -6.356 5.266 -24.480 1.00 89.75 205 CYS A N 1
ATOM 1548 C CA . CYS A 1 205 ? -5.563 6.134 -25.357 1.00 89.75 205 CYS A CA 1
ATOM 1549 C C . CYS A 1 205 ? -4.142 6.443 -24.850 1.00 89.75 205 CYS A C 1
ATOM 1551 O O . CYS A 1 205 ? -3.819 6.303 -23.668 1.00 89.75 205 CYS A O 1
ATOM 1553 N N . LYS A 1 206 ? -3.304 7.000 -25.741 1.00 87.69 206 LYS A N 1
ATOM 1554 C CA . LYS A 1 206 ? -1.940 7.478 -25.427 1.00 87.69 206 LYS A CA 1
ATOM 1555 C C . LYS A 1 206 ? -1.898 8.593 -24.374 1.00 87.69 206 LYS A C 1
ATOM 1557 O O . LYS A 1 206 ? -0.889 8.751 -23.694 1.00 87.69 206 LYS A O 1
ATOM 1562 N N . GLY A 1 207 ? -2.966 9.384 -24.237 1.00 87.62 207 GLY A N 1
ATOM 1563 C CA . GLY A 1 207 ? -3.055 10.418 -23.201 1.00 87.62 207 GLY A CA 1
ATOM 1564 C C . GLY A 1 207 ? -3.033 9.823 -21.792 1.00 87.62 207 GLY A C 1
ATOM 1565 O O . GLY A 1 207 ? -2.346 10.340 -20.912 1.00 87.62 207 GLY A O 1
ATOM 1566 N N . CYS A 1 208 ? -3.699 8.681 -21.612 1.00 91.62 208 CYS A N 1
ATOM 1567 C CA . CYS A 1 208 ? -3.738 7.961 -20.345 1.00 91.62 208 CYS A CA 1
ATOM 1568 C C . CYS A 1 208 ? -2.369 7.383 -19.957 1.00 91.62 208 CYS A C 1
ATOM 1570 O O . CYS A 1 208 ? -2.059 7.330 -18.771 1.00 91.62 208 CYS A O 1
ATOM 1572 N N . VAL A 1 209 ? -1.508 7.037 -20.926 1.00 91.75 209 VAL A N 1
ATOM 1573 C CA . VAL A 1 209 ? -0.141 6.546 -20.653 1.00 91.75 209 VAL A CA 1
ATOM 1574 C C . VAL A 1 209 ? 0.651 7.566 -19.831 1.00 91.75 209 VAL A C 1
ATOM 1576 O O . VAL A 1 209 ? 1.359 7.194 -18.898 1.00 91.75 209 VAL A O 1
ATOM 1579 N N . ARG A 1 210 ? 0.492 8.866 -20.118 1.00 89.19 210 ARG A N 1
ATOM 1580 C CA . ARG A 1 210 ? 1.146 9.932 -19.341 1.00 89.19 210 ARG A CA 1
ATOM 1581 C C . ARG A 1 210 ? 0.633 9.999 -17.905 1.00 89.19 210 ARG A C 1
ATOM 1583 O O . ARG A 1 210 ? 1.440 10.163 -16.998 1.00 89.19 210 ARG A O 1
ATOM 1590 N N . LYS A 1 211 ? -0.681 9.839 -17.694 1.00 90.06 211 LYS A N 1
ATOM 1591 C CA . LYS A 1 211 ? -1.268 9.792 -16.345 1.00 90.06 211 LYS A CA 1
ATOM 1592 C C . LYS A 1 211 ? -0.711 8.594 -15.562 1.00 90.06 211 LYS A C 1
ATOM 1594 O O . LYS A 1 211 ? -0.249 8.787 -14.443 1.00 90.06 211 LYS A O 1
ATOM 1599 N N . VAL A 1 212 ? -0.635 7.408 -16.180 1.00 92.25 212 VAL A N 1
ATOM 1600 C CA . VAL A 1 212 ? -0.046 6.219 -15.536 1.00 92.25 212 VAL A CA 1
ATOM 1601 C C . VAL A 1 212 ? 1.429 6.410 -15.209 1.00 92.25 212 VAL A C 1
ATOM 1603 O O . VAL A 1 212 ? 1.833 6.142 -14.088 1.00 92.25 212 VAL A O 1
ATOM 1606 N N . ARG A 1 213 ? 2.241 6.927 -16.136 1.00 91.12 213 ARG A N 1
ATOM 1607 C CA . ARG A 1 213 ? 3.661 7.205 -15.861 1.00 91.12 213 ARG A CA 1
ATOM 1608 C C . ARG A 1 213 ? 3.864 8.249 -14.759 1.00 91.12 213 ARG A C 1
ATOM 1610 O O . ARG A 1 213 ? 4.824 8.157 -13.999 1.00 91.12 213 ARG A O 1
ATOM 1617 N N . LYS A 1 214 ? 2.957 9.223 -14.642 1.00 89.06 214 LYS A N 1
ATOM 1618 C CA . LYS A 1 214 ? 3.001 10.237 -13.584 1.00 89.06 214 LYS A CA 1
ATOM 1619 C C . LYS A 1 214 ? 2.737 9.632 -12.199 1.00 89.06 214 LYS A C 1
ATOM 1621 O O . LYS A 1 214 ? 3.391 10.055 -11.256 1.00 89.06 214 LYS A O 1
ATOM 1626 N N . ASP A 1 215 ? 1.867 8.630 -12.064 1.00 87.94 215 ASP A N 1
ATOM 1627 C CA . ASP A 1 215 ? 1.568 7.979 -10.775 1.00 87.94 215 ASP A CA 1
ATOM 1628 C C . ASP A 1 215 ? 1.393 6.452 -10.910 1.00 87.94 215 ASP A C 1
ATOM 1630 O O . ASP A 1 215 ? 0.289 5.923 -10.745 1.00 87.94 215 ASP A O 1
ATOM 1634 N N . PRO A 1 216 ? 2.469 5.714 -11.243 1.00 90.50 216 PRO A N 1
ATOM 1635 C CA . PRO A 1 216 ? 2.364 4.310 -11.634 1.00 90.50 216 PRO A CA 1
ATOM 1636 C C . PRO A 1 216 ? 1.872 3.439 -10.483 1.00 90.50 216 PRO A C 1
ATOM 1638 O O . PRO A 1 216 ? 1.006 2.594 -10.688 1.00 90.50 216 PRO A O 1
ATOM 1641 N N . ALA A 1 217 ? 2.358 3.687 -9.263 1.00 88.38 217 ALA A N 1
ATOM 1642 C CA . ALA A 1 217 ? 1.967 2.936 -8.076 1.00 88.38 217 ALA A CA 1
ATOM 1643 C C . ALA A 1 217 ? 0.446 2.973 -7.845 1.00 88.38 217 ALA A C 1
ATOM 1645 O O . ALA A 1 217 ? -0.145 1.942 -7.532 1.00 88.38 217 ALA A O 1
ATOM 1646 N N . ARG A 1 218 ? -0.207 4.126 -8.064 1.00 87.88 218 ARG A N 1
ATOM 1647 C CA . ARG A 1 218 ? -1.661 4.264 -7.903 1.00 87.88 218 ARG A CA 1
ATOM 1648 C C . ARG A 1 218 ? -2.436 3.412 -8.904 1.00 87.88 218 ARG A C 1
ATOM 1650 O O . ARG A 1 218 ? -3.331 2.674 -8.509 1.00 87.88 218 ARG A O 1
ATOM 1657 N N . PHE A 1 219 ? -2.103 3.492 -10.191 1.00 92.06 219 PHE A N 1
ATOM 1658 C CA . PHE A 1 219 ? -2.842 2.750 -11.220 1.00 92.06 219 PHE A CA 1
ATOM 1659 C C . PHE A 1 219 ? -2.539 1.255 -11.200 1.00 92.06 219 PHE A C 1
ATOM 1661 O O . PHE A 1 219 ? -3.437 0.449 -11.422 1.00 92.06 219 PHE A O 1
ATOM 1668 N N . LEU A 1 220 ? -1.302 0.870 -10.885 1.00 92.62 220 LEU A N 1
ATOM 1669 C CA . LEU A 1 220 ? -0.954 -0.530 -10.667 1.00 92.62 220 LEU A CA 1
ATOM 1670 C C . LEU A 1 220 ? -1.729 -1.115 -9.478 1.00 92.62 220 LEU A C 1
ATOM 1672 O O . LEU A 1 220 ? -2.231 -2.230 -9.597 1.00 92.62 220 LEU A O 1
ATOM 1676 N N . ALA A 1 221 ? -1.907 -0.354 -8.393 1.00 88.69 221 ALA A N 1
ATOM 1677 C CA . ALA A 1 221 ? -2.757 -0.754 -7.274 1.00 88.69 221 ALA A CA 1
ATOM 1678 C C . ALA A 1 221 ? -4.238 -0.880 -7.666 1.00 88.69 221 ALA A C 1
ATOM 1680 O O . ALA A 1 221 ? -4.897 -1.822 -7.244 1.00 88.69 221 ALA A O 1
ATOM 1681 N N . MET A 1 222 ? -4.764 0.022 -8.504 1.00 89.81 222 MET A N 1
ATOM 1682 C CA . MET A 1 222 ? -6.137 -0.094 -9.019 1.00 89.81 222 MET A CA 1
ATOM 1683 C C . MET A 1 222 ? -6.331 -1.350 -9.881 1.00 89.81 222 MET A C 1
ATOM 1685 O O . MET A 1 222 ? -7.369 -1.994 -9.789 1.00 89.81 222 MET A O 1
ATOM 1689 N N . ILE A 1 223 ? -5.333 -1.716 -10.694 1.00 92.69 223 ILE A N 1
ATOM 1690 C CA . ILE A 1 223 ? -5.357 -2.966 -11.470 1.00 92.69 223 ILE A CA 1
ATOM 1691 C C . ILE A 1 223 ? -5.352 -4.177 -10.532 1.00 92.69 223 ILE A C 1
ATOM 1693 O O . ILE A 1 223 ? -6.101 -5.120 -10.766 1.00 92.69 223 ILE A O 1
ATOM 1697 N N . ASP A 1 224 ? -4.538 -4.162 -9.474 1.00 88.44 224 ASP A N 1
ATOM 1698 C CA . ASP A 1 224 ? -4.480 -5.274 -8.516 1.00 88.44 224 ASP A CA 1
ATOM 1699 C C . ASP A 1 224 ? -5.768 -5.414 -7.711 1.00 88.44 224 ASP A C 1
ATOM 1701 O O . ASP A 1 224 ? -6.246 -6.528 -7.532 1.00 88.44 224 ASP A O 1
ATOM 1705 N N . ALA A 1 225 ? -6.369 -4.297 -7.297 1.00 85.25 225 ALA A N 1
ATOM 1706 C CA . ALA A 1 225 ? -7.643 -4.283 -6.581 1.00 85.25 225 ALA A CA 1
ATOM 1707 C C . ALA A 1 225 ? -8.804 -4.871 -7.403 1.00 85.25 225 ALA A C 1
ATOM 1709 O O . ALA A 1 225 ? -9.792 -5.316 -6.832 1.00 85.25 225 ALA A O 1
ATOM 1710 N N . ALA A 1 226 ? -8.694 -4.876 -8.734 1.00 87.75 226 ALA A N 1
ATOM 1711 C CA . ALA A 1 226 ? -9.690 -5.473 -9.616 1.00 87.75 226 ALA A CA 1
ATOM 1712 C C . ALA A 1 226 ? -9.487 -6.978 -9.844 1.00 87.75 226 ALA A C 1
ATOM 1714 O O . ALA A 1 226 ? -10.360 -7.630 -10.419 1.00 87.75 226 ALA A O 1
ATOM 1715 N N . ARG A 1 227 ? -8.341 -7.549 -9.446 1.00 84.69 227 ARG A N 1
ATOM 1716 C CA . ARG A 1 227 ? -8.134 -8.996 -9.547 1.00 84.69 227 ARG A CA 1
ATOM 1717 C C . ARG A 1 227 ? -9.060 -9.693 -8.548 1.00 84.69 227 ARG A C 1
ATOM 1719 O O . ARG A 1 227 ? -9.177 -9.223 -7.417 1.00 84.69 227 ARG A O 1
ATOM 1726 N N . PRO A 1 228 ? -9.712 -10.802 -8.936 1.00 64.56 228 PRO A N 1
ATOM 1727 C CA . PRO A 1 228 ? -10.499 -11.576 -7.991 1.00 64.56 228 PRO A CA 1
ATOM 1728 C C . PRO A 1 228 ? -9.615 -11.986 -6.809 1.00 64.56 228 PRO A C 1
ATOM 1730 O O . PRO A 1 228 ? -8.476 -12.417 -6.985 1.00 64.56 228 PRO A O 1
ATOM 1733 N N . HIS A 1 229 ? -10.134 -11.814 -5.594 1.00 48.97 229 HIS A N 1
ATOM 1734 C CA . HIS A 1 229 ? -9.499 -12.359 -4.407 1.00 48.97 229 HIS A CA 1
ATOM 1735 C C . HIS A 1 229 ? -9.623 -13.881 -4.487 1.00 48.97 229 HIS A C 1
ATOM 1737 O O . HIS A 1 229 ? -10.720 -14.406 -4.317 1.00 48.97 229 HIS A O 1
ATOM 1743 N N . ASP A 1 230 ? -8.526 -14.589 -4.756 1.00 41.19 230 ASP A N 1
ATOM 1744 C CA . ASP A 1 230 ? -8.513 -16.045 -4.618 1.00 41.19 230 ASP A CA 1
ATOM 1745 C C . ASP A 1 230 ? -8.733 -16.398 -3.138 1.00 41.19 230 ASP A C 1
ATOM 1747 O O . ASP A 1 230 ? -7.822 -16.371 -2.295 1.00 41.19 230 ASP A O 1
ATOM 1751 N N . GLU A 1 231 ? -9.994 -16.673 -2.810 1.00 35.94 231 GLU A N 1
ATOM 1752 C CA . GLU A 1 231 ? -10.397 -17.466 -1.663 1.00 35.94 231 GLU A CA 1
ATOM 1753 C C . GLU A 1 231 ? -10.051 -18.919 -1.997 1.00 35.94 231 GLU A C 1
ATOM 1755 O O . GLU A 1 231 ? -10.735 -19.564 -2.787 1.00 35.94 231 GLU A O 1
ATOM 1760 N N . HIS A 1 232 ? -8.985 -19.415 -1.363 1.00 34.69 232 HIS A N 1
ATOM 1761 C CA . HIS A 1 232 ? -8.449 -20.778 -1.447 1.00 34.69 232 HIS A CA 1
ATOM 1762 C C . HIS A 1 232 ? -7.497 -21.064 -2.614 1.00 34.69 232 HIS A C 1
ATOM 1764 O O . HIS A 1 232 ? -7.931 -21.475 -3.677 1.00 34.69 232 HIS A O 1
ATOM 1770 N N . GLU A 1 233 ? -6.188 -21.041 -2.333 1.00 33.03 233 GLU A N 1
ATOM 1771 C CA . GLU A 1 233 ? -5.270 -22.086 -2.806 1.00 33.03 233 GLU A CA 1
ATOM 1772 C C . GLU A 1 233 ? -3.958 -22.077 -1.997 1.00 33.03 233 GLU A C 1
ATOM 1774 O O . GLU A 1 233 ? -3.112 -21.195 -2.119 1.00 33.03 233 GLU A O 1
ATOM 1779 N N . HIS A 1 234 ? -3.782 -23.093 -1.145 1.00 32.91 234 HIS A N 1
ATOM 1780 C CA . HIS A 1 234 ? -2.457 -23.531 -0.711 1.00 32.91 234 HIS A CA 1
ATOM 1781 C C . HIS A 1 234 ? -1.880 -24.398 -1.835 1.00 32.91 234 HIS A C 1
ATOM 1783 O O . HIS A 1 234 ? -2.065 -25.614 -1.846 1.00 32.91 234 HIS A O 1
ATOM 1789 N N . GLY A 1 235 ? -1.229 -23.762 -2.808 1.00 28.34 235 GLY A N 1
ATOM 1790 C CA . GLY A 1 235 ? -0.418 -24.446 -3.808 1.00 28.34 235 GLY A CA 1
ATOM 1791 C C . GLY A 1 235 ? 1.008 -24.633 -3.295 1.00 28.34 235 GLY A C 1
ATOM 1792 O O . GLY A 1 235 ? 1.748 -23.663 -3.143 1.00 28.34 235 GLY A O 1
ATOM 1793 N N . GLU A 1 236 ? 1.406 -25.877 -3.025 1.00 29.31 236 GLU A N 1
ATOM 1794 C CA . GLU A 1 236 ? 2.802 -26.251 -2.780 1.00 29.31 236 GLU A CA 1
ATOM 1795 C C . GLU A 1 236 ? 3.636 -26.038 -4.055 1.00 29.31 236 GLU A C 1
ATOM 1797 O O . GLU A 1 236 ? 3.749 -26.921 -4.906 1.00 29.31 236 GLU A O 1
ATOM 1802 N N . HIS A 1 237 ? 4.285 -24.881 -4.162 1.00 29.27 237 HIS A N 1
ATOM 1803 C CA . HIS A 1 237 ? 5.456 -24.713 -5.013 1.00 29.27 237 HIS A CA 1
ATOM 1804 C C . HIS A 1 237 ? 6.642 -24.281 -4.155 1.00 29.27 237 HIS A C 1
ATOM 1806 O O . HIS A 1 237 ? 6.709 -23.168 -3.644 1.00 29.27 237 HIS A O 1
ATOM 1812 N N . GLY A 1 238 ? 7.570 -25.224 -3.971 1.00 32.41 238 GLY A N 1
ATOM 1813 C CA . GLY A 1 238 ? 8.842 -25.008 -3.299 1.00 32.41 238 GLY A CA 1
ATOM 1814 C C . GLY A 1 238 ? 9.698 -23.993 -4.052 1.00 32.41 238 GLY A C 1
ATOM 1815 O O . GLY A 1 238 ? 10.192 -24.267 -5.144 1.00 32.41 238 GLY A O 1
ATOM 1816 N N . GLY A 1 239 ? 9.872 -22.842 -3.422 1.00 26.08 239 GLY A N 1
ATOM 1817 C CA . GLY A 1 239 ? 10.785 -21.758 -3.752 1.00 26.08 239 GLY A CA 1
ATOM 1818 C C . GLY A 1 239 ? 10.591 -20.709 -2.665 1.00 26.08 239 GLY A C 1
ATOM 1819 O O . GLY A 1 239 ? 9.450 -20.407 -2.332 1.00 26.08 239 GLY A O 1
ATOM 1820 N N . ASP A 1 240 ? 11.674 -20.262 -2.033 1.00 26.44 240 ASP A N 1
ATOM 1821 C CA . ASP A 1 240 ? 11.659 -19.457 -0.809 1.00 26.44 240 ASP A CA 1
ATOM 1822 C C . ASP A 1 240 ? 10.586 -18.356 -0.839 1.00 26.44 240 ASP A C 1
ATOM 1824 O O . ASP A 1 240 ? 10.626 -17.427 -1.648 1.00 26.44 240 ASP A O 1
ATOM 1828 N N . ALA A 1 241 ? 9.585 -18.523 0.028 1.00 28.08 241 ALA A N 1
ATOM 1829 C CA . ALA A 1 241 ? 8.360 -17.746 0.041 1.00 28.08 241 ALA A CA 1
ATOM 1830 C C . ALA A 1 241 ? 8.639 -16.280 0.397 1.00 28.08 241 ALA A C 1
ATOM 1832 O O . ALA A 1 241 ? 8.680 -15.885 1.563 1.00 28.08 241 ALA A O 1
ATOM 1833 N N . HIS A 1 242 ? 8.770 -15.439 -0.622 1.00 29.31 242 HIS A N 1
ATOM 1834 C CA . HIS A 1 242 ? 8.293 -14.069 -0.530 1.00 29.31 242 HIS A CA 1
ATOM 1835 C C . HIS A 1 242 ? 6.792 -14.095 -0.790 1.00 29.31 242 HIS A C 1
ATOM 1837 O O . HIS A 1 242 ? 6.334 -13.815 -1.893 1.00 29.31 242 HIS A O 1
ATOM 1843 N N . GLU A 1 243 ? 6.051 -14.485 0.246 1.00 30.64 243 GLU A N 1
ATOM 1844 C CA . GLU A 1 243 ? 4.607 -14.311 0.320 1.00 30.64 243 GLU A CA 1
ATOM 1845 C C . GLU A 1 243 ? 4.295 -12.855 -0.046 1.00 30.64 243 GLU A C 1
ATOM 1847 O O . GLU A 1 243 ? 4.849 -11.910 0.535 1.00 30.64 243 GLU A O 1
ATOM 1852 N N . GLU A 1 244 ? 3.520 -12.682 -1.115 1.00 35.72 244 GLU A N 1
ATOM 1853 C CA . GLU A 1 244 ? 3.086 -11.375 -1.581 1.00 35.72 244 GLU A CA 1
ATOM 1854 C C . GLU A 1 244 ? 2.488 -10.607 -0.401 1.00 35.72 244 GLU A C 1
ATOM 1856 O O . GLU A 1 244 ? 1.775 -11.177 0.425 1.00 35.72 244 GLU A O 1
ATOM 1861 N N . ALA A 1 245 ? 2.755 -9.301 -0.319 1.00 36.66 245 ALA A N 1
ATOM 1862 C CA . ALA A 1 245 ? 2.030 -8.424 0.590 1.00 36.66 245 ALA A CA 1
ATOM 1863 C C . ALA A 1 245 ? 0.585 -8.285 0.079 1.00 36.66 245 ALA A C 1
ATOM 1865 O O . ALA A 1 245 ? 0.201 -7.243 -0.452 1.00 36.66 245 ALA A O 1
ATOM 1866 N N . ARG A 1 246 ? -0.205 -9.361 0.191 1.00 41.56 246 ARG A N 1
ATOM 1867 C CA . ARG A 1 246 ? -1.659 -9.313 0.073 1.00 41.56 246 ARG A CA 1
ATOM 1868 C C . ARG A 1 246 ? -2.128 -8.242 1.062 1.00 41.56 246 ARG A C 1
ATOM 1870 O O . ARG A 1 246 ? -1.584 -8.180 2.171 1.00 41.56 246 ARG A O 1
ATOM 1877 N N . PRO A 1 247 ? -3.095 -7.380 0.702 1.00 49.19 247 PRO A N 1
ATOM 1878 C CA . PRO A 1 247 ? -3.701 -6.500 1.681 1.00 49.19 247 PRO A CA 1
ATOM 1879 C C . PRO A 1 247 ? -4.213 -7.378 2.815 1.00 49.19 247 PRO A C 1
ATOM 1881 O O . PRO A 1 247 ? -5.056 -8.254 2.624 1.00 49.19 247 PRO A O 1
ATOM 1884 N N . PHE A 1 248 ? -3.610 -7.184 3.978 1.00 60.28 248 PHE A N 1
ATOM 1885 C CA . PHE A 1 248 ? -3.938 -7.897 5.187 1.00 60.28 248 PHE A CA 1
ATOM 1886 C C . PHE A 1 248 ? -5.462 -7.807 5.427 1.00 60.28 248 PHE A C 1
ATOM 1888 O O . PHE A 1 248 ? -6.016 -6.707 5.386 1.00 60.28 248 PHE A O 1
ATOM 1895 N N . ALA A 1 249 ? -6.147 -8.941 5.641 1.00 66.69 249 ALA A N 1
ATOM 1896 C CA . ALA A 1 249 ? -7.619 -9.047 5.660 1.00 66.69 249 ALA A CA 1
ATOM 1897 C C . ALA A 1 249 ? -8.307 -8.403 6.894 1.00 66.69 249 ALA A C 1
ATOM 1899 O O . ALA A 1 249 ? -9.378 -8.836 7.320 1.00 66.69 249 ALA A O 1
ATOM 1900 N N . GLY A 1 250 ? -7.690 -7.384 7.492 1.00 83.06 250 GLY A N 1
ATOM 1901 C CA . GLY A 1 250 ? -8.214 -6.564 8.581 1.00 83.06 250 GLY A CA 1
ATOM 1902 C C . GLY A 1 250 ? -7.480 -5.229 8.674 1.00 83.06 250 GLY A C 1
ATOM 1903 O O . GLY A 1 250 ? -6.948 -4.735 7.679 1.00 83.06 250 GLY A O 1
ATOM 1904 N N . ASP A 1 251 ? -7.436 -4.631 9.861 1.00 92.50 251 ASP A N 1
ATOM 1905 C CA . ASP A 1 251 ? -6.774 -3.339 10.041 1.00 92.50 251 ASP A CA 1
ATOM 1906 C C . ASP A 1 251 ? -5.245 -3.465 10.053 1.00 92.50 251 ASP A C 1
ATOM 1908 O O . ASP A 1 251 ? -4.704 -4.430 10.612 1.00 92.50 251 ASP A O 1
ATOM 1912 N N . PRO A 1 252 ? -4.518 -2.470 9.510 1.00 94.69 252 PRO A N 1
ATOM 1913 C CA . PRO A 1 252 ? -3.074 -2.406 9.686 1.00 94.69 252 PRO A CA 1
ATOM 1914 C C . PRO A 1 252 ? -2.724 -2.218 11.168 1.00 94.69 252 PRO A C 1
ATOM 1916 O O . PRO A 1 252 ? -3.572 -1.883 11.997 1.00 94.69 252 PRO A O 1
ATOM 1919 N N . TYR A 1 253 ? -1.458 -2.413 11.527 1.00 95.00 253 TYR A N 1
ATOM 1920 C CA . TYR A 1 253 ? -1.020 -2.203 12.907 1.00 95.00 253 TYR A CA 1
ATOM 1921 C C . TYR A 1 253 ? -1.118 -0.714 13.299 1.00 95.00 253 TYR A C 1
ATOM 1923 O O . TYR A 1 253 ? -0.437 0.133 12.719 1.00 95.00 253 TYR A O 1
ATOM 1931 N N . LEU A 1 254 ? -1.963 -0.390 14.288 1.00 95.19 254 LEU A N 1
ATOM 1932 C CA . LEU A 1 254 ? -2.312 0.998 14.658 1.00 95.19 254 LEU A CA 1
ATOM 1933 C C . LEU A 1 254 ? -1.590 1.542 15.890 1.00 95.19 254 LEU A C 1
ATOM 1935 O O . LEU A 1 254 ? -1.867 2.662 16.320 1.00 95.19 254 LEU A O 1
ATOM 1939 N N . LEU A 1 255 ? -0.700 0.765 16.499 1.00 96.25 255 LEU A N 1
ATOM 1940 C CA . LEU A 1 255 ? 0.111 1.281 17.593 1.00 96.25 255 LEU A CA 1
ATOM 1941 C C . LEU A 1 255 ? 1.354 1.946 17.015 1.00 96.25 255 LEU A C 1
ATOM 1943 O O . LEU A 1 255 ? 1.954 1.480 16.051 1.00 96.25 255 LEU A O 1
ATOM 1947 N N . ASP A 1 256 ? 1.771 3.039 17.637 1.00 96.00 256 ASP A N 1
ATOM 1948 C CA . ASP A 1 256 ? 2.934 3.811 17.213 1.00 96.00 256 ASP A CA 1
ATOM 1949 C C . ASP A 1 256 ? 4.252 3.299 17.812 1.00 96.00 256 ASP A C 1
ATOM 1951 O O . ASP A 1 256 ? 5.299 3.944 17.694 1.00 96.00 256 ASP A O 1
ATOM 1955 N N . THR A 1 257 ? 4.194 2.135 18.457 1.00 97.62 257 THR A N 1
ATOM 1956 C CA . THR A 1 257 ? 5.299 1.491 19.156 1.00 97.62 257 THR A CA 1
ATOM 1957 C C . THR A 1 257 ? 5.448 0.037 18.736 1.00 97.62 257 THR A C 1
ATOM 1959 O O . THR A 1 257 ? 4.470 -0.663 18.470 1.00 97.62 257 THR A O 1
ATOM 1962 N N . ASP A 1 258 ? 6.695 -0.420 18.697 1.00 97.88 258 ASP A N 1
ATOM 1963 C CA . ASP A 1 258 ? 7.042 -1.822 18.504 1.00 97.88 258 ASP A CA 1
ATOM 1964 C C . ASP A 1 258 ? 6.454 -2.654 19.664 1.00 97.88 258 ASP A C 1
ATOM 1966 O O . ASP A 1 258 ? 6.674 -2.312 20.834 1.00 97.88 258 ASP A O 1
ATOM 1970 N N . PRO A 1 259 ? 5.720 -3.741 19.366 1.00 97.25 259 PRO A N 1
ATOM 1971 C CA . PRO A 1 259 ? 4.913 -4.465 20.349 1.00 97.25 259 PRO A CA 1
ATOM 1972 C C . PRO A 1 259 ? 5.748 -5.194 21.410 1.00 97.25 259 PRO A C 1
ATOM 1974 O O . PRO A 1 259 ? 5.228 -5.564 22.460 1.00 97.25 259 PRO A O 1
ATOM 1977 N N . VAL A 1 260 ? 7.044 -5.404 21.164 1.00 97.75 260 VAL A N 1
ATOM 1978 C CA . VAL A 1 260 ? 7.942 -6.119 22.078 1.00 97.75 260 VAL A CA 1
ATOM 1979 C C . VAL A 1 260 ? 8.797 -5.149 22.878 1.00 97.75 260 VAL A C 1
ATOM 1981 O O . VAL A 1 260 ? 8.920 -5.270 24.096 1.00 97.75 260 VAL A O 1
ATOM 1984 N N . SER A 1 261 ? 9.427 -4.195 22.199 1.00 96.25 261 SER A N 1
ATOM 1985 C CA . SER A 1 261 ? 10.360 -3.260 22.823 1.00 96.25 261 SER A CA 1
ATOM 1986 C C . SER A 1 261 ? 9.675 -2.041 23.443 1.00 96.25 261 SER A C 1
ATOM 1988 O O . SER A 1 261 ? 10.296 -1.363 24.263 1.00 96.25 261 SER A O 1
ATOM 1990 N N . GLY A 1 262 ? 8.437 -1.730 23.037 1.00 95.94 262 GLY A N 1
ATOM 1991 C CA . GLY A 1 262 ? 7.701 -0.527 23.438 1.00 95.94 262 GLY A CA 1
ATOM 1992 C C . GLY A 1 262 ? 8.306 0.780 22.913 1.00 95.94 262 GLY A C 1
ATOM 1993 O O . GLY A 1 262 ? 7.868 1.865 23.292 1.00 95.94 262 GLY A O 1
ATOM 1994 N N . LYS A 1 263 ? 9.339 0.706 22.067 1.00 97.19 263 LYS A N 1
ATOM 1995 C CA . LYS A 1 263 ? 9.959 1.880 21.446 1.00 97.19 263 LYS A CA 1
ATOM 1996 C C . LYS A 1 263 ? 9.083 2.386 20.313 1.00 97.19 263 LYS A C 1
ATOM 1998 O O . LYS A 1 263 ? 8.424 1.588 19.654 1.00 97.19 263 LYS A O 1
ATOM 2003 N N . LYS A 1 264 ? 9.139 3.693 20.043 1.00 96.94 264 LYS A N 1
ATOM 2004 C CA . LYS A 1 264 ? 8.515 4.291 18.855 1.00 96.94 264 LYS A CA 1
ATOM 2005 C C . LYS A 1 264 ? 8.927 3.510 17.602 1.00 96.94 264 LYS A C 1
ATOM 2007 O O . LYS A 1 264 ? 10.095 3.125 17.483 1.00 96.94 264 LYS A O 1
ATOM 2012 N N . LEU A 1 265 ? 7.972 3.258 16.713 1.00 95.19 265 LEU A N 1
ATOM 2013 C CA . LEU A 1 265 ? 8.259 2.660 15.414 1.00 95.19 265 LEU A CA 1
ATOM 2014 C C . LEU A 1 265 ? 9.207 3.556 14.604 1.00 95.19 265 LEU A C 1
ATOM 2016 O O . LEU A 1 265 ? 9.111 4.785 14.654 1.00 95.19 265 LEU A O 1
ATOM 2020 N N . ALA A 1 266 ? 10.139 2.919 13.902 1.00 90.81 266 ALA A N 1
ATOM 2021 C CA . ALA A 1 266 ? 11.023 3.549 12.937 1.00 90.81 266 ALA A CA 1
ATOM 2022 C C . ALA A 1 266 ? 10.247 3.986 11.681 1.00 90.81 266 ALA A C 1
ATOM 2024 O O . ALA A 1 266 ? 9.020 3.892 11.607 1.00 90.81 266 ALA A O 1
ATOM 2025 N N . ARG A 1 267 ? 10.987 4.484 10.691 1.00 86.62 267 ARG A N 1
ATOM 2026 C CA . ARG A 1 267 ? 10.451 4.922 9.399 1.00 86.62 267 ARG A CA 1
ATOM 2027 C C . ARG A 1 267 ? 9.834 3.730 8.683 1.00 86.62 267 ARG A C 1
ATOM 2029 O O . ARG A 1 267 ? 10.342 2.616 8.799 1.00 86.62 267 ARG A O 1
ATOM 2036 N N . VAL A 1 268 ? 8.778 3.973 7.913 1.00 86.81 268 VAL A N 1
ATOM 2037 C CA . VAL A 1 268 ? 7.968 2.928 7.267 1.00 86.81 268 VAL A CA 1
ATOM 2038 C C . VAL A 1 268 ? 8.819 1.918 6.489 1.00 86.81 268 VAL A C 1
ATOM 2040 O O . VAL A 1 268 ? 8.590 0.718 6.617 1.00 86.81 268 VAL A O 1
ATOM 2043 N N . ALA A 1 269 ? 9.822 2.382 5.737 1.00 83.94 269 ALA A N 1
ATOM 2044 C CA . ALA A 1 269 ? 10.697 1.518 4.941 1.00 83.94 269 ALA A CA 1
ATOM 2045 C C . ALA A 1 269 ? 11.593 0.572 5.767 1.00 83.94 269 ALA A C 1
ATOM 2047 O O . ALA A 1 269 ? 12.042 -0.445 5.244 1.00 83.94 269 ALA A O 1
ATOM 2048 N N . ASP A 1 270 ? 11.849 0.890 7.039 1.00 89.00 270 ASP A N 1
ATOM 2049 C CA . ASP A 1 270 ? 12.725 0.105 7.917 1.00 89.00 270 ASP A CA 1
ATOM 2050 C C . ASP A 1 270 ? 11.943 -0.912 8.770 1.00 89.00 270 ASP A C 1
ATOM 2052 O O . ASP A 1 270 ? 12.542 -1.725 9.478 1.00 89.00 270 ASP A O 1
ATOM 2056 N N . LEU A 1 271 ? 10.607 -0.860 8.739 1.00 91.12 271 LEU A N 1
ATOM 2057 C CA . LEU A 1 271 ? 9.764 -1.727 9.552 1.00 91.12 271 LEU A CA 1
ATOM 2058 C C . LEU A 1 271 ? 9.726 -3.145 8.995 1.00 91.12 271 LEU A C 1
ATOM 2060 O O . LEU A 1 271 ? 9.516 -3.378 7.805 1.00 91.12 271 LEU A O 1
ATOM 2064 N N . ILE A 1 272 ? 9.827 -4.115 9.898 1.00 93.50 272 ILE A N 1
ATOM 2065 C CA . ILE A 1 272 ? 9.509 -5.502 9.590 1.00 93.50 272 ILE A CA 1
ATOM 2066 C C . ILE A 1 272 ? 8.015 -5.686 9.831 1.00 93.50 272 ILE A C 1
ATOM 2068 O O . ILE A 1 272 ? 7.552 -5.639 10.973 1.00 93.50 272 ILE A O 1
ATOM 2072 N N . VAL A 1 273 ? 7.270 -5.877 8.746 1.00 92.19 273 VAL A N 1
ATOM 2073 C CA . VAL A 1 273 ? 5.842 -6.205 8.772 1.00 92.19 273 VAL A CA 1
ATOM 2074 C C . VAL A 1 273 ? 5.695 -7.722 8.753 1.00 92.19 273 VAL A C 1
ATOM 2076 O O . VAL A 1 273 ? 6.306 -8.391 7.921 1.00 92.19 273 VAL A O 1
ATOM 2079 N N . MET A 1 274 ? 4.911 -8.263 9.679 1.00 90.25 274 MET A N 1
ATOM 2080 C CA . MET A 1 274 ? 4.654 -9.697 9.801 1.00 90.25 274 MET A CA 1
ATOM 2081 C C . MET A 1 274 ? 3.164 -9.942 10.014 1.00 90.25 274 MET A C 1
ATOM 2083 O O . MET A 1 274 ? 2.516 -9.207 10.760 1.00 90.25 274 MET A O 1
ATOM 2087 N N . GLU A 1 275 ? 2.639 -10.995 9.392 1.00 89.50 275 GLU A N 1
ATOM 2088 C CA . GLU A 1 275 ? 1.307 -11.505 9.693 1.00 89.50 275 GLU A CA 1
ATOM 2089 C C . GLU A 1 275 ? 1.366 -12.535 10.830 1.00 89.50 275 GLU A C 1
ATOM 2091 O O . GLU A 1 275 ? 2.233 -13.409 10.854 1.00 89.50 275 GLU A O 1
ATOM 2096 N N . HIS A 1 276 ? 0.425 -12.459 11.771 1.00 91.56 276 HIS A N 1
ATOM 2097 C CA . HIS A 1 276 ? 0.211 -13.502 12.765 1.00 91.56 276 HIS A CA 1
ATOM 2098 C C . HIS A 1 276 ? -1.274 -13.669 13.107 1.00 91.56 276 HIS A C 1
ATOM 2100 O O . HIS A 1 276 ? -1.898 -12.744 13.620 1.00 91.56 276 HIS A O 1
ATOM 2106 N N . GLU A 1 277 ? -1.826 -14.865 12.871 1.00 88.44 277 GLU A N 1
ATOM 2107 C CA . GLU A 1 277 ? -3.243 -15.202 13.120 1.00 88.44 277 GLU A CA 1
ATOM 2108 C C . GLU A 1 277 ? -4.222 -14.273 12.394 1.00 88.44 277 GLU A C 1
ATOM 2110 O O . GLU A 1 277 ? -5.234 -13.846 12.957 1.00 88.44 277 GLU A O 1
ATOM 2115 N N . GLY A 1 278 ? -3.897 -13.908 11.153 1.00 87.12 278 GLY A N 1
ATOM 2116 C CA . GLY A 1 278 ? -4.636 -12.869 10.473 1.00 87.12 278 GLY A CA 1
ATOM 2117 C C . GLY A 1 278 ? -4.588 -11.578 11.293 1.00 87.12 278 GLY A C 1
ATOM 2118 O O . GLY A 1 278 ? -5.638 -11.049 11.627 1.00 87.12 278 GLY A O 1
ATOM 2119 N N . ARG A 1 279 ? -3.401 -11.089 11.672 1.00 91.12 279 ARG A N 1
ATOM 2120 C CA . ARG A 1 279 ? -3.141 -9.724 12.175 1.00 91.12 279 ARG A CA 1
ATOM 2121 C C . ARG A 1 279 ? -1.850 -9.205 11.574 1.00 91.12 279 ARG A C 1
ATOM 2123 O O . ARG A 1 279 ? -0.856 -9.921 11.589 1.00 91.12 279 ARG A O 1
ATOM 2130 N N . GLU A 1 280 ? -1.836 -7.954 11.129 1.00 94.19 280 GLU A N 1
ATOM 2131 C CA . GLU A 1 280 ? -0.589 -7.262 10.811 1.00 94.19 280 GLU A CA 1
ATOM 2132 C C . GLU A 1 280 ? 0.096 -6.794 12.105 1.00 94.19 280 GLU A C 1
ATOM 2134 O O . GLU A 1 280 ? -0.527 -6.146 12.951 1.00 94.19 280 GLU A O 1
ATOM 2139 N N . LEU A 1 281 ? 1.388 -7.083 12.243 1.00 95.50 281 LEU A N 1
ATOM 2140 C CA . LEU A 1 281 ? 2.262 -6.604 13.310 1.00 95.50 281 LEU A CA 1
ATOM 2141 C C . LEU A 1 281 ? 3.481 -5.906 12.701 1.00 95.50 281 LEU A C 1
ATOM 2143 O O . LEU A 1 281 ? 3.992 -6.324 11.661 1.00 95.50 281 LEU A O 1
ATOM 2147 N N . ARG A 1 282 ? 3.972 -4.852 13.363 1.00 96.50 282 ARG A N 1
ATOM 2148 C CA . ARG A 1 282 ? 5.137 -4.078 12.906 1.00 96.50 282 ARG A CA 1
ATOM 2149 C C . ARG A 1 282 ? 6.226 -4.037 13.960 1.00 96.50 282 ARG A C 1
ATOM 2151 O O . ARG A 1 282 ? 5.974 -3.670 15.105 1.00 96.50 282 ARG A O 1
ATOM 2158 N N . PHE A 1 283 ? 7.443 -4.369 13.550 1.00 97.38 283 PHE A N 1
ATOM 2159 C CA . PHE A 1 283 ? 8.611 -4.458 14.416 1.00 97.38 283 PHE A CA 1
ATOM 2160 C C . PHE A 1 283 ? 9.739 -3.576 13.895 1.00 97.38 283 PHE A C 1
ATOM 2162 O O . PHE A 1 283 ? 9.925 -3.431 12.688 1.00 97.38 283 PHE A O 1
ATOM 2169 N N . ASN A 1 284 ? 10.529 -3.028 14.813 1.00 96.69 284 ASN A N 1
ATOM 2170 C CA . ASN A 1 284 ? 11.699 -2.220 14.472 1.00 96.69 284 ASN A CA 1
ATOM 2171 C C . ASN A 1 284 ? 12.898 -3.067 14.042 1.00 96.69 284 ASN A C 1
ATOM 2173 O O . ASN A 1 284 ? 13.784 -2.576 13.349 1.00 96.69 284 ASN A O 1
ATOM 2177 N N . ASP A 1 285 ? 12.981 -4.314 14.510 1.00 96.31 285 ASP A N 1
ATOM 2178 C CA . ASP A 1 285 ? 14.139 -5.158 14.260 1.00 96.31 285 ASP A CA 1
ATOM 2179 C C . ASP A 1 285 ? 13.833 -6.657 14.406 1.00 96.31 285 ASP A C 1
ATOM 2181 O O . ASP A 1 285 ? 12.828 -7.090 14.978 1.00 96.31 285 ASP A O 1
ATOM 2185 N N . LYS A 1 286 ? 14.751 -7.479 13.884 1.00 96.69 286 LYS A N 1
ATOM 2186 C CA . LYS A 1 286 ? 14.658 -8.946 13.933 1.00 96.69 286 LYS A CA 1
ATOM 2187 C C . LYS A 1 286 ? 14.705 -9.502 15.360 1.00 96.69 286 LYS A C 1
ATOM 2189 O O . LYS A 1 286 ? 14.286 -10.633 15.586 1.00 96.69 286 LYS A O 1
ATOM 2194 N N . LYS A 1 287 ? 15.227 -8.744 16.332 1.00 97.50 287 LYS A N 1
ATOM 2195 C CA . LYS A 1 287 ? 15.275 -9.180 17.731 1.00 97.50 287 LYS A CA 1
ATOM 2196 C C . LYS A 1 287 ? 13.888 -9.089 18.360 1.00 97.50 287 LYS A C 1
ATOM 2198 O O . LYS A 1 287 ? 13.529 -10.000 19.103 1.00 97.50 287 LYS A O 1
ATOM 2203 N N . SER A 1 288 ? 13.119 -8.046 18.053 1.00 97.75 288 SER A N 1
ATOM 2204 C CA . SER A 1 288 ? 11.711 -7.960 18.433 1.00 97.75 288 SER A CA 1
ATOM 2205 C C . SER A 1 288 ? 10.907 -9.098 17.802 1.00 97.75 288 SER A C 1
ATOM 2207 O O . SER A 1 288 ? 10.187 -9.777 18.526 1.00 97.75 288 SER A O 1
ATOM 2209 N N . VAL A 1 289 ? 11.109 -9.399 16.513 1.00 97.56 289 VAL A N 1
ATOM 2210 C CA . VAL A 1 289 ? 10.472 -10.558 15.846 1.00 97.56 289 VAL A CA 1
ATOM 2211 C C . VAL A 1 289 ? 10.788 -11.867 16.580 1.00 97.56 289 VAL A C 1
ATOM 2213 O O . VAL A 1 289 ? 9.884 -12.551 17.048 1.00 97.56 289 VAL A O 1
ATOM 2216 N N . ALA A 1 290 ? 12.070 -12.166 16.810 1.00 97.38 290 ALA A N 1
ATOM 2217 C CA . ALA A 1 290 ? 12.483 -13.393 17.495 1.00 97.38 290 ALA A CA 1
ATOM 2218 C C . ALA A 1 290 ? 12.024 -13.471 18.965 1.00 97.38 290 ALA A C 1
ATOM 2220 O O . ALA A 1 290 ? 12.000 -14.545 19.566 1.00 97.38 290 ALA A O 1
ATOM 2221 N N . ALA A 1 291 ? 11.733 -12.335 19.600 1.00 96.88 291 ALA A N 1
ATOM 2222 C CA . ALA A 1 291 ? 11.172 -12.289 20.945 1.00 96.88 291 ALA A CA 1
ATOM 2223 C C . ALA A 1 291 ? 9.648 -12.469 20.938 1.00 96.88 291 ALA A C 1
ATOM 2225 O O . ALA A 1 291 ? 9.132 -13.130 21.835 1.00 96.88 291 ALA A O 1
ATOM 2226 N N . PHE A 1 292 ? 8.957 -11.946 19.923 1.00 97.50 292 PHE A N 1
ATOM 2227 C CA . PHE A 1 292 ? 7.544 -12.215 19.678 1.00 97.50 292 PHE A CA 1
ATOM 2228 C C . PHE A 1 292 ? 7.300 -13.707 19.448 1.00 97.50 292 PHE A C 1
ATOM 2230 O O . PHE A 1 292 ? 6.494 -14.298 20.154 1.00 97.50 292 PHE A O 1
ATOM 2237 N N . GLU A 1 293 ? 8.067 -14.344 18.561 1.00 96.50 293 GLU A N 1
ATOM 2238 C CA . GLU A 1 293 ? 7.934 -15.774 18.238 1.00 96.50 293 GLU A CA 1
ATOM 2239 C C . GLU A 1 293 ? 8.102 -16.702 19.455 1.00 96.50 293 GLU A C 1
ATOM 2241 O O . GLU A 1 293 ? 7.579 -17.814 19.467 1.00 96.50 293 GLU A O 1
ATOM 2246 N N . LYS A 1 294 ? 8.807 -16.258 20.504 1.00 97.50 294 LYS A N 1
ATOM 2247 C CA . LYS A 1 294 ? 8.993 -17.037 21.741 1.00 97.50 294 LYS A CA 1
ATOM 2248 C C . LYS A 1 294 ? 7.771 -17.045 22.649 1.00 97.50 294 LYS A C 1
ATOM 2250 O O . LYS A 1 294 ? 7.599 -18.002 23.399 1.00 97.50 294 LYS A O 1
ATOM 2255 N N . ASP A 1 295 ? 6.984 -15.974 22.644 1.00 96.50 295 ASP A N 1
ATOM 2256 C CA . ASP A 1 295 ? 5.784 -15.847 23.475 1.00 96.50 295 ASP A CA 1
ATOM 2257 C C . ASP A 1 295 ? 4.759 -14.901 22.816 1.00 96.50 295 ASP A C 1
ATOM 2259 O O . ASP A 1 295 ? 4.537 -13.783 23.305 1.00 96.50 295 ASP A O 1
ATOM 2263 N N . PRO A 1 296 ? 4.131 -15.321 21.695 1.00 96.75 296 PRO A N 1
ATOM 2264 C CA . PRO A 1 296 ? 3.187 -14.472 20.974 1.00 96.75 296 PRO A CA 1
ATOM 2265 C C . PRO A 1 296 ? 2.014 -14.060 21.862 1.00 96.75 296 PRO A C 1
ATOM 2267 O O . PRO A 1 296 ? 1.658 -12.887 21.912 1.00 96.75 296 PRO A O 1
ATOM 2270 N N . ALA A 1 297 ? 1.463 -14.998 22.640 1.00 96.50 297 ALA A N 1
ATOM 2271 C CA . ALA A 1 297 ? 0.295 -14.770 23.488 1.00 96.50 297 ALA A CA 1
ATOM 2272 C C . ALA A 1 297 ? 0.498 -13.613 24.479 1.00 96.50 297 ALA A C 1
ATOM 2274 O O . ALA A 1 297 ? -0.390 -12.776 24.650 1.00 96.50 297 ALA A O 1
ATOM 2275 N N . LYS A 1 298 ? 1.676 -13.524 25.108 1.00 96.06 298 LYS A N 1
ATOM 2276 C CA . LYS A 1 298 ? 1.992 -12.428 26.030 1.00 96.06 298 LYS A CA 1
ATOM 2277 C C . LYS A 1 298 ? 2.078 -11.077 25.327 1.00 96.06 298 LYS A C 1
ATOM 2279 O O . LYS A 1 298 ? 1.589 -10.084 25.867 1.00 96.06 298 LYS A O 1
ATOM 2284 N N . VAL A 1 299 ? 2.718 -11.026 24.161 1.00 97.19 299 VAL A N 1
ATOM 2285 C CA . VAL A 1 299 ? 2.864 -9.783 23.391 1.00 97.19 299 VAL A CA 1
ATOM 2286 C C . VAL A 1 299 ? 1.502 -9.323 22.877 1.00 97.19 299 VAL A C 1
ATOM 2288 O O . VAL A 1 299 ? 1.130 -8.165 23.057 1.00 97.19 299 VAL A O 1
ATOM 2291 N N . LEU A 1 300 ? 0.718 -10.247 22.324 1.00 97.12 300 LEU A N 1
ATOM 2292 C CA . LEU A 1 300 ? -0.616 -9.980 21.801 1.00 97.12 300 LEU A CA 1
ATOM 2293 C C . LEU A 1 300 ? -1.575 -9.501 22.887 1.00 97.12 300 LEU A C 1
ATOM 2295 O O . LEU A 1 300 ? -2.307 -8.554 22.648 1.00 97.12 300 LEU A O 1
ATOM 2299 N N . ALA A 1 301 ? -1.513 -10.041 24.107 1.00 96.81 301 ALA A N 1
ATOM 2300 C CA . ALA A 1 301 ? -2.328 -9.533 25.212 1.00 96.81 301 ALA A CA 1
ATOM 2301 C C . ALA A 1 301 ? -2.056 -8.044 25.522 1.00 96.81 301 ALA A C 1
ATOM 2303 O O . ALA A 1 301 ? -2.977 -7.296 25.855 1.00 96.81 301 ALA A O 1
ATOM 2304 N N . ALA A 1 302 ? -0.800 -7.596 25.404 1.00 96.00 302 ALA A N 1
ATOM 2305 C CA . ALA A 1 302 ? -0.443 -6.189 25.587 1.00 96.00 302 ALA A CA 1
ATOM 2306 C C . ALA A 1 302 ? -0.897 -5.319 24.402 1.00 96.00 302 ALA A C 1
ATOM 2308 O O . ALA A 1 302 ? -1.433 -4.229 24.617 1.00 96.00 302 ALA A O 1
ATOM 2309 N N . VAL A 1 303 ? -0.721 -5.815 23.173 1.00 97.50 303 VAL A N 1
ATOM 2310 C CA . VAL A 1 303 ? -1.197 -5.161 21.944 1.00 97.50 303 VAL A CA 1
ATOM 2311 C C . VAL A 1 303 ? -2.715 -5.004 21.973 1.00 97.50 303 VAL A C 1
ATOM 2313 O O . VAL A 1 303 ? -3.215 -3.902 21.763 1.00 97.50 303 VAL A O 1
ATOM 2316 N N . ASP A 1 304 ? -3.448 -6.061 22.318 1.00 97.81 304 ASP A N 1
ATOM 2317 C CA . ASP A 1 304 ? -4.907 -6.067 22.353 1.00 97.81 304 ASP A CA 1
ATOM 2318 C C . ASP A 1 304 ? -5.434 -5.050 23.370 1.00 97.81 304 ASP A C 1
ATOM 2320 O O . ASP A 1 304 ? -6.312 -4.248 23.055 1.00 97.81 304 ASP A O 1
ATOM 2324 N N . ALA A 1 305 ? -4.836 -4.988 24.564 1.00 96.94 305 ALA A N 1
ATOM 2325 C CA . ALA A 1 305 ? -5.187 -3.984 25.566 1.00 96.94 305 ALA A CA 1
ATOM 2326 C C . ALA A 1 305 ? -4.935 -2.542 25.084 1.00 96.94 305 ALA A C 1
ATOM 2328 O O . ALA A 1 305 ? -5.681 -1.628 25.445 1.00 96.94 305 ALA A O 1
ATOM 2329 N N . ALA A 1 306 ? -3.890 -2.313 24.284 1.00 96.94 306 ALA A N 1
ATOM 2330 C CA . ALA A 1 306 ? -3.603 -1.004 23.707 1.00 96.94 306 ALA A CA 1
ATOM 2331 C C . ALA A 1 306 ? -4.569 -0.652 22.560 1.00 96.94 306 ALA A C 1
ATOM 2333 O O . ALA A 1 306 ? -5.076 0.470 22.525 1.00 96.94 306 ALA A O 1
ATOM 2334 N N . LEU A 1 307 ? -4.891 -1.607 21.681 1.00 97.25 307 LEU A N 1
ATOM 2335 C CA . LEU A 1 307 ? -5.864 -1.428 20.600 1.00 97.25 307 LEU A CA 1
ATOM 2336 C C . LEU A 1 307 ? -7.276 -1.174 21.137 1.00 97.25 307 LEU A C 1
ATOM 2338 O O . LEU A 1 307 ? -7.952 -0.278 20.637 1.00 97.25 307 LEU A O 1
ATOM 2342 N N . VAL A 1 308 ? -7.694 -1.881 22.196 1.00 97.44 308 VAL A N 1
ATOM 2343 C CA . VAL A 1 308 ? -8.957 -1.610 22.906 1.00 97.44 308 VAL A CA 1
ATOM 2344 C C . VAL A 1 308 ? -9.016 -0.141 23.322 1.00 97.44 308 VAL A C 1
ATOM 2346 O O . VAL A 1 308 ? -9.961 0.562 22.977 1.00 97.44 308 VAL A O 1
ATOM 2349 N N . ARG A 1 309 ? -7.984 0.358 24.017 1.00 95.56 309 ARG A N 1
ATOM 2350 C CA . ARG A 1 309 ? -7.938 1.756 24.483 1.00 95.56 309 ARG A CA 1
ATOM 2351 C C . ARG A 1 309 ? -7.980 2.754 23.331 1.00 95.56 309 ARG A C 1
ATOM 2353 O O . ARG A 1 309 ? -8.652 3.773 23.450 1.00 95.56 309 ARG A O 1
ATOM 2360 N N . LEU A 1 310 ? -7.260 2.466 22.248 1.00 95.62 310 LEU A N 1
ATOM 2361 C CA . LEU A 1 310 ? -7.190 3.327 21.072 1.00 95.62 310 LEU A CA 1
ATOM 2362 C C . LEU A 1 310 ? -8.547 3.428 20.362 1.00 95.62 310 LEU A C 1
ATOM 2364 O O . LEU A 1 310 ? -8.977 4.519 19.997 1.00 95.62 310 LEU A O 1
ATOM 2368 N N . GLN A 1 311 ? -9.220 2.294 20.174 1.00 97.31 311 GLN A N 1
ATOM 2369 C CA . GLN A 1 311 ? -10.414 2.199 19.334 1.00 97.31 311 GLN A CA 1
ATOM 2370 C C . GLN A 1 311 ? -11.716 2.466 20.086 1.00 97.31 311 GLN A C 1
ATOM 2372 O O . GLN A 1 311 ? -12.701 2.852 19.464 1.00 97.31 311 GLN A O 1
ATOM 2377 N N . LEU A 1 312 ? -11.741 2.312 21.413 1.00 95.50 312 LEU A N 1
ATOM 2378 C CA . LEU A 1 312 ? -12.953 2.511 22.212 1.00 95.50 312 LEU A CA 1
ATOM 2379 C C . LEU A 1 312 ? -13.556 3.915 22.041 1.00 95.50 312 LEU A C 1
ATOM 2381 O O . LEU A 1 312 ? -14.775 4.054 22.048 1.00 95.50 312 LEU A O 1
ATOM 2385 N N . ALA A 1 313 ? -12.719 4.938 21.842 1.00 91.75 313 ALA A N 1
ATOM 2386 C CA . ALA A 1 313 ? -13.159 6.317 21.615 1.00 91.75 313 ALA A CA 1
ATOM 2387 C C . ALA A 1 313 ? -13.915 6.520 20.288 1.00 91.75 313 ALA A C 1
ATOM 2389 O O . ALA A 1 313 ? -14.666 7.483 20.162 1.00 91.75 313 ALA A O 1
ATOM 2390 N N . TYR A 1 314 ? -13.724 5.617 19.324 1.00 94.12 314 TYR A N 1
ATOM 2391 C CA . TYR A 1 314 ? -14.312 5.673 17.983 1.00 94.12 314 TYR A CA 1
ATOM 2392 C C . TYR A 1 314 ? -15.303 4.530 17.733 1.00 94.12 314 TYR A C 1
ATOM 2394 O O . TYR A 1 314 ? -15.773 4.350 16.613 1.00 94.12 314 TYR A O 1
ATOM 2402 N N . TYR A 1 315 ? -15.619 3.730 18.756 1.00 96.19 315 TYR A N 1
ATOM 2403 C CA . TYR A 1 315 ? -16.492 2.575 18.590 1.00 96.19 315 TYR A CA 1
ATOM 2404 C C . TYR A 1 315 ? -17.923 3.030 18.235 1.00 96.19 315 TYR A C 1
ATOM 2406 O O . TYR A 1 315 ? -18.498 3.836 18.968 1.00 96.19 315 TYR A O 1
ATOM 2414 N N . PRO A 1 316 ? -18.528 2.520 17.148 1.00 95.56 316 PRO A N 1
ATOM 2415 C CA . PRO A 1 316 ? -19.653 3.200 16.499 1.00 95.56 316 PRO A CA 1
ATOM 2416 C C . PRO A 1 316 ? -21.016 2.996 17.163 1.00 95.56 316 PRO A C 1
ATOM 2418 O O . PRO A 1 316 ? -21.980 3.666 16.807 1.00 95.56 316 PRO A O 1
ATOM 2421 N N . THR A 1 317 ? -21.138 2.050 18.097 1.00 95.50 317 THR A N 1
ATOM 2422 C CA . THR A 1 317 ? -22.433 1.665 18.674 1.00 95.50 317 THR A CA 1
ATOM 2423 C C . THR A 1 317 ? -22.344 1.433 20.182 1.00 95.50 317 THR A C 1
ATOM 2425 O O . THR A 1 317 ? -21.332 0.968 20.706 1.00 95.50 317 THR A O 1
ATOM 2428 N N . ASP A 1 318 ? -23.427 1.717 20.907 1.00 96.19 318 ASP A N 1
ATOM 2429 C CA . ASP A 1 318 ? -23.582 1.371 22.328 1.00 96.19 318 ASP A CA 1
ATOM 2430 C C . ASP A 1 318 ? -24.334 0.040 22.536 1.00 96.19 318 ASP A C 1
ATOM 2432 O O . ASP A 1 318 ? -24.653 -0.345 23.666 1.00 96.19 318 ASP A O 1
ATOM 2436 N N . THR A 1 319 ? -24.589 -0.691 21.448 1.00 96.88 319 THR A N 1
ATOM 2437 C CA . THR A 1 319 ? -25.275 -1.985 21.420 1.00 96.88 319 THR A CA 1
ATOM 2438 C C . THR A 1 319 ? -24.344 -3.098 20.943 1.00 96.88 319 THR A C 1
ATOM 2440 O O . THR A 1 319 ? -23.332 -2.880 20.280 1.00 96.88 319 THR A O 1
ATOM 2443 N N . CYS A 1 320 ? -24.647 -4.332 21.334 1.00 97.44 320 CYS A N 1
ATOM 2444 C CA . CYS A 1 320 ? -23.923 -5.503 20.875 1.00 97.44 320 CYS A CA 1
ATOM 2445 C C . CYS A 1 320 ? -24.238 -5.751 19.400 1.00 97.44 320 CYS A C 1
ATOM 2447 O O . CYS A 1 320 ? -25.389 -6.006 19.060 1.00 97.44 320 CYS A O 1
ATOM 2449 N N . ILE A 1 321 ? -23.214 -5.796 18.545 1.00 95.88 321 ILE A N 1
ATOM 2450 C CA . ILE A 1 321 ? -23.398 -6.009 17.099 1.00 95.88 321 ILE A CA 1
ATOM 2451 C C . ILE A 1 321 ? -24.094 -7.339 16.751 1.00 95.88 321 ILE A C 1
ATOM 2453 O O . ILE A 1 321 ? -24.716 -7.483 15.701 1.00 95.88 321 ILE A O 1
ATOM 2457 N N . VAL A 1 322 ? -24.006 -8.326 17.647 1.00 96.56 322 VAL A N 1
ATOM 2458 C CA . VAL A 1 322 ? -24.586 -9.657 17.442 1.00 96.56 322 VAL A CA 1
ATOM 2459 C C . VAL A 1 322 ? -26.051 -9.728 17.870 1.00 96.56 322 VAL A C 1
ATOM 2461 O O . VAL A 1 322 ? -26.853 -10.328 17.157 1.00 96.56 322 VAL A O 1
ATOM 2464 N N . SER A 1 323 ? -26.405 -9.183 19.040 1.00 95.94 323 SER A N 1
ATOM 2465 C CA . SER A 1 323 ? -27.760 -9.306 19.607 1.00 95.94 323 SER A CA 1
ATOM 2466 C C . SER A 1 323 ? -28.620 -8.049 19.478 1.00 95.94 323 SER A C 1
ATOM 2468 O O . SER A 1 323 ? -29.834 -8.150 19.614 1.00 95.94 323 SER A O 1
ATOM 2470 N N . GLY A 1 324 ? -28.019 -6.879 19.255 1.00 95.25 324 GLY A N 1
ATOM 2471 C CA . GLY A 1 324 ? -28.683 -5.573 19.310 1.00 95.25 324 GLY A CA 1
ATOM 2472 C C . GLY A 1 324 ? -28.981 -5.070 20.729 1.00 95.25 324 GLY A C 1
ATOM 2473 O O . GLY A 1 324 ? -29.496 -3.969 20.896 1.00 95.25 324 GLY A O 1
ATOM 2474 N N . GLU A 1 325 ? -28.660 -5.841 21.771 1.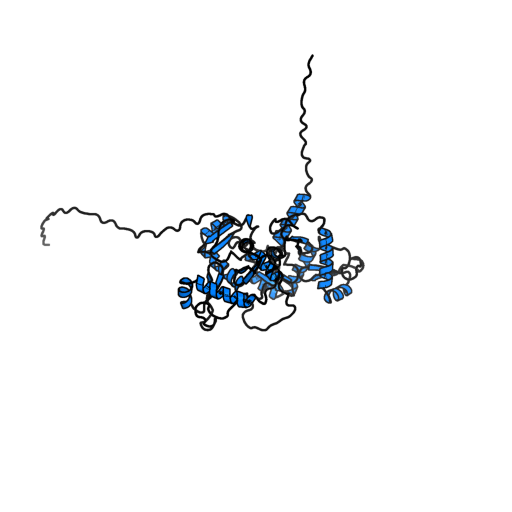00 96.19 325 GLU A N 1
ATOM 2475 C CA . GLU A 1 325 ? -28.877 -5.433 23.164 1.00 96.19 325 GLU A CA 1
ATOM 2476 C C . GLU A 1 325 ? -27.855 -4.384 23.608 1.00 96.19 325 GLU A C 1
ATOM 2478 O O . GLU A 1 325 ? -26.704 -4.397 23.172 1.00 96.19 325 GLU A O 1
ATOM 2483 N N . LYS A 1 326 ? -28.238 -3.508 24.541 1.00 97.19 326 LYS A N 1
ATOM 2484 C CA . LYS A 1 326 ? -27.344 -2.475 25.078 1.00 97.19 326 LYS A CA 1
ATOM 2485 C C . LYS A 1 326 ? -26.104 -3.090 25.737 1.00 97.19 326 LYS A C 1
ATOM 2487 O O . LYS A 1 326 ? -26.227 -3.970 26.595 1.00 97.19 326 LYS A O 1
ATOM 2492 N N . LEU A 1 327 ? -24.912 -2.615 25.381 1.00 96.25 327 LEU A N 1
ATOM 2493 C CA . LEU A 1 327 ? -23.669 -3.026 26.036 1.00 96.25 327 LEU A CA 1
ATOM 2494 C C . LEU A 1 327 ? -23.722 -2.642 27.523 1.00 96.25 327 LEU A C 1
ATOM 2496 O O . LEU A 1 327 ? -24.167 -1.551 27.876 1.00 96.25 327 LEU A O 1
ATOM 2500 N N . GLY A 1 328 ? -23.316 -3.559 28.404 1.00 94.06 328 GLY A N 1
ATOM 2501 C CA . GLY A 1 328 ? -23.455 -3.400 29.858 1.00 94.06 328 GLY A CA 1
ATOM 2502 C C . GLY A 1 328 ? -24.732 -4.008 30.456 1.00 94.06 328 GLY A C 1
ATOM 2503 O O . GLY A 1 328 ? -24.794 -4.225 31.662 1.00 94.06 328 GLY A O 1
ATOM 2504 N N . SER A 1 329 ? -25.750 -4.332 29.644 1.00 94.19 329 SER A N 1
ATOM 2505 C CA . SER A 1 329 ? -27.005 -4.928 30.151 1.00 94.19 329 SER A CA 1
ATOM 2506 C C . SER A 1 329 ? -26.846 -6.360 30.678 1.00 94.19 329 SER A C 1
ATOM 2508 O O . SER A 1 329 ? -27.630 -6.798 31.517 1.00 94.19 329 SER A O 1
ATOM 2510 N N . MET A 1 330 ? -25.807 -7.065 30.227 1.00 91.94 330 MET A N 1
ATOM 2511 C CA . MET A 1 330 ? -25.495 -8.457 30.574 1.00 91.94 330 MET A CA 1
ATOM 2512 C C . MET A 1 330 ? -24.205 -8.569 31.413 1.00 91.94 330 MET A C 1
ATOM 2514 O O . MET A 1 330 ? -23.564 -9.620 31.437 1.00 91.94 330 MET A O 1
ATOM 2518 N N . GLY A 1 331 ? -23.831 -7.484 32.104 1.00 92.88 331 GLY A N 1
ATOM 2519 C CA . GLY A 1 331 ? -22.548 -7.329 32.794 1.00 92.88 331 GLY A CA 1
ATOM 2520 C C . GLY A 1 331 ? -21.510 -6.607 31.935 1.00 92.88 331 GLY A C 1
ATOM 2521 O O . GLY A 1 331 ? -21.853 -5.994 30.921 1.00 92.88 331 GLY A O 1
ATOM 2522 N N . ASP A 1 332 ? -20.244 -6.672 32.350 1.00 94.81 332 ASP A N 1
ATOM 2523 C CA . ASP A 1 332 ? -19.147 -6.030 31.623 1.00 94.81 332 ASP A CA 1
ATOM 2524 C C . ASP A 1 332 ? -19.065 -6.562 30.178 1.00 94.81 332 ASP A C 1
ATOM 2526 O O . ASP A 1 332 ? -19.095 -7.783 29.975 1.00 94.81 332 ASP A O 1
ATOM 2530 N N . PRO A 1 333 ? -18.980 -5.677 29.163 1.00 96.44 333 PRO A N 1
ATOM 2531 C CA . PRO A 1 333 ? -18.850 -6.098 27.775 1.00 96.44 333 PRO A CA 1
ATOM 2532 C C . PRO A 1 333 ? -17.654 -7.024 27.560 1.00 96.44 333 PRO A C 1
ATOM 2534 O O . PRO A 1 333 ? -16.564 -6.807 28.085 1.00 96.44 333 PRO A O 1
ATOM 2537 N N . VAL A 1 334 ? -17.853 -8.040 26.728 1.00 96.69 334 VAL A N 1
ATOM 2538 C CA . VAL A 1 334 ? -16.773 -8.873 26.208 1.00 96.69 334 VAL A CA 1
ATOM 2539 C C . VAL A 1 334 ? -16.120 -8.115 25.060 1.00 96.69 334 VAL A C 1
ATOM 2541 O O . VAL A 1 334 ? -16.756 -7.878 24.033 1.00 96.69 334 VAL A O 1
ATOM 2544 N N . GLU A 1 335 ? -14.861 -7.739 25.243 1.00 97.06 335 GLU A N 1
ATOM 2545 C CA . GLU A 1 335 ? -14.055 -7.033 24.249 1.00 97.06 335 GLU A CA 1
ATOM 2546 C C . GLU A 1 335 ? -13.044 -8.011 23.644 1.00 97.06 335 GLU A C 1
ATOM 2548 O O . GLU A 1 335 ? -12.334 -8.709 24.368 1.00 97.06 335 GLU A O 1
ATOM 2553 N N . VAL A 1 336 ? -13.018 -8.102 22.315 1.00 95.69 336 VAL A N 1
ATOM 2554 C CA . VAL A 1 336 ? -12.112 -8.979 21.564 1.00 95.69 336 VAL A CA 1
ATOM 2555 C C . VAL A 1 336 ? -11.489 -8.199 20.414 1.00 95.69 336 VAL A C 1
ATOM 2557 O O . VAL A 1 336 ? -12.166 -7.392 19.782 1.00 95.69 336 VAL A O 1
ATOM 2560 N N . ILE A 1 337 ? -10.207 -8.428 20.140 1.00 96.12 337 ILE A N 1
ATOM 2561 C CA . ILE A 1 337 ? -9.558 -7.923 18.930 1.00 96.12 337 ILE A CA 1
ATOM 2562 C C . ILE A 1 337 ? -9.642 -8.999 17.851 1.00 96.12 337 ILE A C 1
ATOM 2564 O O . ILE A 1 337 ? -9.140 -10.107 18.024 1.00 96.12 337 ILE A O 1
ATOM 2568 N N . HIS A 1 338 ? -10.268 -8.669 16.728 1.00 94.94 338 HIS A N 1
ATOM 2569 C CA . HIS A 1 338 ? -10.332 -9.503 15.536 1.00 94.94 338 HIS A CA 1
ATOM 2570 C C . HIS A 1 338 ? -9.613 -8.787 14.396 1.00 94.94 338 HIS A C 1
ATOM 2572 O O . HIS A 1 338 ? -10.038 -7.709 13.998 1.00 94.94 338 HIS A O 1
ATOM 2578 N N . ARG A 1 339 ? -8.505 -9.348 13.895 1.00 93.25 339 ARG A N 1
ATOM 2579 C CA . ARG A 1 339 ? -7.703 -8.754 12.809 1.00 93.25 339 ARG A CA 1
ATOM 2580 C C . ARG A 1 339 ? -7.385 -7.261 13.019 1.00 93.25 339 ARG A C 1
ATOM 2582 O O . ARG A 1 339 ? -7.653 -6.426 12.161 1.00 93.25 339 ARG A O 1
ATOM 2589 N N . ASN A 1 340 ? -6.865 -6.930 14.205 1.00 96.06 340 ASN A N 1
ATOM 2590 C CA . ASN A 1 340 ? -6.592 -5.569 14.694 1.00 96.06 340 ASN A CA 1
ATOM 2591 C C . ASN A 1 340 ? -7.818 -4.654 14.887 1.00 96.06 340 ASN A C 1
ATOM 2593 O O . ASN A 1 340 ? -7.642 -3.497 15.258 1.00 96.06 340 ASN A O 1
ATOM 2597 N N . ARG A 1 341 ? -9.051 -5.149 14.737 1.00 95.81 341 ARG A N 1
ATOM 2598 C CA . ARG A 1 341 ? -10.296 -4.409 14.987 1.00 95.81 341 ARG A CA 1
ATOM 2599 C C . ARG A 1 341 ? -10.924 -4.810 16.323 1.00 95.81 341 ARG A C 1
ATOM 2601 O O . ARG A 1 341 ? -11.113 -5.991 16.602 1.00 95.81 341 ARG A O 1
ATOM 2608 N N . LEU A 1 342 ? -11.285 -3.833 17.151 1.00 97.38 342 LEU A N 1
ATOM 2609 C CA . LEU A 1 342 ? -12.014 -4.054 18.402 1.00 97.38 342 LEU A CA 1
ATOM 2610 C C . LEU A 1 342 ? -13.458 -4.470 18.122 1.00 97.38 342 LEU A C 1
ATOM 2612 O O . LEU A 1 342 ? -14.165 -3.760 17.428 1.00 97.38 342 LEU A O 1
ATOM 2616 N N . VAL A 1 343 ? -13.949 -5.540 18.738 1.00 97.62 343 VAL A N 1
ATOM 2617 C CA . VAL A 1 343 ? -15.361 -5.945 18.725 1.00 97.62 343 VAL A CA 1
ATOM 2618 C C . VAL A 1 343 ? -15.866 -6.025 20.161 1.00 97.62 343 VAL A C 1
ATOM 2620 O O . VAL A 1 343 ? -15.222 -6.621 21.025 1.00 97.62 343 VAL A O 1
ATOM 2623 N N . ARG A 1 344 ? -17.031 -5.422 20.425 1.00 97.50 344 ARG A N 1
ATOM 2624 C CA . ARG A 1 344 ? -17.651 -5.382 21.758 1.00 97.50 344 ARG A CA 1
ATOM 2625 C C . ARG A 1 344 ? -18.980 -6.124 21.756 1.00 97.50 344 ARG A C 1
ATOM 2627 O O . ARG A 1 344 ? -19.866 -5.861 20.941 1.00 97.50 344 ARG A O 1
ATOM 2634 N N . LEU A 1 345 ? -19.124 -7.058 22.690 1.00 97.88 345 LEU A N 1
ATOM 2635 C CA . LEU A 1 345 ? -20.240 -7.997 22.758 1.00 97.88 345 LEU A CA 1
ATOM 2636 C C . LEU A 1 345 ? -20.847 -8.020 24.161 1.00 97.88 345 LEU A C 1
ATOM 2638 O O . LEU A 1 345 ? -20.145 -7.838 25.149 1.00 97.88 345 LEU A O 1
ATOM 2642 N N . CYS A 1 346 ? -22.151 -8.278 24.280 1.00 96.50 346 CYS A N 1
ATOM 2643 C CA . CYS A 1 346 ? -22.804 -8.297 25.593 1.00 96.50 346 CYS A CA 1
ATOM 2644 C C . CYS A 1 346 ? -22.487 -9.561 26.413 1.00 96.50 346 CYS A C 1
ATOM 2646 O O . CYS A 1 346 ? -22.560 -9.523 27.634 1.00 96.50 346 CYS A O 1
ATOM 2648 N N . CYS A 1 347 ? -22.154 -10.693 25.777 1.00 95.81 347 CYS A N 1
ATOM 2649 C CA . CYS A 1 347 ? -21.905 -11.951 26.485 1.00 95.81 347 CYS A CA 1
ATOM 2650 C C . CYS A 1 347 ? -21.075 -12.963 25.672 1.00 95.81 347 CYS A C 1
ATOM 2652 O O . CYS A 1 347 ? -20.894 -12.833 24.458 1.00 95.81 347 CYS A O 1
ATOM 2654 N N . LYS A 1 348 ? -20.643 -14.049 26.333 1.00 95.4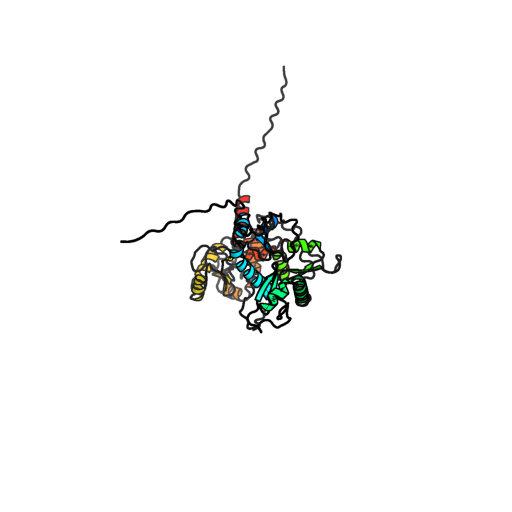4 348 LYS A N 1
ATOM 2655 C CA . LYS A 1 348 ? -19.918 -15.175 25.705 1.00 95.44 348 LYS A CA 1
ATOM 2656 C C . LYS A 1 348 ? -20.717 -15.882 24.603 1.00 95.44 348 LYS A C 1
ATOM 2658 O O . LYS A 1 348 ? -20.131 -16.400 23.658 1.00 95.44 348 LYS A O 1
ATOM 2663 N N . GLY A 1 349 ? -22.049 -15.894 24.702 1.00 96.06 349 GLY A N 1
ATOM 2664 C CA . GLY A 1 349 ? -22.913 -16.447 23.655 1.00 96.06 349 GLY A CA 1
ATOM 2665 C C . GLY A 1 349 ? -22.821 -15.651 22.350 1.00 96.06 349 GLY A C 1
ATOM 2666 O O . GLY A 1 349 ? -22.780 -16.239 21.271 1.00 96.06 349 GLY A O 1
ATOM 2667 N N . CYS A 1 350 ? -22.716 -14.322 22.447 1.00 97.69 350 CYS A N 1
ATOM 2668 C CA . CYS A 1 350 ? -22.472 -13.460 21.294 1.00 97.69 350 CYS A CA 1
ATOM 2669 C C . CYS A 1 350 ? -21.063 -13.657 20.724 1.00 97.69 350 CYS A C 1
ATOM 2671 O O . CYS A 1 350 ? -20.929 -13.693 19.508 1.00 97.69 350 CYS A O 1
ATOM 2673 N N . LEU A 1 351 ? -20.043 -13.881 21.564 1.00 97.25 351 LEU A N 1
ATOM 2674 C CA . LEU A 1 351 ? -18.686 -14.211 21.096 1.00 97.25 351 LEU A CA 1
ATOM 2675 C C . LEU A 1 351 ? -18.670 -15.488 20.247 1.00 97.25 351 LEU A C 1
ATOM 2677 O O . LEU A 1 351 ? -18.114 -15.506 19.154 1.00 97.25 351 LEU A O 1
ATOM 2681 N N . ALA A 1 352 ? -19.356 -16.537 20.703 1.00 96.88 352 ALA A N 1
ATOM 2682 C CA . ALA A 1 352 ? -19.459 -17.784 19.949 1.00 96.88 352 ALA A CA 1
ATOM 2683 C C . ALA A 1 352 ? -20.198 -17.622 18.608 1.00 96.88 352 ALA A C 1
ATOM 2685 O O . ALA A 1 352 ? -19.909 -18.353 17.666 1.00 96.88 352 ALA A O 1
ATOM 2686 N N . LYS A 1 353 ? -21.162 -16.696 18.511 1.00 96.81 353 LYS A N 1
ATOM 2687 C CA . LYS A 1 353 ? -21.832 -16.360 17.244 1.00 96.81 353 LYS A CA 1
ATOM 2688 C C . LYS A 1 353 ? -20.935 -15.526 16.334 1.00 96.81 353 LYS A C 1
ATOM 2690 O O . LYS A 1 353 ? -20.877 -15.821 15.150 1.00 96.81 353 LYS A O 1
ATOM 2695 N N . PHE A 1 354 ? -20.218 -14.552 16.890 1.00 96.88 354 PHE A N 1
ATOM 2696 C CA . PHE A 1 354 ? -19.256 -13.740 16.149 1.00 96.88 354 PHE A CA 1
ATOM 2697 C C . PHE A 1 354 ? -18.204 -14.618 15.461 1.00 96.88 354 PHE A C 1
ATOM 2699 O O . PHE A 1 354 ? -18.010 -14.498 14.262 1.00 96.88 354 PHE A O 1
ATOM 2706 N N . HIS A 1 355 ? -17.621 -15.596 16.164 1.00 94.75 355 HIS A N 1
ATOM 2707 C CA . HIS A 1 355 ? -16.636 -16.514 15.570 1.00 94.75 355 HIS A CA 1
ATOM 2708 C C . HIS A 1 355 ? -17.176 -17.405 14.437 1.00 94.75 355 HIS A C 1
ATOM 2710 O O . HIS A 1 355 ? -16.379 -18.014 13.732 1.00 94.75 355 HIS A O 1
ATOM 2716 N N . LYS A 1 356 ? -18.499 -17.529 14.268 1.00 96.19 356 LYS A N 1
ATOM 2717 C CA . LYS A 1 356 ? -19.085 -18.310 13.167 1.00 96.19 356 LYS A CA 1
ATOM 2718 C C . LYS A 1 356 ? -19.204 -17.523 11.868 1.00 96.19 356 LYS A C 1
ATOM 2720 O O . LYS A 1 356 ? -19.314 -18.148 10.823 1.00 96.19 356 LYS A O 1
ATOM 2725 N N . ASP A 1 357 ? -19.252 -16.199 11.954 1.00 93.69 357 ASP A N 1
ATOM 2726 C CA . ASP A 1 357 ? -19.473 -15.308 10.814 1.00 93.69 357 ASP A CA 1
ATOM 2727 C C . ASP A 1 357 ? -18.883 -13.915 11.112 1.00 93.69 357 ASP A C 1
ATOM 2729 O O . ASP A 1 357 ? -19.624 -12.935 11.243 1.00 93.69 357 ASP A O 1
ATOM 2733 N N . PRO A 1 358 ? -17.560 -13.817 11.353 1.00 92.94 358 PRO A N 1
ATOM 2734 C CA . PRO A 1 358 ? -16.952 -12.572 11.807 1.00 92.94 358 PRO A CA 1
ATOM 2735 C C . PRO A 1 358 ? -17.080 -11.468 10.756 1.00 92.94 358 PRO A C 1
ATOM 2737 O O . PRO A 1 358 ? -17.440 -10.347 11.114 1.00 92.94 358 PRO A O 1
ATOM 2740 N N . ASP A 1 359 ? -16.876 -11.788 9.476 1.00 91.12 359 ASP A N 1
ATOM 2741 C CA . ASP A 1 359 ? -16.856 -10.812 8.381 1.00 91.12 359 ASP A CA 1
ATOM 2742 C C . ASP A 1 359 ? -18.211 -10.092 8.227 1.00 91.12 359 ASP A C 1
ATOM 2744 O O . ASP A 1 359 ? -18.252 -8.872 8.089 1.00 91.12 359 ASP A O 1
ATOM 2748 N N . SER A 1 360 ? -19.340 -10.795 8.388 1.00 92.81 360 SER A N 1
ATOM 2749 C CA . SER A 1 360 ? -20.688 -10.195 8.392 1.00 92.81 360 SER A CA 1
ATOM 2750 C C . SER A 1 360 ? -20.898 -9.185 9.525 1.00 92.81 360 SER A C 1
ATOM 2752 O O . SER A 1 360 ? -21.526 -8.137 9.339 1.00 92.81 360 SER A O 1
ATOM 2754 N N . TYR A 1 361 ? -20.378 -9.466 10.724 1.00 95.69 361 TYR A N 1
ATOM 2755 C CA . TYR A 1 361 ? -20.471 -8.535 11.851 1.00 95.69 361 TYR A CA 1
ATOM 2756 C C . TYR A 1 361 ? -19.480 -7.375 11.732 1.00 95.69 361 TYR A C 1
ATOM 2758 O O . TYR A 1 361 ? -19.826 -6.264 12.135 1.00 95.69 361 TYR A O 1
ATOM 2766 N N . ILE A 1 362 ? -18.292 -7.609 11.166 1.00 94.31 362 ILE A N 1
ATOM 2767 C CA . ILE A 1 362 ? -17.336 -6.549 10.839 1.00 94.31 362 ILE A CA 1
ATOM 2768 C C . ILE A 1 362 ? -17.954 -5.599 9.811 1.00 94.31 362 ILE A C 1
ATOM 2770 O O . ILE A 1 362 ? -18.049 -4.414 10.105 1.00 94.31 362 ILE A O 1
ATOM 2774 N N . ALA A 1 363 ? -18.517 -6.095 8.708 1.00 92.94 363 ALA A N 1
ATOM 2775 C CA . ALA A 1 363 ? -19.178 -5.257 7.704 1.00 92.94 363 ALA A CA 1
ATOM 2776 C C . ALA A 1 363 ? -20.298 -4.382 8.303 1.00 92.94 363 ALA A C 1
ATOM 2778 O O . ALA A 1 363 ? -20.407 -3.195 8.002 1.00 92.94 363 ALA A O 1
ATOM 2779 N N . LYS A 1 364 ? -21.110 -4.923 9.226 1.00 94.62 364 LYS A N 1
ATOM 2780 C CA . LYS A 1 364 ? -22.132 -4.128 9.940 1.00 94.62 364 LYS A CA 1
ATOM 2781 C C . LYS A 1 364 ? -21.528 -3.031 10.816 1.00 94.62 364 LYS A C 1
ATOM 2783 O O . LYS A 1 364 ? -22.081 -1.937 10.900 1.00 94.62 364 LYS A O 1
ATOM 2788 N N . LEU A 1 365 ? -20.424 -3.331 11.497 1.00 95.69 365 LEU A N 1
ATOM 2789 C CA . LEU A 1 365 ? -19.685 -2.357 12.296 1.00 95.69 365 LEU A CA 1
ATOM 2790 C C . LEU A 1 365 ? -19.064 -1.268 11.420 1.00 95.69 365 LEU A C 1
ATOM 2792 O O . LEU A 1 365 ? -19.030 -0.111 11.832 1.00 95.69 365 LEU A O 1
ATOM 2796 N N . GLU A 1 366 ? -18.604 -1.624 10.222 1.00 93.75 366 GLU A N 1
ATOM 2797 C CA . GLU A 1 366 ? -18.050 -0.672 9.269 1.00 93.75 366 GLU A CA 1
ATOM 2798 C C . GLU A 1 366 ? -19.114 0.284 8.739 1.00 93.75 366 GLU A C 1
ATOM 2800 O O . GLU A 1 366 ? -18.915 1.494 8.804 1.00 93.75 366 GLU A O 1
ATOM 2805 N N . VAL A 1 367 ? -20.281 -0.227 8.336 1.00 94.44 367 VAL A N 1
ATOM 2806 C CA . VAL A 1 367 ? -21.425 0.614 7.947 1.00 94.44 367 VAL A CA 1
ATOM 2807 C C . VAL A 1 367 ? -21.778 1.599 9.065 1.00 94.44 367 VAL A C 1
ATOM 2809 O O . VAL A 1 367 ? -21.818 2.804 8.826 1.00 94.44 367 VAL A O 1
ATOM 2812 N N . ALA A 1 368 ? -21.938 1.115 10.302 1.00 95.81 368 ALA A N 1
ATOM 2813 C CA . ALA A 1 368 ? -22.281 1.972 11.438 1.00 95.81 368 ALA A CA 1
ATOM 2814 C C . ALA A 1 368 ? -21.221 3.058 11.710 1.00 95.81 368 ALA A C 1
ATOM 2816 O O . ALA A 1 368 ? -21.561 4.198 12.023 1.00 95.81 368 ALA A O 1
ATOM 2817 N N . ALA A 1 369 ? -19.933 2.724 11.597 1.00 96.44 369 ALA A N 1
ATOM 2818 C CA . ALA A 1 369 ? -18.849 3.683 11.802 1.00 96.44 369 ALA A CA 1
ATOM 2819 C C . ALA A 1 369 ? -18.735 4.712 10.676 1.00 96.44 369 ALA A C 1
ATOM 2821 O O . ALA A 1 369 ? -18.474 5.882 10.966 1.00 96.44 369 ALA A O 1
ATOM 2822 N N . THR A 1 370 ? -18.945 4.307 9.424 1.00 95.50 370 THR A N 1
ATOM 2823 C CA . THR A 1 370 ? -18.967 5.223 8.281 1.00 95.50 370 THR A CA 1
ATOM 2824 C C . THR A 1 370 ? -20.136 6.192 8.402 1.00 95.50 370 THR A C 1
ATOM 2826 O O . THR A 1 370 ? -19.914 7.401 8.379 1.00 95.50 370 THR A O 1
ATOM 2829 N N . GLU A 1 371 ? -21.356 5.697 8.633 1.00 95.00 371 GLU A N 1
ATOM 2830 C CA . GLU A 1 371 ? -22.552 6.534 8.814 1.00 95.00 371 GLU A CA 1
ATOM 2831 C C . GLU A 1 371 ? -22.379 7.556 9.947 1.00 95.00 371 GLU A C 1
ATOM 2833 O O . GLU A 1 371 ? -22.740 8.721 9.789 1.00 95.00 371 GLU A O 1
ATOM 2838 N N . ALA A 1 372 ? -21.759 7.156 11.063 1.00 94.94 372 ALA A N 1
ATOM 2839 C CA . ALA A 1 372 ? -21.522 8.038 12.204 1.00 94.94 372 ALA A CA 1
ATOM 2840 C C . ALA A 1 372 ? -20.528 9.182 11.923 1.00 94.94 372 ALA A C 1
ATOM 2842 O O . ALA A 1 372 ? -20.531 10.181 12.643 1.00 94.94 372 ALA A O 1
ATOM 2843 N N . GLN A 1 373 ? -19.655 9.042 10.921 1.00 96.50 373 GLN A N 1
ATOM 2844 C CA . GLN A 1 373 ? -18.568 9.992 10.655 1.00 96.50 373 GLN A CA 1
ATOM 2845 C C . GLN A 1 373 ? -18.753 10.790 9.366 1.00 96.50 373 GLN A C 1
ATOM 2847 O O . GLN A 1 373 ? -18.285 11.929 9.305 1.00 96.50 373 GLN A O 1
ATOM 2852 N N . LEU A 1 374 ? -19.426 10.221 8.361 1.00 94.50 374 LEU A N 1
ATOM 2853 C CA . LEU A 1 374 ? -19.452 10.723 6.987 1.00 94.50 374 LEU A CA 1
ATOM 2854 C C . LEU A 1 374 ? -19.919 12.180 6.882 1.00 94.50 374 LEU A C 1
ATOM 2856 O O . LEU A 1 374 ? -19.268 12.980 6.214 1.00 94.50 374 LEU A O 1
ATOM 2860 N N . GLU A 1 375 ? -20.997 12.544 7.581 1.00 92.62 375 GLU A N 1
ATOM 2861 C CA . GLU A 1 375 ? -21.550 13.908 7.559 1.00 92.62 375 GLU A CA 1
ATOM 2862 C C . GLU A 1 375 ? -20.578 14.949 8.143 1.00 92.62 375 GLU A C 1
ATOM 2864 O O . GLU A 1 375 ? -20.519 16.089 7.687 1.00 92.62 375 GLU A O 1
ATOM 2869 N N . SER A 1 376 ? -19.778 14.546 9.132 1.00 93.56 376 SER A N 1
ATOM 2870 C CA . SER A 1 376 ? -18.836 15.414 9.851 1.00 93.56 376 SER A CA 1
ATOM 2871 C C . SER A 1 376 ? -17.388 15.301 9.363 1.00 93.56 376 SER A C 1
ATOM 2873 O O . SER A 1 376 ? -16.475 15.827 10.002 1.00 93.56 376 SER A O 1
ATOM 2875 N N . TYR A 1 377 ? -17.154 14.593 8.254 1.00 95.69 377 TYR A N 1
ATOM 2876 C CA . TYR A 1 377 ? -15.805 14.322 7.774 1.00 95.69 377 TYR A CA 1
ATOM 2877 C C . TYR A 1 377 ? -15.076 15.629 7.390 1.00 95.69 377 TYR A C 1
ATOM 2879 O O . TYR A 1 377 ? -15.618 16.455 6.650 1.00 95.69 377 TYR A O 1
ATOM 2887 N N . PRO A 1 378 ? -13.836 15.855 7.869 1.00 96.19 378 PRO A N 1
ATOM 2888 C CA . PRO A 1 378 ? -13.236 17.188 7.862 1.00 96.19 378 PRO A CA 1
ATOM 2889 C C . PRO A 1 378 ? -12.592 17.605 6.526 1.00 96.19 378 PRO A C 1
ATOM 2891 O O . PRO A 1 378 ? -12.148 18.747 6.387 1.00 96.19 378 PRO A O 1
ATOM 2894 N N . LEU A 1 379 ? -12.480 16.702 5.552 1.00 95.62 379 LEU A N 1
ATOM 2895 C CA . LEU A 1 379 ? -11.793 16.963 4.285 1.00 95.62 379 LEU A CA 1
ATOM 2896 C C . LEU A 1 379 ? -12.763 16.843 3.108 1.00 95.62 379 LEU A C 1
ATOM 2898 O O . LEU A 1 379 ? -13.586 15.935 3.058 1.00 95.62 379 LEU A O 1
ATOM 2902 N N . GLN A 1 380 ? -12.630 17.753 2.143 1.00 95.12 380 GLN A N 1
ATOM 2903 C CA . GLN A 1 380 ? -13.295 17.664 0.833 1.00 95.12 380 GLN A CA 1
ATOM 2904 C C . GLN A 1 380 ? -12.381 17.034 -0.232 1.00 95.12 380 GLN A C 1
ATOM 2906 O O . GLN A 1 380 ? -12.792 16.802 -1.365 1.00 95.12 380 GLN A O 1
ATOM 2911 N N . THR A 1 381 ? -11.133 16.754 0.138 1.00 95.12 381 THR A N 1
ATOM 2912 C CA . THR A 1 381 ? -10.098 16.184 -0.718 1.00 95.12 381 THR A CA 1
ATOM 2913 C C . THR A 1 381 ? -9.618 14.841 -0.169 1.00 95.12 381 THR A C 1
ATOM 2915 O O . THR A 1 381 ? -9.751 14.541 1.022 1.00 95.12 381 THR A O 1
ATOM 2918 N N . CYS A 1 382 ? -9.076 14.012 -1.056 1.00 95.00 382 CYS A N 1
ATOM 2919 C CA . CYS A 1 382 ? -8.421 12.755 -0.738 1.00 95.00 382 CYS A CA 1
ATOM 2920 C C . CYS A 1 382 ? -7.243 13.012 0.200 1.00 95.00 382 CYS A C 1
ATOM 2922 O O . CYS A 1 382 ? -6.338 13.770 -0.135 1.00 95.00 382 CYS A O 1
ATOM 2924 N N . VAL A 1 383 ? -7.203 12.321 1.342 1.00 94.06 383 VAL A N 1
ATOM 2925 C CA . VAL A 1 383 ? -6.128 12.500 2.339 1.00 94.06 383 VAL A CA 1
ATOM 2926 C C . VAL A 1 383 ? -4.738 12.097 1.814 1.00 94.06 383 VAL A C 1
ATOM 2928 O O . VAL A 1 383 ? -3.720 12.427 2.418 1.00 94.06 383 VAL A O 1
ATOM 2931 N N . VAL A 1 384 ? -4.686 11.338 0.713 1.00 92.00 384 VAL A N 1
ATOM 2932 C CA . VAL A 1 384 ? -3.442 10.825 0.123 1.00 92.00 384 VAL A CA 1
ATOM 2933 C C . VAL A 1 384 ? -2.897 11.738 -0.971 1.00 92.00 384 VAL A C 1
ATOM 2935 O O . VAL A 1 384 ? -1.682 11.909 -1.058 1.00 92.00 384 VAL A O 1
ATOM 2938 N N . THR A 1 385 ? -3.769 12.273 -1.826 1.00 89.00 385 THR A N 1
ATOM 2939 C CA . THR A 1 385 ? -3.377 12.994 -3.050 1.00 89.00 385 THR A CA 1
ATOM 2940 C C . THR A 1 385 ? -3.764 14.468 -3.050 1.00 89.00 385 THR A C 1
ATOM 2942 O O . THR A 1 385 ? -3.335 15.179 -3.948 1.00 89.00 385 THR A O 1
ATOM 2945 N N . ASP A 1 386 ? -4.569 14.923 -2.087 1.00 89.75 386 ASP A N 1
ATOM 2946 C CA . ASP A 1 386 ? -5.208 16.246 -2.060 1.00 89.75 386 ASP A CA 1
ATOM 2947 C C . ASP A 1 386 ? -6.173 16.526 -3.237 1.00 89.75 386 ASP A C 1
ATOM 2949 O O . ASP A 1 386 ? -6.701 17.631 -3.352 1.00 89.75 386 ASP A O 1
ATOM 2953 N N . GLU A 1 387 ? -6.470 15.533 -4.083 1.00 89.38 387 GLU A N 1
ATOM 2954 C CA . GLU A 1 387 ? -7.467 15.642 -5.158 1.00 89.38 387 GLU A CA 1
ATOM 2955 C C . GLU A 1 387 ? -8.898 15.706 -4.600 1.00 89.38 387 GLU A C 1
ATOM 2957 O O . GLU A 1 387 ? -9.191 15.120 -3.559 1.00 89.38 387 GLU A O 1
ATOM 2962 N N . GLU A 1 388 ? -9.816 16.376 -5.299 1.00 92.50 388 GLU A N 1
ATOM 2963 C CA . GLU A 1 388 ? -11.219 16.492 -4.876 1.00 92.50 388 GLU A CA 1
ATOM 2964 C C . GLU A 1 388 ? -11.925 15.126 -4.797 1.00 92.50 388 GLU A C 1
ATOM 2966 O O . GLU A 1 388 ? -11.851 14.300 -5.711 1.00 92.50 388 GLU A O 1
ATOM 2971 N N . LEU A 1 389 ? -12.644 14.892 -3.694 1.00 94.00 389 LEU A N 1
ATOM 2972 C CA . LEU A 1 389 ? -13.488 13.709 -3.526 1.00 94.00 389 LEU A CA 1
ATOM 2973 C C . LEU A 1 389 ? -14.752 13.850 -4.385 1.00 94.00 389 LEU A C 1
ATOM 2975 O O . LEU A 1 389 ? -15.432 14.870 -4.316 1.00 94.00 389 LEU A O 1
ATOM 2979 N N . GLY A 1 390 ? -15.095 12.819 -5.165 1.00 87.56 390 GLY A N 1
ATOM 2980 C CA . GLY A 1 390 ? -16.247 12.870 -6.074 1.00 87.56 390 GLY A CA 1
ATOM 2981 C C . GLY A 1 390 ? -15.970 13.584 -7.403 1.00 87.56 390 GLY A C 1
ATOM 2982 O O . GLY A 1 390 ? -16.914 13.899 -8.124 1.00 87.56 390 GLY A O 1
ATOM 2983 N N . GLY A 1 391 ? -14.699 13.884 -7.705 1.00 86.06 391 GLY A N 1
ATOM 2984 C CA . GLY A 1 391 ? -14.266 14.520 -8.953 1.00 86.06 391 GLY A CA 1
ATOM 2985 C C . GLY A 1 391 ? -14.083 13.534 -10.115 1.00 86.06 391 GLY A C 1
ATOM 2986 O O . GLY A 1 391 ? -14.823 12.565 -10.262 1.00 86.06 391 GLY A O 1
ATOM 2987 N N . GLU A 1 392 ? -13.050 13.750 -10.942 1.00 78.12 392 GLU A N 1
ATOM 2988 C CA . GLU A 1 392 ? -12.760 12.926 -12.137 1.00 78.12 392 GLU A CA 1
ATOM 2989 C C . GLU A 1 392 ? -12.534 11.432 -11.840 1.00 78.12 392 GLU A C 1
ATOM 2991 O O . GLU A 1 392 ? -12.611 10.608 -12.747 1.00 78.12 392 GLU A O 1
ATOM 2996 N N . MET A 1 393 ? -12.240 11.081 -10.585 1.00 80.38 393 MET A N 1
ATOM 2997 C CA . MET A 1 393 ? -11.972 9.706 -10.161 1.00 80.38 393 MET A CA 1
ATOM 2998 C C . MET A 1 393 ? -13.235 8.914 -9.780 1.00 80.38 393 MET A C 1
ATOM 3000 O O . MET A 1 393 ? -13.125 7.727 -9.482 1.00 80.38 393 MET A O 1
ATOM 3004 N N . GLY A 1 394 ? -14.416 9.540 -9.827 1.00 82.69 394 GLY A N 1
ATOM 3005 C CA . GLY A 1 394 ? -15.691 8.901 -9.509 1.00 82.69 394 GLY A CA 1
ATOM 3006 C C . GLY A 1 394 ? -16.057 8.974 -8.027 1.00 82.69 394 GLY A C 1
ATOM 3007 O O . GLY A 1 394 ? -15.657 9.899 -7.314 1.00 82.69 394 GLY A O 1
ATOM 3008 N N . GLU A 1 395 ? -16.871 8.019 -7.574 1.00 88.94 395 GLU A N 1
ATOM 3009 C CA . GLU A 1 395 ? -17.323 7.960 -6.184 1.00 88.94 395 GLU A CA 1
ATOM 3010 C C . GLU A 1 395 ? -16.144 7.709 -5.226 1.00 88.94 395 GLU A C 1
ATOM 3012 O O . GLU A 1 395 ? -15.309 6.839 -5.491 1.00 88.94 395 GLU A O 1
ATOM 3017 N N . PRO A 1 396 ? -16.049 8.457 -4.109 1.00 94.06 396 PRO A N 1
ATOM 3018 C CA . PRO A 1 396 ? -15.004 8.240 -3.117 1.00 94.06 396 PRO A CA 1
ATOM 3019 C C . PRO A 1 396 ? -15.015 6.827 -2.541 1.00 94.06 396 PRO A C 1
ATOM 3021 O O . PRO A 1 396 ? -16.072 6.260 -2.274 1.00 94.06 396 PRO A O 1
ATOM 3024 N N . VAL A 1 397 ? -13.824 6.310 -2.253 1.00 93.81 397 VAL A N 1
ATOM 3025 C CA . VAL A 1 397 ? -13.659 5.084 -1.472 1.00 93.81 397 VAL A CA 1
ATOM 3026 C C . VAL A 1 397 ? -13.594 5.453 0.005 1.00 93.81 397 VAL A C 1
ATOM 3028 O O . VAL A 1 397 ? -12.697 6.184 0.434 1.00 93.81 397 VAL A O 1
ATOM 3031 N N . ASP A 1 398 ? -14.545 4.933 0.773 1.00 95.00 398 ASP A N 1
ATOM 3032 C CA . ASP A 1 398 ? -14.607 5.079 2.223 1.00 95.00 398 ASP A CA 1
ATOM 3033 C C . ASP A 1 398 ? -13.924 3.871 2.882 1.00 95.00 398 ASP A C 1
ATOM 3035 O O . ASP A 1 398 ? -14.423 2.749 2.842 1.00 95.00 398 ASP A O 1
ATOM 3039 N N . LEU A 1 399 ? -12.756 4.105 3.478 1.00 94.38 399 LEU A N 1
ATOM 3040 C CA . LEU A 1 399 ? -11.934 3.099 4.148 1.00 94.38 399 LEU A CA 1
ATOM 3041 C C . LEU A 1 399 ? -11.967 3.334 5.659 1.00 94.38 399 LEU A C 1
ATOM 3043 O O . LEU A 1 399 ? -11.736 4.451 6.120 1.00 94.38 399 LEU A O 1
ATOM 3047 N N . LEU A 1 400 ? -12.190 2.287 6.455 1.00 94.75 400 LEU A N 1
ATOM 3048 C CA . LEU A 1 400 ? -12.064 2.383 7.909 1.00 94.75 400 LEU A CA 1
ATOM 3049 C C . LEU A 1 400 ? -10.734 1.834 8.400 1.00 94.75 400 LEU A C 1
ATOM 3051 O O . LEU A 1 400 ? -10.387 0.697 8.107 1.00 94.75 400 LEU A O 1
ATOM 3055 N N . ILE A 1 401 ? -10.058 2.612 9.243 1.00 94.88 401 ILE A N 1
ATOM 3056 C CA . ILE A 1 401 ? -8.828 2.215 9.930 1.00 94.88 401 ILE A CA 1
ATOM 3057 C C . ILE A 1 401 ? -9.042 2.402 11.434 1.00 94.88 401 ILE A C 1
ATOM 3059 O O . ILE A 1 401 ? -9.078 3.529 11.927 1.00 94.88 401 ILE A O 1
ATOM 3063 N N . GLY A 1 402 ? -9.244 1.314 12.180 1.00 93.75 402 GLY A N 1
ATOM 3064 C CA . GLY A 1 402 ? -9.506 1.368 13.623 1.00 93.75 402 GLY A CA 1
ATOM 3065 C C . GLY A 1 402 ? -10.761 2.162 13.974 1.00 93.75 402 GLY A C 1
ATOM 3066 O O . GLY A 1 402 ? -10.725 2.988 14.883 1.00 93.75 402 GLY A O 1
ATOM 3067 N N . TYR A 1 403 ? -11.839 1.951 13.212 1.00 95.81 403 TYR A N 1
ATOM 3068 C CA . TYR A 1 403 ? -13.088 2.727 13.234 1.00 95.81 403 TYR A CA 1
ATOM 3069 C C . TYR A 1 403 ? -12.997 4.177 12.791 1.00 95.81 403 TYR A C 1
ATOM 3071 O O . TYR A 1 403 ? -14.005 4.869 12.825 1.00 95.81 403 TYR A O 1
ATOM 3079 N N . ARG A 1 404 ? -11.845 4.654 12.335 1.00 96.81 404 ARG A N 1
ATOM 3080 C CA . ARG A 1 404 ? -11.723 6.021 11.839 1.00 96.81 404 ARG A CA 1
ATOM 3081 C C . ARG A 1 404 ? -11.949 6.048 10.338 1.00 96.81 404 ARG A C 1
ATOM 3083 O O . ARG A 1 404 ? -11.299 5.295 9.614 1.00 96.81 404 ARG A O 1
ATOM 3090 N N . LEU A 1 405 ? -12.860 6.909 9.895 1.00 97.06 405 LEU A N 1
ATOM 3091 C CA . LEU A 1 405 ? -13.160 7.082 8.480 1.00 97.06 405 LEU A CA 1
ATOM 3092 C C . LEU A 1 405 ? -12.000 7.774 7.765 1.00 97.06 405 LEU A C 1
ATOM 3094 O O . LEU A 1 405 ? -11.556 8.842 8.180 1.00 97.06 405 LEU A O 1
ATOM 3098 N N . VAL A 1 406 ? -11.534 7.158 6.683 1.00 97.44 406 VAL A N 1
ATOM 3099 C CA . VAL A 1 406 ? -10.528 7.668 5.756 1.00 97.44 406 VAL A CA 1
ATOM 3100 C C . VAL A 1 406 ? -11.149 7.689 4.365 1.00 97.44 406 VAL A C 1
ATOM 3102 O O . VAL A 1 406 ? -11.457 6.640 3.808 1.00 97.44 406 VAL A O 1
ATOM 3105 N N . ARG A 1 407 ? -11.334 8.880 3.791 1.00 96.69 407 ARG A N 1
ATOM 3106 C CA . ARG A 1 407 ? -11.930 9.023 2.454 1.00 96.69 407 ARG A CA 1
ATOM 3107 C C . ARG A 1 407 ? -10.865 9.236 1.388 1.00 96.69 407 ARG A C 1
ATOM 3109 O O . ARG A 1 407 ? -9.973 10.079 1.545 1.00 96.69 407 ARG A O 1
ATOM 3116 N N . LEU A 1 408 ? -10.982 8.483 0.300 1.00 95.69 408 LEU A N 1
ATOM 3117 C CA . LEU A 1 408 ? -10.014 8.409 -0.791 1.00 95.69 408 LEU A CA 1
ATOM 3118 C C . LEU A 1 408 ? -10.684 8.717 -2.128 1.00 95.69 408 LEU A C 1
ATOM 3120 O O . LEU A 1 408 ? -11.847 8.386 -2.330 1.00 95.69 408 LEU A O 1
ATOM 3124 N N . CYS A 1 409 ? -9.946 9.311 -3.068 1.00 93.19 409 CYS A N 1
ATOM 3125 C CA . CYS A 1 409 ? -10.478 9.556 -4.411 1.00 93.19 409 CYS A CA 1
ATOM 3126 C C . CYS A 1 409 ? -10.619 8.269 -5.241 1.00 93.19 409 CYS A C 1
ATOM 3128 O O . CYS A 1 409 ? -11.396 8.257 -6.184 1.00 93.19 409 CYS A O 1
ATOM 3130 N N . CYS A 1 410 ? -9.868 7.204 -4.927 1.00 90.12 410 CYS A N 1
ATOM 3131 C CA . CYS A 1 410 ? -9.941 5.911 -5.614 1.00 90.12 410 CYS A CA 1
ATOM 3132 C C . CYS A 1 410 ? -9.290 4.780 -4.795 1.00 90.12 410 CYS A C 1
ATOM 3134 O O . CYS A 1 410 ? -8.511 5.035 -3.871 1.00 90.12 410 CYS A O 1
ATOM 3136 N N . ALA A 1 411 ? -9.532 3.526 -5.198 1.00 88.69 411 ALA A N 1
ATOM 3137 C CA . ALA A 1 411 ? -8.959 2.330 -4.566 1.00 88.69 411 ALA A CA 1
ATOM 3138 C C . ALA A 1 411 ? -7.417 2.295 -4.604 1.00 88.69 411 ALA A C 1
ATOM 3140 O O . ALA A 1 411 ? -6.775 1.748 -3.713 1.00 88.69 411 ALA A O 1
ATOM 3141 N N . GLY A 1 412 ? -6.790 2.952 -5.588 1.00 87.94 412 GLY A N 1
ATOM 3142 C CA . GLY A 1 412 ? -5.328 3.014 -5.699 1.00 87.94 412 GLY A CA 1
ATOM 3143 C C . GLY A 1 412 ? -4.631 3.755 -4.552 1.00 87.94 412 GLY A C 1
ATOM 3144 O O . GLY A 1 412 ? -3.420 3.623 -4.382 1.00 87.94 412 GLY A O 1
ATOM 3145 N N . CYS A 1 413 ? -5.369 4.536 -3.758 1.00 91.31 413 CYS A N 1
ATOM 3146 C CA . CYS A 1 413 ? -4.825 5.240 -2.598 1.00 91.31 413 CYS A CA 1
ATOM 3147 C C . CYS A 1 413 ? -4.801 4.378 -1.324 1.00 91.31 413 CYS A C 1
ATOM 3149 O O . CYS A 1 413 ? -4.014 4.666 -0.420 1.00 91.31 413 CYS A O 1
ATOM 3151 N N . GLU A 1 414 ? -5.616 3.322 -1.247 1.00 91.69 414 GLU A N 1
ATOM 3152 C CA . GLU A 1 414 ? -5.741 2.477 -0.053 1.00 91.69 414 GLU A CA 1
ATOM 3153 C C . GLU A 1 414 ? -4.410 1.837 0.373 1.00 91.69 414 GLU A C 1
ATOM 3155 O O . GLU A 1 414 ? -4.077 1.931 1.559 1.00 91.69 414 GLU A O 1
ATOM 3160 N N . PRO A 1 415 ? -3.576 1.279 -0.531 1.00 88.69 415 PRO A N 1
ATOM 3161 C CA . PRO A 1 415 ? -2.301 0.688 -0.127 1.00 88.69 415 PRO A CA 1
ATOM 3162 C C . PRO A 1 415 ? -1.361 1.675 0.571 1.00 88.69 415 PRO A C 1
ATOM 3164 O O . PRO A 1 415 ? -0.655 1.290 1.501 1.00 88.69 415 PRO A O 1
ATOM 3167 N N . ARG A 1 416 ? -1.378 2.961 0.186 1.00 89.00 416 ARG A N 1
ATOM 3168 C CA . ARG A 1 416 ? -0.578 3.990 0.871 1.00 89.00 416 ARG A CA 1
ATOM 3169 C C . ARG A 1 416 ? -1.093 4.223 2.286 1.00 89.00 416 ARG A C 1
ATOM 3171 O O . ARG A 1 416 ? -0.288 4.235 3.215 1.00 89.00 416 ARG A O 1
ATOM 3178 N N . VAL A 1 417 ? -2.415 4.321 2.461 1.00 93.00 417 VAL A N 1
ATOM 3179 C CA . VAL A 1 417 ? -3.030 4.444 3.793 1.00 93.00 417 VAL A CA 1
ATOM 3180 C C . VAL A 1 417 ? -2.685 3.253 4.667 1.00 93.00 417 VAL A C 1
ATOM 3182 O O . VAL A 1 417 ? -2.236 3.435 5.792 1.00 93.00 417 VAL A O 1
ATOM 3185 N N . ARG A 1 418 ? -2.842 2.032 4.153 1.00 92.06 418 ARG A N 1
ATOM 3186 C CA . ARG A 1 418 ? -2.512 0.818 4.903 1.00 92.06 418 ARG A CA 1
ATOM 3187 C C . ARG A 1 418 ? -1.033 0.743 5.251 1.00 92.06 418 ARG A C 1
ATOM 3189 O O . ARG A 1 418 ? -0.696 0.281 6.336 1.00 92.06 418 ARG A O 1
ATOM 3196 N N . ARG A 1 419 ? -0.142 1.229 4.385 1.00 90.31 419 ARG A N 1
ATOM 3197 C CA . ARG A 1 419 ? 1.299 1.218 4.655 1.00 90.31 419 ARG A CA 1
ATOM 3198 C C . ARG A 1 419 ? 1.713 2.215 5.733 1.00 90.31 419 ARG A C 1
ATOM 3200 O O . ARG A 1 419 ? 2.596 1.892 6.519 1.00 90.31 419 ARG A O 1
ATOM 3207 N N . ASP A 1 420 ? 1.063 3.369 5.837 1.00 92.50 420 ASP A N 1
ATOM 3208 C CA . ASP A 1 420 ? 1.335 4.351 6.897 1.00 92.50 420 ASP A CA 1
ATOM 3209 C C . ASP A 1 420 ? 0.044 4.935 7.494 1.00 92.50 420 ASP A C 1
ATOM 3211 O O . ASP A 1 420 ? -0.279 6.112 7.300 1.00 92.50 420 ASP A O 1
ATOM 3215 N N . PRO A 1 421 ? -0.729 4.122 8.232 1.00 94.12 421 PRO A N 1
ATOM 3216 C CA . PRO A 1 421 ? -2.044 4.533 8.705 1.00 94.12 421 PRO A CA 1
ATOM 3217 C C . PRO A 1 421 ? -1.937 5.714 9.669 1.00 94.12 421 PRO A C 1
ATOM 3219 O O . PRO A 1 421 ? -2.759 6.626 9.635 1.00 94.12 421 PRO A O 1
ATOM 3222 N N . LEU A 1 422 ? -0.891 5.746 10.498 1.00 94.75 422 LEU A N 1
ATOM 3223 C CA . LEU A 1 422 ? -0.708 6.772 11.521 1.00 94.75 422 LEU A CA 1
ATOM 3224 C C . LEU A 1 422 ? -0.486 8.161 10.918 1.00 94.75 422 LEU A C 1
ATOM 3226 O O . LEU A 1 422 ? -1.033 9.132 11.442 1.00 94.75 422 LEU A O 1
ATOM 3230 N N . LYS A 1 423 ? 0.251 8.265 9.805 1.00 93.50 423 LYS A N 1
ATOM 3231 C CA . LYS A 1 423 ? 0.420 9.526 9.073 1.00 93.50 423 LYS A CA 1
ATOM 3232 C C . LYS A 1 423 ? -0.916 10.085 8.593 1.00 93.50 423 LYS A C 1
ATOM 3234 O O . LYS A 1 423 ? -1.228 11.240 8.876 1.00 93.50 423 LYS A O 1
ATOM 3239 N N . TYR A 1 424 ? -1.720 9.283 7.895 1.00 95.25 424 TYR A N 1
ATOM 3240 C CA . TYR A 1 424 ? -2.977 9.768 7.312 1.00 95.25 424 TYR A CA 1
ATOM 3241 C C . TYR A 1 424 ? -4.050 10.037 8.370 1.00 95.25 424 TYR A C 1
ATOM 3243 O O . TYR A 1 424 ? -4.765 11.035 8.282 1.00 95.25 424 TYR A O 1
ATOM 3251 N N . LEU A 1 425 ? -4.105 9.225 9.427 1.00 96.25 425 LEU A N 1
ATOM 3252 C CA . LEU A 1 425 ? -4.954 9.498 10.584 1.00 96.25 425 LEU A CA 1
ATOM 3253 C C . LEU A 1 425 ? -4.575 10.823 11.273 1.00 96.25 425 LEU A C 1
ATOM 3255 O O . LEU A 1 425 ? -5.460 11.607 11.621 1.00 96.25 425 LEU A O 1
ATOM 3259 N N . ALA A 1 426 ? -3.280 11.133 11.397 1.00 96.00 426 ALA A N 1
ATOM 3260 C CA . ALA A 1 426 ? -2.824 12.407 11.952 1.00 96.00 426 ALA A CA 1
ATOM 3261 C C . ALA A 1 426 ? -3.200 13.618 11.072 1.00 96.00 426 ALA A C 1
ATOM 3263 O O . ALA A 1 426 ? -3.508 14.686 11.608 1.00 96.00 426 ALA A O 1
ATOM 3264 N N . LEU A 1 427 ? -3.216 13.471 9.740 1.00 95.19 427 LEU A N 1
ATOM 3265 C CA . LEU A 1 427 ? -3.700 14.516 8.825 1.00 95.19 427 LEU A CA 1
ATOM 3266 C C . LEU A 1 427 ? -5.193 14.800 9.035 1.00 95.19 427 LEU A C 1
ATOM 3268 O O . LEU A 1 427 ? -5.599 15.961 9.106 1.00 95.19 427 LEU A O 1
ATOM 3272 N N . ILE A 1 428 ? -5.998 13.751 9.216 1.00 96.69 428 ILE A N 1
ATOM 3273 C CA . ILE A 1 428 ? -7.427 13.880 9.530 1.00 96.69 428 ILE A CA 1
ATOM 3274 C C . ILE A 1 428 ? -7.612 14.562 10.892 1.00 96.69 428 ILE A C 1
ATOM 3276 O O . ILE A 1 428 ? -8.386 15.512 10.996 1.00 96.69 428 ILE A O 1
ATOM 3280 N N . ASP A 1 429 ? -6.857 14.164 11.922 1.00 95.69 429 ASP A N 1
ATOM 3281 C CA . ASP A 1 429 ? -6.905 14.799 13.250 1.00 95.69 429 ASP A CA 1
ATOM 3282 C C . ASP A 1 429 ? -6.564 16.293 13.189 1.00 95.69 429 ASP A C 1
ATOM 3284 O O . ASP A 1 429 ? -7.211 17.128 13.833 1.00 95.69 429 ASP A O 1
ATOM 3288 N N . ALA A 1 430 ? -5.560 16.653 12.388 1.00 96.12 430 ALA A N 1
ATOM 3289 C CA . ALA A 1 430 ? -5.193 18.042 12.158 1.00 96.12 430 ALA A CA 1
ATOM 3290 C C . ALA A 1 430 ? -6.331 18.826 11.483 1.00 96.12 430 ALA A C 1
ATOM 3292 O O . ALA A 1 430 ? -6.594 19.966 11.880 1.00 96.12 430 ALA A O 1
ATOM 3293 N N . ALA A 1 431 ? -7.037 18.218 10.527 1.00 95.44 431 ALA A N 1
ATOM 3294 C CA . ALA A 1 431 ? -8.187 18.822 9.860 1.00 95.44 431 ALA A CA 1
ATOM 3295 C C . ALA A 1 431 ? -9.374 19.031 10.821 1.00 95.44 431 ALA A C 1
ATOM 3297 O O . ALA A 1 431 ? -9.908 20.139 10.892 1.00 95.44 431 ALA A O 1
ATOM 3298 N N . ILE A 1 432 ? -9.714 18.037 11.654 1.00 94.44 432 ILE A N 1
ATOM 3299 C CA . ILE A 1 432 ? -10.736 18.166 12.717 1.00 94.44 432 ILE A CA 1
ATOM 3300 C C . ILE A 1 432 ? -10.375 19.318 13.667 1.00 94.44 432 ILE A C 1
ATOM 3302 O O . ILE A 1 432 ? -11.196 20.180 14.006 1.00 94.44 432 ILE A O 1
ATOM 3306 N N . LYS A 1 433 ? -9.107 19.382 14.087 1.00 94.12 433 LYS A N 1
ATOM 3307 C CA . LYS A 1 433 ? -8.610 20.449 14.961 1.00 94.12 433 LYS A CA 1
ATOM 3308 C C . LYS A 1 433 ? -8.654 21.825 14.292 1.00 94.12 433 LYS A C 1
ATOM 3310 O O . LYS A 1 433 ? -8.840 22.830 14.976 1.00 94.12 433 LYS A O 1
ATOM 3315 N N . ALA A 1 434 ? -8.454 21.902 12.979 1.00 92.06 434 ALA A N 1
ATOM 3316 C CA . ALA A 1 434 ? -8.543 23.155 12.238 1.00 92.06 434 ALA A CA 1
ATOM 3317 C C . ALA A 1 434 ? -9.991 23.660 12.151 1.00 92.06 434 ALA A C 1
ATOM 3319 O O . ALA A 1 434 ? -10.217 24.850 12.362 1.00 92.06 434 ALA A O 1
ATOM 3320 N N . GLN A 1 435 ? -10.959 22.767 11.926 1.00 86.25 435 GLN A N 1
ATOM 3321 C CA . GLN A 1 435 ? -12.384 23.111 11.855 1.00 86.25 435 GLN A CA 1
ATOM 3322 C C . GLN A 1 435 ? -12.993 23.507 13.205 1.00 86.25 435 GLN A C 1
ATOM 3324 O O . GLN A 1 435 ? -13.873 24.360 13.263 1.00 86.25 435 GLN A O 1
ATOM 3329 N N . SER A 1 436 ? -12.506 22.928 14.305 1.00 78.62 436 SER A N 1
ATOM 3330 C CA . SER A 1 436 ? -12.997 23.229 15.660 1.00 78.62 436 SER A CA 1
ATOM 3331 C C . SER A 1 436 ? -12.484 24.556 16.243 1.00 78.62 436 SER A C 1
ATOM 3333 O O . SER A 1 436 ? -12.908 24.954 17.331 1.00 78.62 436 SER A O 1
ATOM 3335 N N . LYS A 1 437 ? -11.602 25.287 15.543 1.00 67.44 437 LYS A N 1
ATOM 3336 C CA . LYS A 1 437 ? -11.220 26.651 15.942 1.00 67.44 437 LYS A CA 1
ATOM 3337 C C . LYS A 1 437 ? -12.359 27.624 15.605 1.00 67.44 437 LYS A C 1
ATOM 3339 O O . LYS A 1 437 ? -12.757 27.692 14.444 1.00 67.44 437 LYS A O 1
ATOM 3344 N N . PRO A 1 438 ? -12.862 28.425 16.564 1.00 49.91 438 PRO A N 1
ATOM 3345 C CA . PRO A 1 438 ? -13.891 29.411 16.266 1.00 49.91 438 PRO A CA 1
ATOM 3346 C C . PRO A 1 438 ? -13.360 30.422 15.245 1.00 49.91 438 PRO A C 1
ATOM 3348 O O . PRO A 1 438 ? -12.299 31.019 15.441 1.00 49.91 438 PRO A O 1
ATOM 3351 N N . ASN A 1 439 ? -14.106 30.622 14.157 1.00 48.91 439 ASN A N 1
ATOM 3352 C CA . ASN A 1 439 ? -13.867 31.722 13.229 1.00 48.91 439 ASN A CA 1
ATOM 3353 C C . ASN A 1 439 ? -13.933 33.043 14.011 1.00 48.91 439 ASN A C 1
ATOM 3355 O O . ASN A 1 439 ? -15.012 33.470 14.422 1.00 48.91 439 ASN A O 1
ATOM 3359 N N . SER A 1 440 ? -12.792 33.711 14.206 1.00 36.44 440 SER A N 1
ATOM 3360 C CA . SER A 1 440 ? -12.784 35.123 14.596 1.00 36.44 440 SER A CA 1
ATOM 3361 C C . SER A 1 440 ? -13.600 35.906 13.563 1.00 36.44 440 SER A C 1
ATOM 3363 O O . SER A 1 440 ? -13.346 35.745 12.363 1.00 36.44 440 SER A O 1
ATOM 3365 N N . PRO A 1 441 ? -14.557 36.760 13.970 1.00 45.62 441 PRO A N 1
ATOM 3366 C CA . PRO A 1 441 ? -15.280 37.589 13.022 1.00 45.62 441 PRO A CA 1
ATOM 3367 C C . PRO A 1 441 ? -14.260 38.442 12.270 1.00 45.62 441 PRO A C 1
ATOM 3369 O O . PRO A 1 441 ? -13.496 39.191 12.883 1.00 45.62 441 PRO A O 1
ATOM 3372 N N . LYS A 1 442 ? -14.227 38.326 10.938 1.00 43.41 442 LYS A N 1
ATOM 3373 C CA . LYS A 1 442 ? -13.540 39.307 10.098 1.00 43.41 442 LYS A CA 1
ATOM 3374 C C . LYS A 1 442 ? -14.165 40.659 10.427 1.00 43.41 442 LYS A C 1
ATOM 3376 O O . LYS A 1 442 ? -15.322 40.896 10.092 1.00 43.41 442 LYS A O 1
ATOM 3381 N N . GLY A 1 443 ? -13.416 41.508 11.129 1.00 37.06 443 GLY A N 1
ATOM 3382 C CA . GLY A 1 443 ? -13.819 42.872 11.430 1.00 37.06 443 GLY A CA 1
ATOM 3383 C C . GLY A 1 443 ? -14.156 43.581 10.127 1.00 37.06 443 GLY A C 1
ATOM 3384 O O . GLY A 1 443 ? -13.269 43.895 9.333 1.00 37.06 443 GLY A O 1
ATOM 3385 N N . HIS A 1 444 ? -15.446 43.798 9.894 1.00 37.41 444 HIS A N 1
ATOM 3386 C CA . HIS A 1 444 ? -15.913 44.704 8.866 1.00 37.41 444 HIS A CA 1
ATOM 3387 C C . HIS A 1 444 ? -15.428 46.095 9.284 1.00 37.41 444 HIS A C 1
ATOM 3389 O O . HIS A 1 444 ? -15.958 46.698 10.215 1.00 37.41 444 HIS A O 1
ATOM 3395 N N . LYS A 1 445 ? -14.357 46.578 8.646 1.00 41.25 445 LYS A N 1
ATOM 3396 C CA . LYS A 1 445 ? -14.000 47.994 8.689 1.00 41.25 445 LYS A CA 1
ATOM 3397 C C . LYS A 1 445 ? -15.146 48.752 8.026 1.00 41.25 445 LYS A C 1
ATOM 3399 O O . LYS A 1 445 ? -15.243 48.768 6.802 1.00 41.25 445 LYS A O 1
ATOM 3404 N N . GLY A 1 446 ? -16.024 49.326 8.842 1.00 36.81 446 GLY A N 1
ATOM 3405 C CA . GLY A 1 446 ? -16.922 50.379 8.398 1.00 36.81 446 GLY A CA 1
ATOM 3406 C C . GLY A 1 446 ? -16.075 51.538 7.883 1.00 36.81 446 GLY A C 1
ATOM 3407 O O . GLY A 1 446 ? -15.253 52.085 8.617 1.00 36.81 446 GLY A O 1
ATOM 3408 N N . HIS A 1 447 ? -16.232 51.854 6.604 1.00 37.59 447 HIS A N 1
ATOM 3409 C CA . HIS A 1 447 ? -15.822 53.134 6.051 1.00 37.59 447 HIS A CA 1
ATOM 3410 C C . HIS A 1 447 ? -16.789 54.193 6.598 1.00 37.59 447 HIS A C 1
ATOM 3412 O O . HIS A 1 447 ? -17.935 54.265 6.165 1.00 37.59 447 HIS A O 1
ATOM 3418 N N . GLU A 1 448 ? -16.343 54.990 7.570 1.00 35.34 448 GLU A N 1
ATOM 3419 C CA . GLU A 1 448 ? -16.946 56.297 7.836 1.00 35.34 448 GLU A CA 1
ATOM 3420 C C . GLU A 1 448 ? -16.494 57.251 6.726 1.00 35.34 448 GLU A C 1
ATOM 3422 O O . GLU A 1 448 ? -15.376 57.768 6.730 1.00 35.34 448 GLU A O 1
ATOM 3427 N N . GLU A 1 449 ? -17.362 57.457 5.738 1.00 42.19 449 GLU A N 1
ATOM 3428 C CA . GLU A 1 449 ? -17.263 58.587 4.823 1.00 42.19 449 GLU A CA 1
ATOM 3429 C C . GLU A 1 449 ? -17.791 59.838 5.531 1.00 42.19 449 GLU A C 1
ATOM 3431 O O . GLU A 1 449 ? -18.989 60.007 5.759 1.00 42.19 449 GLU A O 1
ATOM 3436 N N . GLY A 1 450 ? -16.867 60.729 5.888 1.00 36.50 450 GLY A N 1
ATOM 3437 C CA . GLY A 1 450 ? -17.187 62.098 6.252 1.00 36.50 450 GLY A CA 1
ATOM 3438 C C . GLY A 1 450 ? -17.686 62.866 5.029 1.00 36.50 450 GLY A C 1
ATOM 3439 O O . GLY A 1 450 ? -16.956 63.061 4.055 1.00 36.50 450 GLY A O 1
ATOM 3440 N N . HIS A 1 451 ? -18.919 63.356 5.097 1.00 43.19 451 HIS A N 1
ATOM 3441 C CA . HIS A 1 451 ? -19.406 64.416 4.225 1.00 43.19 451 HIS A CA 1
ATOM 3442 C C . HIS A 1 451 ? -19.624 65.685 5.038 1.00 43.19 451 HIS A C 1
ATOM 3444 O O . HIS A 1 451 ? -20.499 65.769 5.897 1.00 43.19 451 HIS A O 1
ATOM 3450 N N . GLY A 1 452 ? -18.778 66.674 4.746 1.00 37.75 452 GLY A N 1
ATOM 3451 C CA . GLY A 1 452 ? -18.970 68.051 5.159 1.00 37.75 452 GLY A CA 1
ATOM 3452 C C . GLY A 1 452 ? -20.148 68.678 4.416 1.00 37.75 452 GLY A C 1
ATOM 3453 O O . GLY A 1 452 ? -20.250 68.584 3.195 1.00 37.75 452 GLY A O 1
ATOM 3454 N N . GLY A 1 453 ? -21.006 69.354 5.171 1.00 37.09 453 GLY A N 1
ATOM 3455 C CA . GLY A 1 453 ? -21.954 70.348 4.683 1.00 37.09 453 GLY A CA 1
ATOM 3456 C C . GLY A 1 453 ? -21.756 71.605 5.520 1.00 37.09 453 GLY A C 1
ATOM 3457 O O . GLY A 1 453 ? -21.854 71.545 6.744 1.00 37.09 453 GLY A O 1
ATOM 3458 N N . GLY A 1 454 ? -21.376 72.703 4.870 1.00 41.38 454 GLY A N 1
ATOM 3459 C CA . GLY A 1 454 ? -21.077 73.969 5.529 1.00 41.38 454 GLY A CA 1
ATOM 3460 C C . GLY A 1 454 ? -22.315 74.774 5.903 1.00 41.38 454 GLY A C 1
ATOM 3461 O O . GLY A 1 454 ? -23.385 74.541 5.346 1.00 41.38 454 GLY A O 1
ATOM 3462 N N . ILE A 1 455 ? -22.099 75.745 6.796 1.00 36.88 455 ILE A N 1
ATOM 3463 C CA . ILE A 1 455 ? -22.571 77.139 6.722 1.00 36.88 455 ILE A CA 1
ATOM 3464 C C . ILE A 1 455 ? -21.479 78.006 7.352 1.00 36.88 455 ILE A C 1
ATOM 3466 O O . ILE A 1 455 ? -20.964 77.586 8.415 1.00 36.88 455 ILE A O 1
#

pLDDT: mean 83.37, std 22.15, range [26.08, 98.06]

Radius of gyration: 31.43 Å; chains: 1; bounding box: 130×103×63 Å

Organism: NCBI:txid2528008

Sequence (455 aa):
MNTLTRSVAAFLSLTIALHSHQQPEAGPHLEATANLTSAEQTFDGDPYLLDIDIVSGELLVSIEQQIVLEHEGREIRFNSEASSATFRVEPSSFLPAIDAALVRLQLPYYPIDSCVVSGGRLGEMGDPIELIHRNRLVRLCCAGCLPKFNKDSDSFIATLDTAVVAAQRDAYPLTDCVVTGEELGGAMGAPTEFVIGNRLVRLCCKGCVRKVRKDPARFLAMIDAARPHDEHEHGEHGGDAHEEARPFAGDPYLLDTDPVSGKKLARVADLIVMEHEGRELRFNDKKSVAAFEKDPAKVLAAVDAALVRLQLAYYPTDTCIVSGEKLGSMGDPVEVIHRNRLVRLCCKGCLAKFHKDPDSYIAKLEVAATEAQLESYPLQTCVVTDEELGGEMGEPVDLLIGYRLVRLCCAGCEPRVRRDPLKYLALIDAAIKAQSKPNSPKGHKGHEEGHGGGI